Protein AF-A0A2E4RP41-F1 (afdb_monomer_lite)

pLDDT: mean 74.11, std 24.82, range [26.27, 98.06]

Radius of gyration: 37.63 Å; chains: 1; bounding box: 91×82×120 Å

Structure (mmCIF, N/CA/C/O backbone):
data_AF-A0A2E4RP41-F1
#
_entry.id   AF-A0A2E4RP41-F1
#
loop_
_atom_site.group_PDB
_atom_site.id
_atom_site.type_symbol
_atom_site.label_atom_id
_atom_site.label_alt_id
_atom_site.label_comp_id
_atom_site.label_asym_id
_atom_site.label_entity_id
_atom_site.label_seq_id
_atom_site.pdbx_PDB_ins_code
_atom_site.Cartn_x
_atom_site.Cartn_y
_atom_site.Cartn_z
_atom_site.occupancy
_atom_site.B_iso_or_equiv
_atom_site.auth_seq_id
_atom_site.auth_comp_id
_atom_site.auth_asym_id
_atom_site.auth_atom_id
_atom_site.pdbx_PDB_model_num
ATOM 1 N N . MET A 1 1 ? -8.153 -57.773 -2.589 1.00 41.06 1 MET A N 1
ATOM 2 C CA . MET A 1 1 ? -9.363 -57.641 -1.752 1.00 41.06 1 MET A CA 1
ATOM 3 C C . MET A 1 1 ? -10.103 -56.384 -2.191 1.00 41.06 1 MET A C 1
ATOM 5 O O . MET A 1 1 ? -9.716 -55.293 -1.811 1.00 41.06 1 MET A O 1
ATOM 9 N N . LEU A 1 2 ? -11.087 -56.547 -3.080 1.00 38.78 2 LEU A N 1
ATOM 10 C CA . LEU A 1 2 ? -12.123 -55.552 -3.396 1.00 38.78 2 LEU A CA 1
ATOM 11 C C . LEU A 1 2 ? -13.358 -55.825 -2.518 1.00 38.78 2 LEU A C 1
ATOM 13 O O . LEU A 1 2 ? -13.548 -56.983 -2.146 1.00 38.78 2 LEU A O 1
ATOM 17 N N . SER A 1 3 ? -14.206 -54.803 -2.301 1.00 31.91 3 SER A N 1
ATOM 18 C CA . SER A 1 3 ? -15.675 -54.822 -2.039 1.00 31.91 3 SER A CA 1
ATOM 19 C C . SER A 1 3 ? -16.022 -53.757 -0.976 1.00 31.91 3 SER A C 1
ATOM 21 O O . SER A 1 3 ? -15.393 -53.737 0.072 1.00 31.91 3 SER A O 1
ATOM 23 N N . ARG A 1 4 ? -16.969 -52.825 -1.171 1.00 34.22 4 ARG A N 1
ATOM 24 C CA . ARG A 1 4 ? -18.393 -53.068 -1.466 1.00 34.22 4 ARG A CA 1
ATOM 25 C C . ARG A 1 4 ? -19.075 -51.975 -2.304 1.00 34.22 4 ARG A C 1
ATOM 27 O O . ARG A 1 4 ? -18.792 -50.792 -2.188 1.00 34.22 4 ARG A O 1
ATOM 34 N N . LYS A 1 5 ? -20.027 -52.471 -3.101 1.00 36.03 5 LYS A N 1
ATOM 35 C CA . LYS A 1 5 ? -21.010 -51.820 -3.979 1.00 36.03 5 LYS A CA 1
ATOM 36 C C . LYS A 1 5 ? -22.184 -51.183 -3.215 1.00 36.03 5 LYS A C 1
ATOM 38 O O . LYS A 1 5 ? -22.576 -51.703 -2.174 1.00 36.03 5 LYS A O 1
ATOM 43 N N . GLY A 1 6 ? -22.848 -50.224 -3.867 1.00 28.61 6 GLY A N 1
ATOM 44 C CA . GLY A 1 6 ? -24.269 -49.897 -3.699 1.00 28.61 6 GLY A CA 1
ATOM 45 C C . GLY A 1 6 ? -24.799 -49.160 -4.938 1.00 28.61 6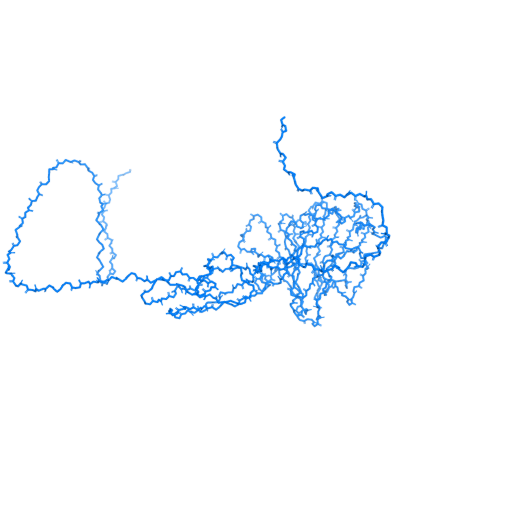 GLY A C 1
ATOM 46 O O . GLY A 1 6 ? -24.378 -48.046 -5.208 1.00 28.61 6 GLY A O 1
ATOM 47 N N . LEU A 1 7 ? -25.667 -49.818 -5.711 1.00 29.31 7 LEU A N 1
ATOM 48 C CA . LEU A 1 7 ? -26.262 -49.413 -6.995 1.00 29.31 7 LEU A CA 1
ATOM 49 C C . LEU A 1 7 ? -27.789 -49.463 -6.845 1.00 29.31 7 LEU A C 1
ATOM 51 O O . LEU A 1 7 ? -28.251 -50.524 -6.438 1.00 29.31 7 LEU A O 1
ATOM 55 N N . VAL A 1 8 ? -28.543 -48.420 -7.231 1.00 29.95 8 VAL A N 1
ATOM 56 C CA . VAL A 1 8 ? -30.001 -48.417 -7.557 1.00 29.95 8 VAL A CA 1
ATOM 57 C C . VAL A 1 8 ? -30.292 -47.117 -8.356 1.00 29.95 8 VAL A C 1
ATOM 59 O O . VAL A 1 8 ? -29.771 -46.086 -7.957 1.00 29.95 8 VAL A O 1
ATOM 62 N N . ALA A 1 9 ? -31.046 -47.003 -9.461 1.00 27.61 9 ALA A N 1
ATOM 63 C CA . ALA A 1 9 ? -31.872 -47.909 -10.263 1.00 27.61 9 ALA A CA 1
ATOM 64 C C . ALA A 1 9 ? -31.807 -47.532 -11.760 1.00 27.61 9 ALA A C 1
ATOM 66 O O . ALA A 1 9 ? -31.687 -46.369 -12.136 1.00 27.61 9 ALA A O 1
ATOM 67 N N . LEU A 1 10 ? -31.968 -48.563 -12.587 1.00 26.48 10 LEU A N 1
ATOM 68 C CA . LEU A 1 10 ? -32.191 -48.541 -14.028 1.00 26.48 10 LEU A CA 1
ATOM 69 C C . LEU A 1 10 ? -33.707 -48.434 -14.284 1.00 26.48 10 LEU A C 1
ATOM 71 O O . LEU A 1 10 ? -34.452 -49.298 -13.821 1.00 26.48 10 LEU A O 1
ATOM 75 N N . ALA A 1 11 ? -34.174 -47.422 -15.019 1.00 31.09 11 ALA A N 1
ATOM 76 C CA . ALA A 1 11 ? -35.527 -47.425 -15.577 1.00 31.09 11 ALA A CA 1
ATOM 77 C C . ALA A 1 11 ? -35.495 -48.108 -16.952 1.00 31.09 11 ALA A C 1
ATOM 79 O O . ALA A 1 11 ? -34.737 -47.721 -17.840 1.00 31.09 11 ALA A O 1
ATOM 80 N N . ALA A 1 12 ? -36.287 -49.168 -17.091 1.00 29.00 12 ALA A N 1
ATOM 81 C CA . ALA A 1 12 ? -36.418 -49.958 -18.305 1.00 29.00 12 ALA A CA 1
ATOM 82 C C . ALA A 1 12 ? -37.046 -49.138 -19.443 1.00 29.00 12 ALA A C 1
ATOM 84 O O . ALA A 1 12 ? -38.090 -48.517 -19.256 1.00 29.00 12 ALA A O 1
ATOM 85 N N . MET A 1 13 ? -36.460 -49.206 -20.640 1.00 28.44 13 MET A N 1
ATOM 86 C CA . MET A 1 13 ? -37.101 -48.749 -21.871 1.00 28.44 13 MET A CA 1
ATOM 87 C C . MET A 1 13 ? -37.281 -49.961 -22.787 1.00 28.44 13 MET A C 1
ATOM 89 O O . MET A 1 13 ? -36.325 -50.446 -23.390 1.00 28.44 13 MET A O 1
ATOM 93 N N . SER A 1 14 ? -38.504 -50.496 -22.850 1.00 27.81 14 SER A N 1
ATOM 94 C CA . SER A 1 14 ? -38.896 -51.426 -23.909 1.00 27.81 14 SER A CA 1
ATOM 95 C C . SER A 1 14 ? -39.301 -50.614 -25.135 1.00 27.81 14 SER A C 1
ATOM 97 O O . SER A 1 14 ? -40.194 -49.772 -25.048 1.00 27.81 14 SER A O 1
ATOM 99 N N . VAL A 1 15 ? -38.679 -50.883 -26.278 1.00 31.41 15 VAL A N 1
ATOM 100 C CA . VAL A 1 15 ? -39.145 -50.386 -27.575 1.00 31.41 15 VAL A CA 1
ATOM 101 C C . VAL A 1 15 ? -40.192 -51.356 -28.116 1.00 31.41 15 VAL A C 1
ATOM 103 O O . VAL A 1 15 ? -39.916 -52.546 -28.242 1.00 31.41 15 VAL A O 1
ATOM 106 N N . ALA A 1 16 ? -41.355 -50.842 -28.510 1.00 28.31 16 ALA A N 1
ATOM 107 C CA . ALA A 1 16 ? -42.148 -51.437 -29.578 1.00 28.31 16 ALA A CA 1
ATOM 108 C C . ALA A 1 16 ? -42.852 -50.325 -30.364 1.00 28.31 16 ALA A C 1
ATOM 110 O O . ALA A 1 16 ? -43.405 -49.387 -29.797 1.00 28.31 16 ALA A O 1
ATOM 111 N N . ALA A 1 17 ? -42.742 -50.430 -31.683 1.00 31.84 17 ALA A N 1
ATOM 112 C CA . ALA A 1 17 ? -43.134 -49.448 -32.677 1.00 31.84 17 ALA A CA 1
ATOM 113 C C . ALA A 1 17 ? -44.624 -49.070 -32.630 1.00 31.84 17 ALA A C 1
ATOM 115 O O . ALA A 1 17 ? -45.494 -49.935 -32.571 1.00 31.84 17 ALA A O 1
ATOM 116 N N . GLY A 1 18 ? -44.897 -47.771 -32.771 1.00 32.91 18 GLY A N 1
ATOM 117 C CA . GLY A 1 18 ? -46.230 -47.242 -33.041 1.00 32.91 18 GLY A CA 1
ATOM 118 C C . GLY A 1 18 ? -46.324 -45.734 -32.815 1.00 32.91 18 GLY A C 1
ATOM 119 O O . GLY A 1 18 ? -46.513 -45.301 -31.689 1.00 32.91 18 GLY A O 1
ATOM 120 N N . GLY A 1 19 ? -46.248 -44.954 -33.898 1.00 32.38 19 GLY A N 1
ATOM 121 C CA . GLY A 1 19 ? -46.721 -43.564 -33.945 1.00 32.38 19 GLY A CA 1
ATOM 122 C C . GLY A 1 19 ? -45.706 -42.492 -33.539 1.00 32.38 19 GLY A C 1
ATOM 123 O O . GLY A 1 19 ? -45.334 -42.350 -32.381 1.00 32.38 19 GLY A O 1
ATOM 124 N N . THR A 1 20 ? -45.297 -41.678 -34.510 1.00 33.03 20 THR A N 1
ATOM 125 C CA . THR A 1 20 ? -44.580 -40.415 -34.302 1.00 33.03 20 THR A CA 1
ATOM 126 C C . THR A 1 20 ? -45.419 -39.453 -33.455 1.00 33.03 20 THR A C 1
ATOM 128 O O . THR A 1 20 ? -46.473 -39.007 -33.905 1.00 33.03 20 THR A O 1
ATOM 131 N N . MET A 1 21 ? -44.943 -39.111 -32.256 1.00 27.66 21 MET A N 1
ATOM 132 C CA . MET A 1 21 ? -45.513 -38.064 -31.402 1.00 27.66 21 MET A CA 1
ATOM 133 C C . MET A 1 21 ? -44.522 -36.901 -31.309 1.00 27.66 21 MET A C 1
ATOM 135 O O . MET A 1 21 ? -43.463 -37.014 -30.697 1.00 27.66 21 MET A O 1
ATOM 139 N N . THR A 1 22 ? -44.872 -35.770 -31.918 1.00 36.06 22 THR A N 1
ATOM 140 C CA . THR A 1 22 ? -44.320 -34.456 -31.573 1.00 36.06 22 THR A CA 1
ATOM 141 C C . THR A 1 22 ? -44.744 -34.117 -30.146 1.00 36.06 22 THR A C 1
ATOM 143 O O . THR A 1 22 ? -45.911 -33.808 -29.912 1.00 36.06 22 THR A O 1
ATOM 146 N N . ALA A 1 23 ? -43.818 -34.189 -29.189 1.00 30.06 23 ALA A N 1
ATOM 147 C CA . ALA A 1 23 ? -44.051 -33.771 -27.811 1.00 30.06 23 ALA A CA 1
ATOM 148 C C . ALA A 1 23 ? -43.442 -32.381 -27.577 1.00 30.06 23 ALA A C 1
ATOM 150 O O . ALA A 1 23 ? -42.226 -32.219 -27.502 1.00 30.06 23 ALA A O 1
ATOM 151 N N . SER A 1 24 ? -44.312 -31.377 -27.462 1.00 33.31 24 SER A N 1
ATOM 152 C CA . SER A 1 24 ? -44.002 -30.091 -26.838 1.00 33.31 24 SER A CA 1
ATOM 153 C C . SER A 1 24 ? -43.811 -30.331 -25.340 1.00 33.31 24 SER A C 1
ATOM 155 O O . SER A 1 24 ? -44.790 -30.533 -24.623 1.00 33.31 24 SER A O 1
ATOM 157 N N . ALA A 1 25 ? -42.567 -30.346 -24.867 1.00 27.98 25 ALA A N 1
ATOM 158 C CA . ALA A 1 25 ? -42.262 -30.419 -23.444 1.00 27.98 25 ALA A CA 1
ATOM 159 C C . ALA A 1 25 ? -42.111 -28.999 -22.881 1.00 27.98 25 ALA A C 1
ATOM 161 O O . ALA A 1 25 ? -41.102 -28.332 -23.096 1.00 27.98 25 ALA A O 1
ATOM 162 N N . SER A 1 26 ? -43.125 -28.539 -22.149 1.00 34.69 26 SER A N 1
ATOM 163 C CA . SER A 1 26 ? -42.992 -27.427 -21.210 1.00 34.69 26 SER A CA 1
ATOM 164 C C . SER A 1 26 ? -42.156 -27.906 -20.023 1.00 34.69 26 SER A C 1
ATOM 166 O O . SER A 1 26 ? -42.644 -28.664 -19.188 1.00 34.69 26 SER A O 1
ATOM 168 N N . THR A 1 27 ? -40.893 -27.498 -19.942 1.00 28.08 27 THR A N 1
ATOM 169 C CA . THR A 1 27 ? -40.071 -27.727 -18.748 1.00 28.08 27 THR A CA 1
ATOM 170 C C . THR A 1 27 ? -40.242 -26.558 -17.790 1.00 28.08 27 THR A C 1
ATOM 172 O O . THR A 1 27 ? -39.665 -25.489 -17.983 1.00 28.08 27 THR A O 1
ATOM 175 N N . SER A 1 28 ? -41.056 -26.768 -16.756 1.00 27.95 28 SER A N 1
ATOM 176 C CA . SER A 1 28 ? -41.081 -25.937 -15.556 1.00 27.95 28 SER A CA 1
ATOM 177 C C . SER A 1 28 ? -39.708 -25.981 -14.885 1.00 27.95 28 SER A C 1
ATOM 179 O O . SER A 1 28 ? -39.222 -27.044 -14.502 1.00 27.95 28 SER A O 1
ATOM 181 N N . THR A 1 29 ? -39.076 -24.821 -14.756 1.00 27.77 29 THR A N 1
ATOM 182 C CA . THR A 1 29 ? -37.851 -24.629 -13.982 1.00 27.77 29 THR A CA 1
ATOM 183 C C . THR A 1 29 ? -38.141 -24.854 -12.501 1.00 27.77 29 THR A C 1
ATOM 185 O O . THR A 1 29 ? -38.790 -24.027 -11.863 1.00 27.77 29 THR A O 1
ATOM 188 N N . VAL A 1 30 ? -37.645 -25.956 -11.941 1.00 27.83 30 VAL A N 1
ATOM 189 C CA . VAL A 1 30 ? -37.478 -26.092 -10.492 1.00 27.83 30 VAL A CA 1
ATOM 190 C C . VAL A 1 30 ? -36.145 -25.436 -10.147 1.00 27.83 30 VAL A C 1
ATOM 192 O O . VAL A 1 30 ? -35.079 -25.997 -10.392 1.00 27.83 30 VAL A O 1
ATOM 195 N N . GLN A 1 31 ? -36.218 -24.204 -9.647 1.00 28.20 31 GLN A N 1
ATOM 196 C CA . GLN A 1 31 ? -35.108 -23.541 -8.971 1.00 28.20 31 GLN A CA 1
ATOM 197 C C . GLN A 1 31 ? -34.786 -24.342 -7.707 1.00 28.20 31 GLN A C 1
ATOM 199 O O . GLN A 1 31 ? -35.596 -24.408 -6.784 1.00 28.20 31 GLN A O 1
ATOM 204 N N . VAL A 1 32 ? -33.616 -24.976 -7.681 1.00 30.67 32 VAL A N 1
ATOM 205 C CA . VAL A 1 32 ? -33.030 -25.467 -6.435 1.00 30.67 32 VAL A CA 1
ATOM 206 C C . VAL A 1 32 ? -32.506 -24.230 -5.719 1.00 30.67 32 VAL A C 1
ATOM 208 O O . VAL A 1 32 ? -31.465 -23.694 -6.087 1.00 30.67 32 VAL A O 1
ATOM 211 N N . GLY A 1 33 ? -33.289 -23.735 -4.761 1.00 27.44 33 GLY A N 1
ATOM 212 C CA . GLY A 1 33 ? -32.861 -22.683 -3.852 1.00 27.44 33 GLY A CA 1
ATOM 213 C C . GLY A 1 33 ? -31.661 -23.183 -3.062 1.00 27.44 33 GLY A C 1
ATOM 214 O O . GLY A 1 33 ? -31.779 -24.102 -2.254 1.00 27.44 33 GLY A O 1
ATOM 215 N N . SER A 1 34 ? -30.493 -22.611 -3.332 1.00 33.75 34 SER A N 1
ATOM 216 C CA . SER A 1 34 ? -29.397 -22.647 -2.382 1.00 33.75 34 SER A CA 1
ATOM 217 C C . SER A 1 34 ? -29.802 -21.750 -1.218 1.00 33.75 34 SER A C 1
ATOM 219 O O . SER A 1 34 ? -29.704 -20.526 -1.321 1.00 33.75 34 SER A O 1
ATOM 221 N N . ASP A 1 35 ? -30.266 -22.360 -0.130 1.00 29.70 35 ASP A N 1
ATOM 222 C CA . ASP A 1 35 ? -30.213 -21.756 1.199 1.00 29.70 35 ASP A CA 1
ATOM 223 C C . ASP A 1 35 ? -28.731 -21.534 1.540 1.00 29.70 35 ASP A C 1
ATOM 225 O O . ASP A 1 35 ? -28.087 -22.329 2.223 1.00 29.70 35 ASP A O 1
ATOM 229 N N . ILE A 1 36 ? -28.159 -20.458 0.996 1.00 31.95 36 ILE A N 1
ATOM 230 C CA . ILE A 1 36 ? -26.992 -19.824 1.586 1.00 31.95 36 ILE A CA 1
ATOM 231 C C . ILE A 1 36 ? -27.556 -19.034 2.754 1.00 31.95 36 ILE A C 1
ATOM 233 O O . ILE A 1 36 ? -28.123 -17.955 2.589 1.00 31.95 36 ILE A O 1
ATOM 237 N N . VAL A 1 37 ? -27.440 -19.623 3.942 1.00 31.08 37 VAL A N 1
ATOM 238 C CA . VAL A 1 37 ? -27.467 -18.866 5.187 1.00 31.08 37 VAL A CA 1
ATOM 239 C C . VAL A 1 37 ? -26.407 -17.785 5.021 1.00 31.08 37 VAL A C 1
ATOM 241 O O . VAL A 1 37 ? -25.214 -18.075 4.963 1.00 31.08 37 VAL A O 1
ATOM 244 N N . GLY A 1 38 ? -26.867 -16.550 4.839 1.00 31.33 38 GLY A N 1
ATOM 245 C CA . GLY A 1 38 ? -26.032 -15.366 4.870 1.00 31.33 38 GLY A CA 1
ATOM 246 C C . GLY A 1 38 ? -25.507 -15.187 6.284 1.00 31.33 38 GLY A C 1
ATOM 247 O O . GLY A 1 38 ? -26.037 -14.391 7.050 1.00 31.33 38 GLY A O 1
ATOM 248 N N . GLU A 1 39 ? -24.463 -15.932 6.629 1.00 30.19 39 GLU A N 1
ATOM 249 C CA . GLU A 1 39 ? -23.469 -15.394 7.535 1.00 30.19 39 GLU A CA 1
ATOM 250 C C . GLU A 1 39 ? -22.727 -14.334 6.733 1.00 30.19 39 GLU A C 1
ATOM 252 O O . GLU A 1 39 ? -22.000 -14.626 5.782 1.00 30.19 39 GLU A O 1
ATOM 257 N N . ALA A 1 40 ? -22.990 -13.075 7.075 1.00 34.44 40 ALA A N 1
ATOM 258 C CA . ALA A 1 40 ? -22.169 -11.957 6.663 1.00 34.44 40 ALA A CA 1
ATOM 259 C C . ALA A 1 40 ? -20.768 -12.152 7.262 1.00 34.44 40 ALA A C 1
ATOM 261 O O . ALA A 1 40 ? -20.411 -11.563 8.276 1.00 34.44 40 ALA A O 1
ATOM 262 N N . SER A 1 41 ? -19.970 -13.005 6.624 1.00 35.16 41 SER A N 1
ATOM 263 C CA . SER A 1 41 ? -18.521 -13.011 6.740 1.00 35.16 41 SER A CA 1
ATOM 264 C C . SER A 1 41 ? -18.018 -11.761 6.020 1.00 35.16 41 SER A C 1
ATOM 266 O O . SER A 1 41 ? -17.530 -11.819 4.893 1.00 35.16 41 SER A O 1
ATOM 268 N N . GLY A 1 42 ? -18.194 -10.606 6.663 1.00 33.81 42 GLY A N 1
ATOM 269 C CA . GLY A 1 42 ? -17.597 -9.333 6.276 1.00 33.81 42 GLY A CA 1
ATOM 270 C C . GLY A 1 42 ? -16.097 -9.333 6.553 1.00 33.81 42 GLY A C 1
ATOM 271 O O . GLY A 1 42 ? -15.610 -8.506 7.311 1.00 33.81 42 GLY A O 1
ATOM 272 N N . ALA A 1 43 ? -15.368 -10.277 5.964 1.00 39.81 43 ALA A N 1
ATOM 273 C CA . ALA A 1 43 ? -13.921 -10.218 5.862 1.00 39.81 43 ALA A CA 1
ATOM 274 C C . ALA A 1 43 ? -13.590 -9.499 4.554 1.00 39.81 43 ALA A C 1
ATOM 276 O O . ALA A 1 43 ? -13.497 -10.135 3.512 1.00 39.81 43 ALA A O 1
ATOM 277 N N . MET A 1 44 ? -13.483 -8.173 4.594 1.00 41.50 44 MET A N 1
ATOM 278 C CA . MET A 1 44 ? -12.926 -7.391 3.491 1.00 41.50 44 MET A CA 1
ATOM 279 C C . MET A 1 44 ? -12.304 -6.107 4.053 1.00 41.50 44 MET A C 1
ATOM 281 O O . MET A 1 44 ? -12.909 -5.041 4.025 1.00 41.50 44 MET A O 1
ATOM 285 N N . THR A 1 45 ? -11.042 -6.168 4.467 1.00 48.38 45 THR A N 1
ATOM 286 C CA . THR A 1 45 ? -10.096 -5.264 3.804 1.00 48.38 45 THR A CA 1
ATOM 287 C C . THR A 1 45 ? -10.105 -5.773 2.368 1.00 48.38 45 THR A C 1
ATOM 289 O O . THR A 1 45 ? -9.698 -6.913 2.159 1.00 48.38 45 THR A O 1
ATOM 292 N N . ALA A 1 46 ? -10.711 -5.063 1.411 1.00 55.53 46 ALA A N 1
ATOM 293 C CA . ALA A 1 46 ? -10.756 -5.550 0.033 1.00 55.53 46 ALA A CA 1
ATOM 294 C C . ALA A 1 46 ? -9.307 -5.675 -0.452 1.00 55.53 46 ALA A C 1
ATOM 296 O O . ALA A 1 46 ? -8.682 -4.671 -0.772 1.00 55.53 46 ALA A O 1
ATOM 297 N N . SER A 1 47 ? -8.759 -6.887 -0.378 1.00 68.50 47 SER A N 1
ATOM 298 C CA . SER A 1 47 ? -7.391 -7.205 -0.746 1.00 68.50 47 SER A CA 1
ATOM 299 C C . SER A 1 47 ? -7.459 -7.911 -2.084 1.00 68.50 47 SER A C 1
ATOM 301 O O . SER A 1 47 ? -7.960 -9.031 -2.180 1.00 68.50 47 SER A O 1
ATOM 303 N N . ALA A 1 48 ? -7.034 -7.211 -3.128 1.00 83.62 48 ALA A N 1
ATOM 304 C CA . ALA A 1 48 ? -6.882 -7.782 -4.454 1.00 83.62 48 ALA A CA 1
ATOM 305 C C . ALA A 1 48 ? -5.389 -7.876 -4.753 1.00 83.62 48 ALA A C 1
ATOM 307 O O . ALA A 1 48 ? -4.701 -6.855 -4.786 1.00 83.62 48 ALA A O 1
ATOM 308 N N . SER A 1 49 ? -4.886 -9.093 -4.941 1.00 89.19 49 SER A N 1
ATOM 309 C CA . SER A 1 49 ? -3.548 -9.290 -5.494 1.00 89.19 49 SER A CA 1
ATOM 310 C C . SER A 1 49 ? -3.527 -8.869 -6.957 1.00 89.19 49 SER A C 1
ATOM 312 O O . SER A 1 49 ? -4.509 -9.062 -7.679 1.00 89.19 49 SER A O 1
ATOM 314 N N . ILE A 1 50 ? -2.392 -8.338 -7.392 1.00 94.19 50 ILE A N 1
ATOM 315 C CA . ILE A 1 50 ? -2.156 -8.040 -8.801 1.00 94.19 50 ILE A CA 1
ATOM 316 C C . ILE A 1 50 ? -2.023 -9.356 -9.571 1.00 94.19 50 ILE A C 1
ATOM 318 O O . ILE A 1 50 ? -1.257 -10.241 -9.187 1.00 94.19 50 ILE A O 1
ATOM 322 N N . THR A 1 51 ? -2.779 -9.513 -10.658 1.00 93.12 51 THR A N 1
ATOM 323 C CA . THR A 1 51 ? -2.794 -10.768 -11.436 1.00 93.12 51 THR A CA 1
ATOM 324 C C . THR A 1 51 ? -1.715 -10.825 -12.511 1.00 93.12 51 THR A C 1
ATOM 326 O O . THR A 1 51 ? -1.473 -11.879 -13.102 1.00 93.12 51 THR A O 1
ATOM 329 N N . GLY A 1 52 ? -1.068 -9.694 -12.782 1.00 94.25 52 GLY A N 1
ATOM 330 C CA . GLY A 1 52 ? 0.036 -9.583 -13.718 1.00 94.25 52 GLY A CA 1
ATOM 331 C C . GLY A 1 52 ? 0.169 -8.174 -14.270 1.00 94.25 52 GLY A C 1
ATOM 332 O O . GLY A 1 52 ? -0.317 -7.200 -13.692 1.00 94.25 52 GLY A O 1
ATOM 333 N N . VAL A 1 53 ? 0.830 -8.085 -15.420 1.00 96.81 53 VAL A N 1
ATOM 334 C CA . VAL A 1 53 ? 1.153 -6.818 -16.071 1.00 96.81 53 VAL A CA 1
ATOM 335 C C . VAL A 1 53 ? 0.887 -6.865 -17.568 1.00 96.81 53 VAL A C 1
ATOM 337 O O . VAL A 1 53 ? 0.917 -7.928 -18.193 1.00 96.81 53 VAL A O 1
ATOM 340 N N . THR A 1 54 ? 0.669 -5.690 -18.147 1.00 97.00 54 THR A N 1
ATOM 341 C CA . THR A 1 54 ? 0.502 -5.480 -19.586 1.00 97.00 54 THR A CA 1
ATOM 342 C C . THR A 1 54 ? 1.665 -4.653 -20.126 1.00 97.00 54 THR A C 1
ATOM 344 O O . THR A 1 54 ? 2.106 -3.701 -19.488 1.00 97.00 54 THR A O 1
ATOM 347 N N . LEU A 1 55 ? 2.184 -5.014 -21.303 1.00 97.19 55 LEU A N 1
ATOM 348 C CA . LEU A 1 55 ? 3.247 -4.256 -21.969 1.00 97.19 55 LEU A CA 1
ATOM 349 C C . LEU A 1 55 ? 2.672 -2.997 -22.638 1.00 97.19 55 LEU A C 1
ATOM 351 O O . LEU A 1 55 ? 1.759 -3.084 -23.453 1.00 97.19 55 LEU A O 1
ATOM 355 N N . GLU A 1 56 ? 3.250 -1.842 -22.322 1.00 95.75 56 GLU A N 1
ATOM 356 C CA . GLU A 1 56 ? 2.803 -0.499 -22.737 1.00 95.75 56 GLU A CA 1
ATOM 357 C C . GLU A 1 56 ? 3.867 0.253 -23.564 1.00 95.75 56 GLU A C 1
ATOM 359 O O . GLU A 1 56 ? 3.641 1.347 -24.094 1.00 95.75 56 GLU A O 1
ATOM 364 N N . GLY A 1 57 ? 5.074 -0.306 -23.658 1.00 92.62 57 GLY A N 1
ATOM 365 C CA . GLY A 1 57 ? 6.218 0.304 -24.324 1.00 92.62 57 GLY A CA 1
ATOM 366 C C . GLY A 1 57 ? 6.249 0.086 -25.842 1.00 92.62 57 GLY A C 1
ATOM 367 O O . GLY A 1 57 ? 5.374 -0.550 -26.433 1.00 92.62 57 GLY A O 1
ATOM 368 N N . PRO A 1 58 ? 7.285 0.612 -26.519 1.00 94.31 58 PRO A N 1
ATOM 369 C CA . PRO A 1 58 ? 7.460 0.406 -27.950 1.00 94.31 58 PRO A CA 1
ATOM 370 C C . PRO A 1 58 ? 7.648 -1.076 -28.286 1.00 94.31 58 PRO A C 1
ATOM 372 O O . PRO A 1 58 ? 8.541 -1.735 -27.754 1.00 94.31 58 PRO A O 1
ATOM 375 N N . SER A 1 59 ? 6.890 -1.573 -29.262 1.00 93.62 59 SER A N 1
ATOM 376 C CA . SER A 1 59 ? 6.918 -2.977 -29.707 1.00 93.62 59 SER A CA 1
ATOM 377 C C . SER A 1 59 ? 8.273 -3.458 -30.239 1.00 93.62 59 SER A C 1
ATOM 379 O O . SER A 1 59 ? 8.530 -4.652 -30.297 1.00 93.62 59 SER A O 1
ATOM 381 N N . GLN A 1 60 ? 9.170 -2.548 -30.618 1.00 94.38 60 GLN A N 1
ATOM 382 C CA . GLN A 1 60 ? 10.544 -2.889 -31.005 1.00 94.38 60 GLN A CA 1
ATOM 383 C C . GLN A 1 60 ? 11.461 -3.198 -29.805 1.00 94.38 60 GLN A C 1
ATOM 385 O O . GLN A 1 60 ? 12.536 -3.762 -29.987 1.00 94.38 60 GLN A O 1
ATOM 390 N N . ASN A 1 61 ? 11.048 -2.822 -28.592 1.00 94.88 61 ASN A N 1
ATOM 391 C CA . ASN A 1 61 ? 11.806 -3.007 -27.354 1.00 94.88 61 ASN A CA 1
ATOM 392 C C . ASN A 1 61 ? 11.215 -4.095 -26.445 1.00 94.88 61 ASN A C 1
ATOM 394 O O . ASN A 1 61 ? 11.792 -4.394 -25.399 1.00 94.88 61 ASN A O 1
ATOM 398 N N . GLN A 1 62 ? 10.067 -4.652 -26.825 1.00 95.00 62 GLN A N 1
ATOM 399 C CA . GLN A 1 62 ? 9.215 -5.500 -26.002 1.00 95.00 62 GLN A CA 1
ATOM 400 C C . GLN A 1 62 ? 8.595 -6.612 -26.844 1.00 95.00 62 GLN A C 1
ATOM 402 O O . GLN A 1 62 ? 8.288 -6.404 -28.014 1.00 95.00 62 GLN A O 1
ATOM 407 N N . SER A 1 63 ? 8.410 -7.801 -26.273 1.00 94.62 63 SER A N 1
ATOM 408 C CA . SER A 1 63 ? 7.831 -8.932 -27.007 1.00 94.62 63 SER A CA 1
ATOM 409 C C . SER A 1 63 ? 7.325 -10.018 -26.065 1.00 94.62 63 SER A C 1
ATOM 411 O O . SER A 1 63 ? 8.093 -10.528 -25.257 1.00 94.62 63 SER A O 1
ATOM 413 N N . GLY A 1 64 ? 6.078 -10.465 -26.231 1.00 95.19 64 GLY A N 1
ATOM 414 C CA . GLY A 1 64 ? 5.507 -11.519 -25.387 1.00 95.19 64 GLY A CA 1
ATOM 415 C C . GLY A 1 64 ? 5.440 -11.069 -23.928 1.00 95.19 64 GLY A C 1
ATOM 416 O O . GLY A 1 64 ? 4.700 -10.142 -23.626 1.00 95.19 64 GLY A O 1
ATOM 417 N N . THR A 1 65 ? 6.223 -11.703 -23.057 1.00 94.88 65 THR A N 1
ATOM 418 C CA . THR A 1 65 ? 6.401 -11.332 -21.640 1.00 94.88 65 THR A CA 1
ATOM 419 C C . THR A 1 65 ? 7.685 -10.528 -21.395 1.00 94.88 65 THR A C 1
ATOM 421 O O . THR A 1 65 ? 7.949 -10.074 -20.288 1.00 94.88 65 THR A O 1
ATOM 424 N N . ILE A 1 66 ? 8.489 -10.286 -22.436 1.00 94.12 66 ILE A N 1
ATOM 425 C CA . ILE A 1 66 ? 9.708 -9.487 -22.335 1.00 94.12 66 ILE A CA 1
ATOM 426 C C . ILE A 1 66 ? 9.348 -8.002 -22.279 1.00 94.12 66 ILE A C 1
ATOM 428 O O . ILE A 1 66 ? 9.016 -7.397 -23.303 1.00 94.12 66 ILE A O 1
ATOM 432 N N . ALA A 1 67 ? 9.474 -7.406 -21.094 1.00 93.44 67 ALA A N 1
ATOM 433 C CA . ALA A 1 67 ? 9.222 -5.991 -20.853 1.00 93.44 67 ALA A CA 1
ATOM 434 C C . ALA A 1 67 ? 10.389 -5.072 -21.222 1.00 93.44 67 ALA A C 1
ATOM 436 O O . ALA A 1 67 ? 10.174 -3.877 -21.422 1.00 93.44 67 ALA A O 1
ATOM 437 N N . ALA A 1 68 ? 11.607 -5.592 -21.356 1.00 93.31 68 ALA A N 1
ATOM 438 C CA . ALA A 1 68 ? 12.706 -4.862 -21.980 1.00 93.31 68 ALA A CA 1
ATOM 439 C C . ALA A 1 68 ? 13.707 -5.835 -22.602 1.00 93.31 68 ALA A C 1
ATOM 441 O O . ALA A 1 68 ? 14.324 -6.641 -21.909 1.00 93.31 68 ALA A O 1
ATOM 442 N N . ILE A 1 69 ? 13.903 -5.746 -23.914 1.00 91.19 69 ILE A N 1
ATOM 443 C CA . ILE A 1 69 ? 14.984 -6.467 -24.595 1.00 91.19 69 ILE A CA 1
ATOM 444 C C . ILE A 1 69 ? 16.341 -5.917 -24.114 1.00 91.19 69 ILE A C 1
ATOM 446 O O . ILE A 1 69 ? 16.459 -4.732 -23.791 1.00 91.19 69 ILE A O 1
ATOM 450 N N . GLY A 1 70 ? 17.367 -6.776 -24.087 1.00 88.44 70 GLY A N 1
ATOM 451 C CA . GLY A 1 70 ? 18.739 -6.421 -23.710 1.00 88.44 70 GLY A CA 1
ATOM 452 C C . GLY A 1 70 ? 19.221 -5.122 -24.366 1.00 88.44 70 GLY A C 1
ATOM 453 O O . GLY A 1 70 ? 19.210 -4.998 -25.590 1.00 88.44 70 GLY A O 1
ATOM 454 N N . GLY A 1 71 ? 19.639 -4.146 -23.557 1.00 87.88 71 GLY A N 1
ATOM 455 C CA . GLY A 1 71 ? 20.104 -2.840 -24.044 1.00 87.88 71 GLY A CA 1
ATOM 456 C C . GLY A 1 71 ? 19.032 -1.828 -24.386 1.00 87.88 71 GLY A C 1
ATOM 457 O O . GLY A 1 71 ? 19.362 -0.778 -24.937 1.00 87.88 71 GLY A O 1
ATOM 458 N N . SER A 1 72 ? 17.783 -2.134 -24.064 1.00 92.38 72 SER A N 1
ATOM 459 C CA . SER A 1 72 ? 16.643 -1.292 -24.369 1.00 92.38 72 SER A CA 1
ATOM 460 C C . SER A 1 72 ? 15.828 -0.955 -23.120 1.00 92.38 72 SER A C 1
ATOM 462 O O . SER A 1 72 ? 16.246 -1.157 -21.980 1.00 92.38 72 SER A O 1
ATOM 464 N N . TRP A 1 73 ? 14.654 -0.382 -23.338 1.00 93.81 73 TRP A N 1
ATOM 465 C CA . TRP A 1 73 ? 13.725 0.028 -22.299 1.00 93.81 73 TRP A CA 1
ATOM 466 C C . TRP A 1 73 ? 12.293 -0.259 -22.728 1.00 93.81 73 TRP A C 1
ATOM 468 O O . TRP A 1 73 ? 11.986 -0.276 -23.920 1.00 93.81 73 TRP A O 1
ATOM 478 N N . GLY A 1 74 ? 11.402 -0.407 -21.761 1.00 95.62 74 GLY A N 1
ATOM 479 C CA . GLY A 1 74 ? 9.981 -0.572 -22.020 1.00 95.62 74 GLY A CA 1
ATOM 480 C C . GLY A 1 74 ? 9.130 -0.086 -20.861 1.00 95.62 74 GLY A C 1
ATOM 481 O O . GLY A 1 74 ? 9.649 0.318 -19.821 1.00 95.62 74 GLY A O 1
ATOM 482 N N . TRP A 1 75 ? 7.821 -0.105 -21.074 1.00 97.50 75 TRP A N 1
ATOM 483 C CA . TRP A 1 75 ? 6.826 0.247 -20.072 1.00 97.50 75 TRP A CA 1
ATOM 484 C C . TRP A 1 75 ? 5.908 -0.931 -19.833 1.00 97.50 75 TRP A C 1
ATOM 486 O O . TRP A 1 75 ? 5.582 -1.661 -20.771 1.00 97.50 75 TRP A O 1
ATOM 496 N N . ILE A 1 76 ? 5.488 -1.095 -18.592 1.00 97.00 76 ILE A N 1
ATOM 497 C CA . ILE A 1 76 ? 4.422 -2.012 -18.219 1.00 97.00 76 ILE A CA 1
ATOM 498 C C . ILE A 1 76 ? 3.399 -1.275 -17.365 1.00 97.00 76 ILE A C 1
ATOM 500 O O . ILE A 1 76 ? 3.754 -0.320 -16.673 1.00 97.00 76 ILE A O 1
ATOM 504 N N . SER A 1 77 ? 2.151 -1.715 -17.401 1.00 97.25 77 SER A N 1
ATOM 505 C CA . SER A 1 77 ? 1.123 -1.344 -16.433 1.00 97.25 77 SER A CA 1
ATOM 506 C C . SER A 1 77 ? 0.739 -2.561 -15.608 1.00 97.25 77 SER A C 1
ATOM 508 O O . SER A 1 77 ? 0.782 -3.688 -16.106 1.00 97.25 77 SER A O 1
ATOM 510 N N . LEU A 1 78 ? 0.332 -2.342 -14.362 1.00 97.56 78 LEU A N 1
ATOM 511 C CA . LEU A 1 78 ? -0.406 -3.364 -13.627 1.00 97.56 78 LEU A CA 1
ATOM 512 C C . LEU A 1 78 ? -1.744 -3.631 -14.333 1.00 97.56 78 LEU A C 1
ATOM 514 O O . LEU A 1 78 ? -2.311 -2.731 -14.958 1.00 97.56 78 LEU A O 1
ATOM 518 N N . ASN A 1 79 ? -2.232 -4.870 -14.268 1.00 96.31 79 ASN A N 1
ATOM 519 C CA . ASN A 1 79 ? -3.528 -5.222 -14.857 1.00 96.31 79 ASN A CA 1
ATOM 520 C C . ASN A 1 79 ? -4.704 -4.643 -14.057 1.00 96.31 79 ASN A C 1
ATOM 522 O O . ASN A 1 79 ? -5.773 -4.390 -14.613 1.00 96.31 79 ASN A O 1
ATOM 526 N N . GLU A 1 80 ? -4.509 -4.433 -12.759 1.00 96.12 80 GLU A N 1
ATOM 527 C CA . GLU A 1 80 ? -5.458 -3.797 -11.860 1.00 96.12 80 GLU A CA 1
ATOM 528 C C . GLU A 1 80 ? -5.121 -2.314 -11.661 1.00 96.12 80 GLU A C 1
ATOM 530 O O . GLU A 1 80 ? -3.960 -1.924 -11.520 1.00 96.12 80 GLU A O 1
ATOM 535 N N . GLN A 1 81 ? -6.162 -1.483 -11.607 1.00 95.75 81 GLN A N 1
ATOM 536 C CA . GLN A 1 81 ? -6.042 -0.057 -11.309 1.00 95.75 81 GLN A CA 1
ATOM 537 C C . GLN A 1 81 ? -6.120 0.203 -9.805 1.00 95.75 81 GLN A C 1
ATOM 539 O O . GLN A 1 81 ? -6.859 -0.468 -9.084 1.00 95.75 81 GLN A O 1
ATOM 544 N N . LEU A 1 82 ? -5.425 1.245 -9.352 1.00 95.81 82 LEU A N 1
ATOM 545 C CA . LEU A 1 82 ? -5.570 1.783 -8.006 1.00 95.81 82 LEU A CA 1
ATOM 546 C C . LEU A 1 82 ? -6.764 2.745 -7.984 1.00 95.81 82 LEU A C 1
ATOM 548 O O . LEU A 1 82 ? -6.723 3.796 -8.619 1.00 95.81 82 LEU A O 1
ATOM 552 N N . SER A 1 83 ? -7.838 2.394 -7.280 1.00 95.62 83 SER A N 1
ATOM 553 C CA . SER A 1 83 ? -9.037 3.240 -7.177 1.00 95.62 83 SER A CA 1
ATOM 554 C C . SER A 1 83 ? -8.910 4.281 -6.064 1.00 95.62 83 SER A C 1
ATOM 556 O O . SER A 1 83 ? -8.117 4.127 -5.135 1.00 95.62 83 SER A O 1
ATOM 558 N N . ALA A 1 84 ? -9.725 5.334 -6.125 1.00 94.56 84 ALA A N 1
ATOM 559 C CA . ALA A 1 84 ? -9.850 6.285 -5.026 1.00 94.56 84 ALA A CA 1
ATOM 560 C C . ALA A 1 84 ? -10.240 5.560 -3.730 1.00 94.56 84 ALA A C 1
ATOM 562 O O . ALA A 1 84 ? -11.118 4.694 -3.722 1.00 94.56 84 ALA A O 1
ATOM 563 N N . GLY A 1 85 ? -9.575 5.903 -2.629 1.00 92.38 85 GLY A N 1
ATOM 564 C CA . GLY A 1 85 ? -9.784 5.244 -1.341 1.00 92.38 85 GLY A CA 1
ATOM 565 C C . GLY A 1 85 ? -8.976 3.956 -1.171 1.00 92.38 85 GLY A C 1
ATOM 566 O O . GLY A 1 85 ? -9.222 3.209 -0.220 1.00 92.38 85 GLY A O 1
ATOM 567 N N . GLN A 1 86 ? -8.031 3.677 -2.073 1.00 94.25 86 GLN A N 1
ATOM 568 C CA . GLN A 1 86 ? -7.191 2.485 -2.029 1.00 94.25 86 GLN A CA 1
ATOM 569 C C . GLN A 1 86 ? -5.699 2.806 -1.907 1.00 94.25 86 GLN A C 1
ATOM 571 O O . GLN A 1 86 ? -5.222 3.908 -2.188 1.00 94.25 86 GLN A O 1
ATOM 576 N N . ARG A 1 87 ? -4.962 1.776 -1.498 1.00 94.69 87 ARG A N 1
ATOM 577 C CA . ARG A 1 87 ? -3.523 1.728 -1.302 1.00 94.69 87 ARG A CA 1
ATOM 578 C C . ARG A 1 87 ? -2.950 0.516 -2.035 1.00 94.69 87 ARG A C 1
ATOM 580 O O . ARG A 1 87 ? -3.398 -0.601 -1.795 1.00 94.69 87 ARG A O 1
ATOM 587 N N . LEU A 1 88 ? -1.953 0.720 -2.889 1.00 96.12 88 LEU A N 1
ATOM 588 C CA . LEU A 1 88 ? -1.107 -0.343 -3.428 1.00 96.12 88 LEU A CA 1
ATOM 589 C C . LEU A 1 88 ? 0.040 -0.592 -2.448 1.00 96.12 88 LEU A C 1
ATOM 591 O O . LEU A 1 88 ? 0.847 0.303 -2.216 1.00 96.12 88 LEU A O 1
ATOM 595 N N . VAL A 1 89 ? 0.110 -1.799 -1.904 1.00 94.50 89 VAL A N 1
ATOM 596 C CA . VAL A 1 89 ? 1.126 -2.265 -0.960 1.00 94.50 89 VAL A CA 1
ATOM 597 C C . VAL A 1 89 ? 2.207 -3.035 -1.715 1.00 94.50 89 VAL A C 1
ATOM 599 O O . VAL A 1 89 ? 1.901 -3.942 -2.491 1.00 94.50 89 VAL A O 1
ATOM 602 N N . MET A 1 90 ? 3.459 -2.657 -1.464 1.00 93.62 90 MET A N 1
ATOM 603 C CA . MET A 1 90 ? 4.679 -3.310 -1.929 1.00 93.62 90 MET A CA 1
ATOM 604 C C . MET A 1 90 ? 5.456 -3.751 -0.689 1.00 93.62 90 MET A C 1
ATOM 606 O O . MET A 1 90 ? 6.097 -2.926 -0.034 1.00 93.62 90 MET A O 1
ATOM 610 N N . ASP A 1 91 ? 5.346 -5.023 -0.327 1.00 90.38 91 ASP A N 1
ATOM 611 C CA . ASP A 1 91 ? 6.051 -5.566 0.831 1.00 90.38 91 ASP A CA 1
ATOM 612 C C . ASP A 1 91 ? 7.462 -6.050 0.470 1.00 90.38 91 ASP A C 1
ATOM 614 O O . ASP A 1 91 ? 7.896 -6.036 -0.688 1.00 90.38 91 ASP A O 1
ATOM 618 N N . LYS A 1 92 ? 8.184 -6.473 1.505 1.00 87.75 92 LYS A N 1
ATOM 619 C CA . LYS A 1 92 ? 9.523 -7.043 1.405 1.00 87.75 92 LYS A CA 1
ATOM 620 C C . LYS A 1 92 ? 9.585 -8.189 0.399 1.00 87.75 92 LYS A C 1
ATOM 622 O O . LYS A 1 92 ? 10.533 -8.252 -0.382 1.00 87.75 92 LYS A O 1
ATOM 627 N N . ASP A 1 93 ? 8.624 -9.107 0.461 1.00 88.81 93 ASP A N 1
ATOM 628 C CA . ASP A 1 93 ? 8.659 -10.343 -0.318 1.00 88.81 93 ASP A CA 1
ATOM 629 C C . ASP A 1 93 ? 8.524 -10.024 -1.810 1.00 88.81 93 ASP A C 1
ATOM 631 O O . ASP A 1 93 ? 9.274 -10.566 -2.625 1.00 88.81 93 ASP A O 1
ATOM 635 N N . PHE A 1 94 ? 7.664 -9.060 -2.164 1.00 91.81 94 PHE A N 1
ATOM 636 C CA . PHE A 1 94 ? 7.603 -8.521 -3.520 1.00 91.81 94 PHE A CA 1
ATOM 637 C C . PHE A 1 94 ? 8.948 -7.938 -3.969 1.00 91.81 94 PHE A C 1
ATOM 639 O O . PHE A 1 94 ? 9.403 -8.232 -5.075 1.00 91.81 94 PHE A O 1
ATOM 646 N N . PHE A 1 95 ? 9.604 -7.110 -3.149 1.00 90.75 95 PHE A N 1
ATOM 647 C CA . PHE A 1 95 ? 10.889 -6.525 -3.540 1.00 90.75 95 PHE A CA 1
ATOM 648 C C . PHE A 1 95 ? 11.991 -7.580 -3.678 1.00 90.75 95 PHE A C 1
ATOM 650 O O . PHE A 1 95 ? 12.774 -7.505 -4.627 1.00 90.75 95 PHE A O 1
ATOM 657 N N . ASP A 1 96 ? 12.051 -8.564 -2.782 1.00 88.44 96 ASP A N 1
ATOM 658 C CA . ASP A 1 96 ? 13.012 -9.666 -2.848 1.00 88.44 96 ASP A CA 1
ATOM 659 C C . ASP A 1 96 ? 12.838 -10.491 -4.127 1.00 88.44 96 ASP A C 1
ATOM 661 O O . ASP A 1 96 ? 13.825 -10.763 -4.823 1.00 88.44 96 ASP A O 1
ATOM 665 N N . ASP A 1 97 ? 11.596 -10.838 -4.471 1.00 89.88 97 ASP A N 1
ATOM 666 C CA . ASP A 1 97 ? 11.281 -11.553 -5.705 1.00 89.88 97 ASP A CA 1
ATOM 667 C C . ASP A 1 97 ? 11.606 -10.713 -6.946 1.00 89.88 97 ASP A C 1
ATOM 669 O O . ASP A 1 97 ? 12.325 -11.167 -7.842 1.00 89.88 97 ASP A O 1
ATOM 673 N N . LEU A 1 98 ? 11.208 -9.436 -6.943 1.00 90.81 98 LEU A N 1
ATOM 674 C CA . LEU A 1 98 ? 11.554 -8.486 -7.993 1.00 90.81 98 LEU A CA 1
ATOM 675 C C . LEU A 1 98 ? 13.076 -8.484 -8.207 1.00 90.81 98 LEU A C 1
ATOM 677 O O . LEU A 1 98 ? 13.550 -8.771 -9.308 1.00 90.81 98 LEU A O 1
ATOM 681 N N . PHE A 1 99 ? 13.872 -8.248 -7.157 1.00 88.19 99 PHE A N 1
ATOM 682 C CA . PHE A 1 99 ? 15.333 -8.263 -7.249 1.00 88.19 99 PHE A CA 1
ATOM 683 C C . PHE A 1 99 ? 15.908 -9.606 -7.691 1.00 88.19 99 PHE A C 1
ATOM 685 O O . PHE A 1 99 ? 16.964 -9.603 -8.333 1.00 88.19 99 PHE A O 1
ATOM 692 N N . ALA A 1 100 ? 15.291 -10.735 -7.352 1.00 88.25 100 ALA A N 1
ATOM 693 C CA . ALA A 1 100 ? 15.732 -12.043 -7.819 1.00 88.25 100 ALA A CA 1
ATOM 694 C C . ALA A 1 100 ? 15.501 -12.218 -9.329 1.00 88.25 100 ALA A C 1
ATOM 696 O O . ALA A 1 100 ? 16.375 -12.753 -10.019 1.00 88.25 100 ALA A O 1
ATOM 697 N N . ALA A 1 101 ? 14.374 -11.721 -9.838 1.00 87.06 101 ALA A N 1
ATOM 698 C CA . ALA A 1 101 ? 13.946 -11.887 -11.220 1.00 87.06 101 ALA A CA 1
ATOM 699 C C . ALA A 1 101 ? 14.724 -11.014 -12.218 1.00 87.06 101 ALA A C 1
ATOM 701 O O . ALA A 1 101 ? 15.019 -11.452 -13.332 1.00 87.06 101 ALA A O 1
ATOM 702 N N . PHE A 1 102 ? 15.074 -9.769 -11.865 1.00 85.38 102 PHE A N 1
ATOM 703 C CA . PHE A 1 102 ? 15.557 -8.827 -12.879 1.00 85.38 102 PHE A CA 1
ATOM 704 C C . PHE A 1 102 ? 17.094 -8.793 -13.080 1.00 85.38 102 PHE A C 1
ATOM 706 O O . PHE A 1 102 ? 17.875 -8.968 -12.136 1.00 85.38 102 PHE A O 1
ATOM 713 N N . PRO A 1 103 ? 17.586 -8.533 -14.314 1.00 87.00 103 PRO A N 1
ATOM 714 C CA . PRO A 1 103 ? 19.013 -8.609 -14.643 1.00 87.00 103 PRO A CA 1
ATOM 715 C C . PRO A 1 103 ? 19.889 -7.599 -13.889 1.00 87.00 103 PRO A C 1
ATOM 717 O O . PRO A 1 103 ? 19.496 -6.454 -13.672 1.00 87.00 103 PRO A O 1
ATOM 720 N N . ASN A 1 104 ? 21.140 -7.965 -13.585 1.00 87.25 104 ASN A N 1
ATOM 721 C CA . ASN A 1 104 ? 22.125 -7.028 -13.029 1.00 87.25 104 ASN A CA 1
ATOM 722 C C . ASN A 1 104 ? 22.302 -5.778 -13.906 1.00 87.25 104 ASN A C 1
ATOM 724 O O . ASN A 1 104 ? 22.337 -5.881 -15.134 1.00 87.25 104 ASN A O 1
ATOM 728 N N . ARG A 1 105 ? 22.572 -4.629 -13.263 1.00 87.25 105 ARG A N 1
ATOM 729 C CA . ARG A 1 105 ? 22.805 -3.318 -13.902 1.00 87.25 105 ARG A CA 1
ATOM 730 C C . ARG A 1 105 ? 21.603 -2.808 -14.706 1.00 87.25 105 ARG A C 1
ATOM 732 O O . ARG A 1 105 ? 21.759 -2.356 -15.843 1.00 87.25 105 ARG A O 1
ATOM 739 N N . SER A 1 106 ? 20.434 -2.867 -14.099 1.00 89.31 106 SER A N 1
ATOM 740 C CA . SER A 1 106 ? 19.163 -2.382 -14.636 1.00 89.31 106 SER A CA 1
ATOM 741 C C . SER A 1 106 ? 18.514 -1.432 -13.633 1.00 89.31 106 SER A C 1
ATOM 743 O O . SER A 1 106 ? 18.955 -1.318 -12.482 1.00 89.31 106 SER A O 1
ATOM 745 N N . ASN A 1 107 ? 17.495 -0.710 -14.086 1.00 91.44 107 ASN A N 1
ATOM 746 C CA . ASN A 1 107 ? 16.685 0.116 -13.207 1.00 91.44 107 ASN A CA 1
ATOM 747 C C . ASN A 1 107 ? 15.207 0.079 -13.579 1.00 91.44 107 ASN A C 1
ATOM 749 O O . ASN A 1 107 ? 14.828 -0.256 -14.706 1.00 91.44 107 ASN A O 1
ATOM 753 N N . ILE A 1 108 ? 14.412 0.433 -12.579 1.00 93.38 108 ILE A N 1
ATOM 754 C CA . ILE A 1 108 ? 12.962 0.426 -12.577 1.00 93.38 108 ILE A CA 1
ATOM 755 C C . ILE A 1 108 ? 12.489 1.766 -12.046 1.00 93.38 108 ILE A C 1
ATOM 757 O O . ILE A 1 108 ? 12.959 2.207 -11.001 1.00 93.38 108 ILE A O 1
ATOM 761 N N . SER A 1 109 ? 11.538 2.390 -12.721 1.00 95.12 109 SER A N 1
ATOM 762 C CA . SER A 1 109 ? 10.784 3.509 -12.158 1.00 95.12 109 SER A CA 1
ATOM 763 C C . SER A 1 109 ? 9.341 3.066 -11.986 1.00 95.12 109 SER A C 1
ATOM 765 O O . SER A 1 109 ? 8.739 2.695 -12.985 1.00 95.12 109 SER A O 1
ATOM 767 N N . ILE A 1 110 ? 8.801 3.078 -10.768 1.00 95.69 110 ILE A N 1
ATOM 768 C CA . ILE A 1 110 ? 7.412 2.698 -10.453 1.00 95.69 110 ILE A CA 1
ATOM 769 C C . ILE A 1 110 ? 6.666 3.936 -9.986 1.00 95.69 110 ILE A C 1
ATOM 771 O O . ILE A 1 110 ? 7.104 4.591 -9.044 1.00 95.69 110 ILE A O 1
ATOM 775 N N . GLY A 1 111 ? 5.523 4.235 -10.582 1.00 94.94 111 GLY A N 1
ATOM 776 C CA . GLY A 1 111 ? 4.713 5.357 -10.135 1.00 94.94 111 GLY A CA 1
ATOM 777 C C . GLY A 1 111 ? 3.299 5.299 -10.675 1.00 94.94 111 GLY A C 1
ATOM 778 O O . GLY A 1 111 ? 2.947 4.448 -11.497 1.00 94.94 111 GLY A O 1
ATOM 779 N N . ILE A 1 112 ? 2.481 6.229 -10.201 1.00 95.31 112 ILE A N 1
ATOM 780 C CA . ILE A 1 112 ? 1.118 6.389 -10.690 1.00 95.31 112 ILE A CA 1
ATOM 781 C C . ILE A 1 112 ? 1.168 7.167 -12.002 1.00 95.31 112 ILE A C 1
ATOM 783 O O . ILE A 1 112 ? 1.741 8.256 -12.065 1.00 95.31 112 ILE A O 1
ATOM 787 N N . LYS A 1 113 ? 0.577 6.585 -13.045 1.00 95.50 113 LYS A N 1
ATOM 788 C CA . LYS A 1 113 ? 0.528 7.134 -14.400 1.00 95.50 113 LYS A CA 1
ATOM 789 C C . LYS A 1 113 ? -0.188 8.479 -14.407 1.00 95.50 113 LYS A C 1
ATOM 791 O O . LYS A 1 113 ? -1.304 8.576 -13.904 1.00 95.50 113 LYS A O 1
ATOM 796 N N . ASP A 1 114 ? 0.413 9.485 -15.034 1.00 92.62 114 ASP A N 1
ATOM 797 C CA . ASP A 1 114 ? -0.262 10.759 -15.291 1.00 92.62 114 ASP A CA 1
ATOM 798 C C . ASP A 1 114 ? -1.014 10.697 -16.629 1.00 92.62 114 ASP A C 1
ATOM 800 O O . ASP A 1 114 ? -0.381 10.776 -17.682 1.00 92.62 114 ASP A O 1
ATOM 804 N N . PRO A 1 115 ? -2.352 10.572 -16.651 1.00 90.88 115 PRO A N 1
ATOM 805 C CA . PRO A 1 115 ? -3.093 10.452 -17.904 1.00 90.88 115 PRO A CA 1
ATOM 806 C C . PRO A 1 115 ? -3.013 11.710 -18.783 1.00 90.88 115 PRO A C 1
ATOM 808 O O . PRO A 1 115 ? -3.291 11.625 -19.980 1.00 90.88 115 PRO A O 1
ATOM 811 N N . SER A 1 116 ? -2.655 12.867 -18.219 1.00 90.75 116 SER A N 1
ATOM 812 C CA . SER A 1 116 ? -2.606 14.141 -18.941 1.00 90.75 116 SER A CA 1
ATOM 813 C C . SER A 1 116 ? -1.315 14.323 -19.741 1.00 90.75 116 SER A C 1
ATOM 815 O O . SER A 1 116 ? -1.330 14.937 -20.811 1.00 90.75 116 SER A O 1
ATOM 817 N N . THR A 1 117 ? -0.209 13.755 -19.259 1.00 91.06 117 THR A N 1
ATOM 818 C CA . THR A 1 117 ? 1.127 13.892 -19.859 1.00 91.06 117 THR A CA 1
ATOM 819 C C . THR A 1 117 ? 1.731 12.565 -20.315 1.00 91.06 117 THR A C 1
ATOM 821 O O . THR A 1 117 ? 2.785 12.567 -20.959 1.00 91.06 117 THR A O 1
ATOM 824 N N . TRP A 1 118 ? 1.063 11.439 -20.037 1.00 93.88 118 TRP A N 1
ATOM 825 C CA . TRP A 1 118 ? 1.550 10.103 -20.359 1.00 93.88 118 TRP A CA 1
ATOM 826 C C . TRP A 1 118 ? 1.957 9.961 -21.824 1.00 93.88 118 TRP A C 1
ATOM 828 O O . TRP A 1 118 ? 1.200 10.219 -22.763 1.00 93.88 118 TRP A O 1
ATOM 838 N N . SER A 1 119 ? 3.161 9.432 -22.007 1.00 91.12 119 SER A N 1
ATOM 839 C CA . SER A 1 119 ? 3.628 8.906 -23.278 1.00 91.12 119 SER A CA 1
ATOM 840 C C . SER A 1 119 ? 4.525 7.707 -23.015 1.00 91.12 119 SER A C 1
ATOM 842 O O . SER A 1 119 ? 5.326 7.711 -22.082 1.00 91.12 119 SER A O 1
ATOM 844 N N . ASN A 1 120 ? 4.464 6.695 -23.876 1.00 89.50 120 ASN A N 1
ATOM 845 C CA . ASN A 1 120 ? 5.353 5.535 -23.799 1.00 89.50 120 ASN A CA 1
ATOM 846 C C . ASN A 1 120 ? 6.750 5.830 -24.378 1.00 89.50 120 ASN A C 1
ATOM 848 O O . ASN A 1 120 ? 7.323 5.028 -25.116 1.00 89.50 120 ASN A O 1
ATOM 852 N N . SER A 1 121 ? 7.294 7.005 -24.055 1.00 90.75 121 SER A N 1
ATOM 853 C CA . SER A 1 121 ? 8.596 7.478 -24.517 1.00 90.75 121 SER A CA 1
ATOM 854 C C . SER A 1 121 ? 9.743 6.938 -23.656 1.00 90.75 121 SER A C 1
ATOM 856 O O . SER A 1 121 ? 9.541 6.330 -22.607 1.00 90.75 121 SER A O 1
ATOM 858 N N . SER A 1 122 ? 10.984 7.185 -24.079 1.00 88.00 122 SER A N 1
ATOM 859 C CA . 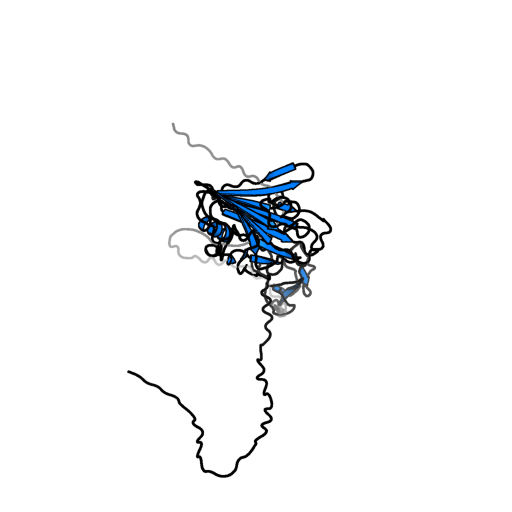SER A 1 122 ? 12.162 6.814 -23.289 1.00 88.00 122 SER A CA 1
ATOM 860 C C . SER A 1 122 ? 12.337 7.663 -22.028 1.00 88.00 122 SER A C 1
ATOM 862 O O . SER A 1 122 ? 13.223 7.373 -21.223 1.00 88.00 122 SER A O 1
ATOM 864 N N . LEU A 1 123 ? 11.574 8.746 -21.872 1.00 88.12 123 LEU A N 1
ATOM 865 C CA . LEU A 1 123 ? 11.683 9.671 -20.751 1.00 88.12 123 LEU A CA 1
ATOM 866 C C . LEU A 1 123 ? 10.737 9.254 -19.628 1.00 88.12 123 LEU A C 1
ATOM 868 O O . LEU A 1 123 ? 9.637 8.785 -19.884 1.00 88.12 123 LEU A O 1
ATOM 872 N N . VAL A 1 124 ? 11.201 9.415 -18.389 1.00 89.44 124 VAL A N 1
ATOM 873 C CA . VAL A 1 124 ? 10.368 9.239 -17.190 1.00 89.44 124 VAL A CA 1
ATOM 874 C C . VAL A 1 124 ? 9.595 10.518 -16.862 1.00 89.44 124 VAL A C 1
ATOM 876 O O . VAL A 1 124 ? 8.476 10.443 -16.372 1.00 89.44 124 VAL A O 1
ATOM 879 N N . SER A 1 125 ? 10.179 11.686 -17.147 1.00 88.50 125 SER A N 1
ATOM 880 C CA . SER A 1 125 ? 9.518 12.965 -16.885 1.00 88.50 125 SER A CA 1
ATOM 881 C C . SER A 1 125 ? 8.235 13.096 -17.708 1.00 88.50 125 SER A C 1
ATOM 883 O O . SER A 1 125 ? 8.223 12.790 -18.905 1.00 88.50 125 SER A O 1
ATOM 885 N N . GLY A 1 126 ? 7.164 13.513 -17.041 1.00 88.00 126 GLY A N 1
ATOM 886 C CA . GLY A 1 126 ? 5.794 13.571 -17.531 1.00 88.00 126 GLY A CA 1
ATOM 887 C C . GLY A 1 126 ? 5.065 12.226 -17.546 1.00 88.00 126 GLY A C 1
ATOM 888 O O . GLY A 1 126 ? 3.898 12.186 -17.919 1.00 88.00 126 GLY A O 1
ATOM 889 N N . ALA A 1 127 ? 5.700 11.110 -17.182 1.00 92.69 127 ALA A N 1
ATOM 890 C CA . ALA A 1 127 ? 5.021 9.812 -17.169 1.00 92.69 127 ALA A CA 1
ATOM 891 C C . ALA A 1 127 ? 4.232 9.575 -15.873 1.00 92.69 127 ALA A C 1
ATOM 893 O O . ALA A 1 127 ? 3.211 8.884 -15.891 1.00 92.69 127 ALA A O 1
ATOM 894 N N . PHE A 1 128 ? 4.708 10.142 -14.764 1.00 93.06 128 PHE A N 1
ATOM 895 C CA . PHE A 1 128 ? 4.139 9.960 -13.435 1.00 93.06 128 PHE A CA 1
ATOM 896 C C . PHE A 1 128 ? 3.566 11.262 -12.898 1.00 93.06 128 PHE A C 1
ATOM 898 O O . PHE A 1 128 ? 4.084 12.338 -13.198 1.00 93.06 128 PHE A O 1
ATOM 905 N N . ILE A 1 129 ? 2.528 11.165 -12.069 1.00 89.62 129 ILE A N 1
ATOM 906 C CA . ILE A 1 129 ? 1.886 12.350 -11.494 1.00 89.62 129 ILE A CA 1
ATOM 907 C C . ILE A 1 129 ? 2.907 13.124 -10.651 1.00 89.62 129 ILE A C 1
ATOM 909 O O . ILE A 1 129 ? 3.573 12.558 -9.783 1.00 89.62 129 ILE A O 1
ATOM 913 N N . ASN A 1 130 ? 3.051 14.422 -10.940 1.00 86.38 130 ASN A N 1
ATOM 914 C CA . ASN A 1 130 ? 4.065 15.310 -10.354 1.00 86.38 130 ASN A CA 1
ATOM 915 C C . ASN A 1 130 ? 5.516 14.795 -10.461 1.00 86.38 130 ASN A C 1
ATOM 917 O O . ASN A 1 130 ? 6.363 15.148 -9.640 1.00 86.38 130 ASN A O 1
ATOM 921 N N . ASP A 1 131 ? 5.820 13.944 -11.448 1.00 87.56 131 ASP A N 1
ATOM 922 C CA . ASP A 1 131 ? 7.127 13.291 -11.594 1.00 87.56 131 ASP A CA 1
ATOM 923 C C . ASP A 1 131 ? 7.592 12.559 -10.313 1.00 87.56 131 ASP A C 1
ATOM 925 O O . ASP A 1 131 ? 8.795 12.417 -10.054 1.00 87.56 131 ASP A O 1
ATOM 929 N N . GLN A 1 132 ? 6.636 12.070 -9.513 1.00 86.50 132 GLN A N 1
ATOM 930 C CA . GLN A 1 132 ? 6.893 11.271 -8.317 1.00 86.50 132 GLN A CA 1
ATOM 931 C C . GLN A 1 132 ? 6.879 9.779 -8.645 1.00 86.50 132 GLN A C 1
ATOM 933 O O . GLN A 1 132 ? 5.908 9.248 -9.185 1.00 86.50 132 GLN A O 1
ATOM 938 N N . TYR A 1 133 ? 7.965 9.092 -8.303 1.00 91.81 133 TYR A N 1
ATOM 939 C CA . TYR A 1 133 ? 8.095 7.654 -8.516 1.00 91.81 133 TYR A CA 1
ATOM 940 C C . TYR A 1 133 ? 9.141 7.039 -7.592 1.00 91.81 133 TYR A C 1
ATOM 942 O O . TYR A 1 133 ? 10.044 7.706 -7.088 1.00 91.81 133 TYR A O 1
ATOM 950 N N . LEU A 1 134 ? 9.048 5.728 -7.414 1.00 93.19 134 LEU A N 1
ATOM 951 C CA . LEU A 1 134 ? 10.079 4.918 -6.795 1.00 93.19 134 LEU A CA 1
ATOM 952 C C . LEU A 1 134 ? 11.108 4.513 -7.855 1.00 93.19 134 LEU A C 1
ATOM 954 O O . LEU A 1 134 ? 10.757 3.900 -8.863 1.00 93.19 134 LEU A O 1
ATOM 958 N N . LEU A 1 135 ? 12.376 4.852 -7.640 1.00 93.44 135 LEU A N 1
ATOM 959 C CA . LEU A 1 135 ? 13.504 4.433 -8.462 1.00 93.44 135 LEU A CA 1
ATOM 960 C C . LEU A 1 135 ? 14.219 3.258 -7.799 1.00 93.44 135 LEU A C 1
ATOM 962 O O . LEU A 1 135 ? 14.811 3.390 -6.731 1.00 93.44 135 LEU A O 1
ATOM 966 N N . ILE A 1 136 ? 14.240 2.125 -8.486 1.00 92.00 136 ILE A N 1
ATOM 967 C CA . ILE A 1 136 ? 14.951 0.924 -8.064 1.00 92.00 136 ILE A CA 1
ATOM 968 C C . ILE A 1 136 ? 16.117 0.709 -9.020 1.00 92.00 136 ILE A C 1
ATOM 970 O O . ILE A 1 136 ? 15.947 0.750 -10.237 1.00 92.00 136 ILE A O 1
ATOM 974 N N . VAL A 1 137 ? 17.311 0.463 -8.490 1.00 90.19 137 VAL A N 1
ATOM 975 C CA . VAL A 1 137 ? 18.512 0.207 -9.289 1.00 90.19 137 VAL A CA 1
ATOM 976 C C . VAL A 1 137 ? 19.215 -1.033 -8.765 1.00 90.19 137 VAL A C 1
ATOM 978 O O . VAL A 1 137 ? 19.597 -1.095 -7.600 1.00 90.19 137 VAL A O 1
ATOM 981 N N . LYS A 1 138 ? 19.451 -2.012 -9.639 1.00 88.50 138 LYS A N 1
ATOM 982 C CA . LYS A 1 138 ? 20.289 -3.178 -9.333 1.00 88.50 138 LYS A CA 1
ATOM 983 C C . LYS A 1 138 ? 21.644 -2.993 -9.956 1.00 88.50 138 LYS A C 1
ATOM 985 O O . LYS A 1 138 ? 21.759 -2.836 -11.171 1.00 88.50 138 LYS A O 1
ATOM 990 N N . TYR A 1 139 ? 22.684 -3.065 -9.145 1.00 86.94 139 TYR A N 1
ATOM 991 C CA . TYR A 1 139 ? 24.057 -3.039 -9.621 1.00 86.94 139 TYR A CA 1
ATOM 992 C C . TYR A 1 139 ? 24.566 -4.471 -9.820 1.00 86.94 139 TYR A C 1
ATOM 994 O O . TYR A 1 139 ? 23.824 -5.441 -9.714 1.00 86.94 139 TYR A O 1
ATOM 1002 N N . GLN A 1 140 ? 25.847 -4.632 -10.158 1.00 86.00 140 GLN A N 1
ATOM 1003 C CA . GLN A 1 140 ? 26.477 -5.960 -10.091 1.00 86.00 140 GLN A CA 1
ATOM 1004 C C . GLN A 1 140 ? 26.634 -6.449 -8.651 1.00 86.00 140 GLN A C 1
ATOM 1006 O O . GLN A 1 140 ? 26.695 -7.650 -8.414 1.00 86.00 140 GLN A O 1
ATOM 1011 N N . THR A 1 141 ? 26.747 -5.513 -7.712 1.00 84.94 141 THR A N 1
ATOM 1012 C CA . THR A 1 141 ? 26.970 -5.773 -6.294 1.00 84.94 141 THR A CA 1
ATOM 1013 C C . THR A 1 141 ? 26.076 -4.833 -5.498 1.00 84.94 141 THR A C 1
ATOM 1015 O O . THR A 1 141 ? 26.399 -3.654 -5.357 1.00 84.94 141 THR A O 1
ATOM 1018 N N . GLY A 1 142 ? 24.953 -5.363 -5.015 1.00 84.62 142 GLY A N 1
ATOM 1019 C CA . GLY A 1 142 ? 23.955 -4.618 -4.250 1.00 84.62 142 GLY A CA 1
ATOM 1020 C C . GLY A 1 142 ? 22.893 -3.938 -5.110 1.00 84.62 142 GLY A C 1
ATOM 1021 O O . GLY A 1 142 ? 23.031 -3.808 -6.331 1.00 84.62 142 GLY A O 1
ATOM 1022 N N . ASN A 1 143 ? 21.836 -3.490 -4.441 1.00 87.19 143 ASN A N 1
ATOM 1023 C CA . ASN A 1 143 ? 20.742 -2.752 -5.047 1.00 87.19 143 ASN A CA 1
ATOM 1024 C C . ASN A 1 143 ? 20.469 -1.491 -4.220 1.00 87.19 143 ASN A C 1
ATOM 1026 O O . ASN A 1 143 ? 20.826 -1.414 -3.041 1.00 87.19 143 ASN A O 1
ATOM 1030 N N . THR A 1 144 ? 19.855 -0.501 -4.855 1.00 89.00 144 THR A N 1
ATOM 1031 C CA . THR A 1 144 ? 19.358 0.700 -4.190 1.00 89.00 144 THR A CA 1
ATOM 1032 C C . THR A 1 144 ? 17.901 0.920 -4.524 1.00 89.00 144 THR A C 1
ATOM 1034 O O . THR A 1 144 ? 17.501 0.725 -5.674 1.00 89.00 144 THR A O 1
ATOM 1037 N N . ILE A 1 145 ? 17.155 1.422 -3.554 1.00 89.62 145 ILE A N 1
ATOM 1038 C CA . ILE A 1 145 ? 15.828 1.989 -3.755 1.00 89.62 145 ILE A CA 1
ATOM 1039 C C . ILE A 1 145 ? 15.895 3.449 -3.322 1.00 89.62 145 ILE A C 1
ATOM 1041 O O . ILE A 1 145 ? 16.537 3.767 -2.327 1.00 89.62 145 ILE A O 1
ATOM 1045 N N . ALA A 1 146 ? 15.305 4.342 -4.102 1.00 87.44 146 ALA A N 1
ATOM 1046 C CA . ALA A 1 146 ? 15.234 5.759 -3.793 1.00 87.44 146 ALA A CA 1
ATOM 1047 C C . ALA A 1 146 ? 13.903 6.315 -4.276 1.00 87.44 146 ALA A C 1
ATOM 1049 O O . ALA A 1 146 ? 13.404 5.934 -5.333 1.00 87.44 146 ALA A O 1
ATOM 1050 N N . ARG A 1 147 ? 13.352 7.270 -3.543 1.00 86.12 147 ARG A N 1
ATOM 1051 C CA . ARG A 1 147 ? 12.188 8.021 -3.996 1.00 86.12 147 ARG A CA 1
ATOM 1052 C C . ARG A 1 147 ? 12.660 9.176 -4.868 1.00 86.12 147 ARG A C 1
ATOM 1054 O O . ARG A 1 147 ? 13.435 10.014 -4.415 1.00 86.12 147 ARG A O 1
ATOM 1061 N N . HIS A 1 148 ? 12.189 9.240 -6.106 1.00 86.06 148 HIS A N 1
ATOM 1062 C CA . HIS A 1 148 ? 12.346 10.428 -6.931 1.00 86.06 148 HIS A CA 1
ATOM 1063 C C . HIS A 1 148 ? 11.202 11.398 -6.668 1.00 86.06 148 HIS A C 1
ATOM 1065 O O . HIS A 1 148 ? 10.037 10.998 -6.591 1.00 86.06 148 HIS A O 1
ATOM 1071 N N . TYR A 1 149 ? 11.536 12.680 -6.581 1.00 75.94 149 TYR A N 1
ATOM 1072 C CA . TYR A 1 149 ? 10.550 13.741 -6.480 1.00 75.94 149 TYR A CA 1
ATOM 1073 C C . TYR A 1 149 ? 10.959 14.951 -7.316 1.00 75.94 149 TYR A C 1
ATOM 1075 O O . TYR A 1 149 ? 12.145 15.229 -7.523 1.00 75.94 149 TYR A O 1
ATOM 1083 N N . THR A 1 150 ? 9.940 15.678 -7.760 1.00 68.19 150 THR A N 1
ATOM 1084 C CA . THR A 1 150 ? 10.064 17.003 -8.360 1.00 68.19 150 THR A CA 1
ATOM 1085 C C . THR A 1 150 ? 9.161 17.949 -7.581 1.00 68.19 150 THR A C 1
ATOM 1087 O O . THR A 1 150 ? 7.962 17.708 -7.471 1.00 68.19 150 THR A O 1
ATOM 1090 N N . ASP A 1 151 ? 9.738 19.006 -7.023 1.00 66.44 151 ASP A N 1
ATOM 1091 C CA . ASP A 1 151 ? 9.016 20.130 -6.421 1.00 66.44 151 ASP A CA 1
ATOM 1092 C C . ASP A 1 151 ? 9.308 21.412 -7.227 1.00 66.44 151 ASP A C 1
ATOM 1094 O O . ASP A 1 151 ? 10.137 21.445 -8.137 1.00 66.44 151 ASP A O 1
ATOM 1098 N N . THR A 1 152 ? 8.625 22.495 -6.881 1.00 65.12 152 THR A N 1
ATOM 1099 C CA . THR A 1 152 ? 8.707 23.842 -7.444 1.00 65.12 152 THR A CA 1
ATOM 1100 C C . THR A 1 152 ? 10.127 24.404 -7.576 1.00 65.12 152 THR A C 1
ATOM 1102 O O . THR A 1 152 ? 10.345 25.265 -8.431 1.00 65.12 152 THR A O 1
ATOM 1105 N N . SER A 1 153 ? 11.097 23.939 -6.779 1.00 63.19 153 SER A N 1
ATOM 1106 C CA . SER A 1 153 ? 12.487 24.421 -6.817 1.00 63.19 153 SER A CA 1
ATOM 1107 C C . SER A 1 153 ? 13.566 23.351 -6.994 1.00 63.19 153 SER A C 1
ATOM 1109 O O . SER A 1 153 ? 14.727 23.718 -7.180 1.00 63.19 153 SER A O 1
ATOM 1111 N N . GLU A 1 154 ? 13.237 22.060 -6.922 1.00 67.31 154 GLU A N 1
ATOM 1112 C CA . GLU A 1 154 ? 14.242 20.990 -6.889 1.00 67.31 154 GLU A CA 1
ATOM 1113 C C . GLU A 1 154 ? 13.724 19.679 -7.492 1.00 67.31 154 GLU A C 1
ATOM 1115 O O . GLU A 1 154 ? 12.586 19.274 -7.268 1.00 67.31 154 GLU A O 1
ATOM 1120 N N . THR A 1 155 ? 14.598 18.998 -8.234 1.00 71.19 155 THR A N 1
ATOM 1121 C CA . THR A 1 155 ? 14.442 17.595 -8.640 1.00 71.19 155 THR A CA 1
ATOM 1122 C C . THR A 1 155 ? 15.530 16.786 -7.954 1.00 71.19 155 THR A C 1
ATOM 1124 O O . THR A 1 155 ? 16.711 17.124 -8.100 1.00 71.19 155 THR A O 1
ATOM 1127 N N . GLY A 1 156 ? 15.163 15.722 -7.248 1.00 76.50 156 GLY A N 1
ATOM 1128 C CA . GLY A 1 156 ? 16.109 14.979 -6.425 1.00 76.50 156 GLY A CA 1
ATOM 1129 C C . GLY A 1 156 ? 15.750 13.512 -6.235 1.00 76.50 156 GLY A C 1
ATOM 1130 O O . GLY A 1 156 ? 14.663 13.049 -6.582 1.00 76.50 156 GLY A O 1
ATOM 1131 N N . LEU A 1 157 ? 16.712 12.782 -5.672 1.00 76.94 157 LEU A N 1
ATOM 1132 C CA . LEU A 1 157 ? 16.493 11.467 -5.086 1.00 76.94 157 LEU A CA 1
ATOM 1133 C C . LEU A 1 157 ? 16.575 11.622 -3.573 1.00 76.94 157 LEU A C 1
ATOM 1135 O O . LEU A 1 157 ? 17.570 12.140 -3.066 1.00 76.94 157 LEU A O 1
ATOM 1139 N N . ASP A 1 158 ? 15.555 11.148 -2.879 1.00 72.12 158 ASP A N 1
ATOM 1140 C CA . ASP A 1 158 ? 15.525 11.065 -1.427 1.00 72.12 158 ASP A CA 1
ATOM 1141 C C . ASP A 1 158 ? 15.509 9.600 -0.972 1.00 72.12 158 ASP A C 1
ATOM 1143 O O . ASP A 1 158 ? 15.114 8.704 -1.726 1.00 72.12 158 ASP A O 1
ATOM 1147 N N . ALA A 1 159 ? 15.953 9.364 0.264 1.00 65.88 159 ALA A N 1
ATOM 1148 C CA . ALA A 1 159 ? 15.961 8.062 0.922 1.00 65.88 159 ALA A CA 1
ATOM 1149 C C . ALA A 1 159 ? 16.639 6.958 0.086 1.00 65.88 159 ALA A C 1
ATOM 1151 O O . ALA A 1 159 ? 16.063 5.900 -0.148 1.00 65.88 159 ALA A O 1
ATOM 1152 N N . VAL A 1 160 ? 17.872 7.205 -0.381 1.00 71.75 160 VAL A N 1
ATOM 1153 C CA . VAL A 1 160 ? 18.679 6.187 -1.079 1.00 71.75 160 VAL A CA 1
ATOM 1154 C C . VAL A 1 160 ? 19.048 5.072 -0.097 1.00 71.75 160 VAL A C 1
ATOM 1156 O O . VAL A 1 160 ? 20.007 5.191 0.666 1.00 71.75 160 VAL A O 1
ATOM 1159 N N . ILE A 1 161 ? 18.291 3.981 -0.131 1.00 70.50 161 ILE A N 1
ATOM 1160 C CA . ILE A 1 161 ? 18.421 2.835 0.767 1.00 70.50 161 ILE A CA 1
ATOM 1161 C C . ILE A 1 161 ? 19.159 1.713 0.045 1.00 70.50 161 ILE A C 1
ATOM 1163 O O . ILE A 1 161 ? 18.823 1.350 -1.083 1.00 70.50 161 ILE A O 1
ATOM 1167 N N . LEU A 1 162 ? 20.190 1.172 0.695 1.00 65.50 162 LEU A N 1
ATOM 1168 C CA . LEU A 1 162 ? 20.928 0.005 0.221 1.00 65.50 162 LEU A CA 1
ATOM 1169 C C . LEU A 1 162 ? 20.180 -1.253 0.672 1.00 65.50 162 LEU A C 1
ATOM 1171 O O . LEU A 1 162 ? 19.900 -1.414 1.853 1.00 65.50 162 LEU A O 1
ATOM 1175 N N . THR A 1 163 ? 19.881 -2.166 -0.250 1.00 63.78 163 THR A N 1
ATOM 1176 C CA . THR A 1 163 ? 19.008 -3.335 -0.003 1.00 63.78 163 THR A CA 1
ATOM 1177 C C . THR A 1 163 ? 19.680 -4.470 0.782 1.00 63.78 163 THR A C 1
ATOM 1179 O O . THR A 1 163 ? 19.484 -5.645 0.479 1.00 63.78 163 THR A O 1
ATOM 1182 N N . THR A 1 164 ? 20.558 -4.151 1.732 1.00 59.62 164 THR A N 1
ATOM 1183 C CA . THR A 1 164 ? 20.881 -5.093 2.818 1.00 59.62 164 THR A CA 1
ATOM 1184 C C . THR A 1 164 ? 19.763 -5.161 3.857 1.00 59.62 164 THR A C 1
ATOM 1186 O O . THR A 1 164 ? 19.803 -6.035 4.718 1.00 59.62 164 THR A O 1
ATOM 1189 N N . ASP A 1 165 ? 18.805 -4.243 3.754 1.00 71.75 165 ASP A N 1
ATOM 1190 C CA . ASP A 1 165 ? 17.691 -4.031 4.663 1.00 71.75 165 ASP A CA 1
ATOM 1191 C C . ASP A 1 165 ? 16.384 -4.484 3.997 1.00 71.75 165 ASP A C 1
ATOM 1193 O O . ASP A 1 165 ? 16.252 -4.413 2.769 1.00 71.75 165 ASP A O 1
ATOM 1197 N N . ASP A 1 166 ? 15.421 -4.924 4.806 1.00 83.75 166 ASP A N 1
ATOM 1198 C CA . ASP A 1 166 ? 14.065 -5.205 4.334 1.00 83.75 166 ASP A CA 1
ATOM 1199 C C . ASP A 1 166 ? 13.406 -3.874 3.979 1.00 83.75 166 ASP A C 1
ATOM 1201 O O . ASP A 1 166 ? 13.439 -2.955 4.794 1.00 83.75 166 ASP A O 1
ATOM 1205 N N . TYR A 1 167 ? 12.840 -3.748 2.779 1.00 87.69 167 TYR A N 1
ATOM 1206 C CA . TYR A 1 167 ? 12.214 -2.513 2.308 1.00 87.69 167 TYR A CA 1
ATOM 1207 C C . TYR A 1 167 ? 10.743 -2.749 1.999 1.00 87.69 167 TYR A C 1
ATOM 1209 O O . TYR A 1 167 ? 10.388 -3.765 1.410 1.00 87.69 167 TYR A O 1
ATOM 1217 N N . GLU A 1 168 ? 9.903 -1.791 2.369 1.00 91.00 168 GLU A N 1
ATOM 1218 C CA . GLU A 1 168 ? 8.464 -1.840 2.149 1.00 91.00 168 GLU A CA 1
ATOM 1219 C C . GLU A 1 168 ? 7.966 -0.442 1.781 1.00 91.00 168 GLU A C 1
ATOM 1221 O O . GLU A 1 168 ? 8.467 0.567 2.283 1.00 91.00 168 GLU A O 1
ATOM 1226 N N . ALA A 1 169 ? 6.970 -0.359 0.905 1.00 93.06 169 ALA A N 1
ATOM 1227 C CA . ALA A 1 169 ? 6.396 0.911 0.489 1.00 93.06 169 ALA A CA 1
ATOM 1228 C C . ALA A 1 169 ? 4.933 0.781 0.069 1.00 93.06 169 ALA A C 1
ATOM 1230 O O . ALA A 1 169 ? 4.423 -0.304 -0.206 1.00 93.06 169 ALA A O 1
ATOM 1231 N N . PHE A 1 170 ? 4.254 1.916 -0.043 1.00 95.06 170 PHE A N 1
ATOM 1232 C CA . PHE A 1 170 ? 2.932 1.973 -0.644 1.00 95.06 170 PHE A CA 1
ATOM 1233 C C . PHE A 1 170 ? 2.713 3.246 -1.456 1.00 95.06 170 PHE A C 1
ATOM 1235 O O . PHE A 1 170 ? 3.303 4.291 -1.182 1.00 95.06 170 PHE A O 1
ATOM 1242 N N . PHE A 1 171 ? 1.792 3.154 -2.414 1.00 95.31 171 PHE A N 1
ATOM 1243 C CA . PHE A 1 171 ? 1.134 4.305 -3.027 1.00 95.31 171 PHE A CA 1
ATOM 1244 C C . PHE A 1 171 ? -0.333 4.329 -2.613 1.00 95.31 171 PHE A C 1
ATOM 1246 O O . PHE A 1 171 ? -0.974 3.287 -2.540 1.00 95.31 171 PHE A O 1
ATOM 1253 N N . GLU A 1 172 ? -0.881 5.506 -2.361 1.00 94.50 172 GLU A N 1
ATOM 1254 C CA . GLU A 1 172 ? -2.259 5.706 -1.926 1.00 94.50 172 GLU A CA 1
ATOM 1255 C C . GLU A 1 172 ? -2.908 6.810 -2.765 1.00 94.50 172 GLU A C 1
ATOM 1257 O O . GLU A 1 172 ? -2.315 7.870 -2.958 1.00 94.50 172 GLU A O 1
ATOM 1262 N N . LEU A 1 173 ? -4.123 6.556 -3.254 1.00 94.38 173 LEU A N 1
ATOM 1263 C CA . LEU A 1 173 ? -4.978 7.564 -3.876 1.00 94.38 173 LEU A CA 1
ATOM 1264 C C . LEU A 1 173 ? -6.117 7.864 -2.907 1.00 94.38 173 LEU A C 1
ATOM 1266 O O . LEU A 1 173 ? -6.935 6.983 -2.634 1.00 94.38 173 LEU A O 1
ATOM 1270 N N . THR A 1 174 ? -6.171 9.087 -2.377 1.00 93.50 174 THR A N 1
ATOM 1271 C CA . THR A 1 174 ? -7.163 9.466 -1.362 1.00 93.50 174 THR A CA 1
ATOM 1272 C C . THR A 1 174 ? -8.597 9.212 -1.824 1.00 93.50 174 THR A C 1
ATOM 1274 O O . THR A 1 174 ? -8.889 9.126 -3.015 1.00 93.50 174 THR A O 1
ATOM 1277 N N . ALA A 1 175 ? -9.518 9.060 -0.869 1.00 91.56 175 ALA A N 1
ATOM 1278 C CA . ALA A 1 175 ? -10.915 8.709 -1.149 1.00 91.56 175 ALA A CA 1
ATOM 1279 C C . ALA A 1 175 ? -11.647 9.711 -2.060 1.00 91.56 175 ALA A C 1
ATOM 1281 O O . ALA A 1 175 ? -12.597 9.339 -2.741 1.00 91.56 175 ALA A O 1
ATOM 1282 N N . ASP A 1 176 ? -11.203 10.965 -2.083 1.00 91.31 176 ASP A N 1
ATOM 1283 C CA . ASP A 1 176 ? -11.714 12.015 -2.962 1.00 91.31 176 ASP A CA 1
ATOM 1284 C C . ASP A 1 176 ? -11.002 12.081 -4.327 1.00 91.31 176 ASP A C 1
ATOM 1286 O O . ASP A 1 176 ? -11.404 12.860 -5.188 1.00 91.31 176 ASP A O 1
ATOM 1290 N N . GLY A 1 177 ? -9.957 11.275 -4.536 1.00 91.75 177 GLY A N 1
ATOM 1291 C CA . GLY A 1 177 ? -9.214 11.198 -5.790 1.00 91.75 177 GLY A CA 1
ATOM 1292 C C . GLY A 1 177 ? -8.268 12.367 -6.062 1.00 91.75 177 GLY A C 1
ATOM 1293 O O . GLY A 1 177 ? -7.723 12.448 -7.162 1.00 91.75 177 GLY A O 1
ATOM 1294 N N . ASN A 1 178 ? -8.079 13.286 -5.108 1.00 92.06 178 ASN A N 1
ATOM 1295 C CA . ASN A 1 178 ? -7.361 14.548 -5.335 1.00 92.06 178 ASN A CA 1
ATOM 1296 C C . ASN A 1 178 ? -5.908 14.555 -4.880 1.00 92.06 178 ASN A C 1
ATOM 1298 O O . ASN A 1 178 ? -5.170 15.467 -5.257 1.00 92.06 178 ASN A O 1
ATOM 1302 N N . ASN A 1 179 ? -5.510 13.580 -4.069 1.00 91.94 179 ASN A N 1
ATOM 1303 C CA . ASN A 1 179 ? -4.205 13.555 -3.445 1.00 91.94 179 ASN A CA 1
ATOM 1304 C C . ASN A 1 179 ? -3.586 12.162 -3.558 1.00 91.94 179 ASN A C 1
ATOM 1306 O O . ASN A 1 179 ? -4.231 11.135 -3.330 1.00 91.94 179 ASN A O 1
ATOM 1310 N N . ILE A 1 180 ? -2.312 12.149 -3.924 1.00 92.06 180 ILE A N 1
ATOM 1311 C CA . ILE A 1 180 ? -1.503 10.947 -4.006 1.00 92.06 180 ILE A CA 1
ATOM 1312 C C . ILE A 1 180 ? -0.502 10.970 -2.876 1.00 92.06 180 ILE A C 1
ATOM 1314 O O . ILE A 1 180 ? 0.210 11.950 -2.668 1.00 92.06 180 ILE A O 1
ATOM 1318 N N . ARG A 1 181 ? -0.438 9.852 -2.171 1.00 93.38 181 ARG A N 1
ATOM 1319 C CA . ARG A 1 181 ? 0.398 9.649 -1.002 1.00 93.38 181 ARG A CA 1
ATOM 1320 C C . ARG A 1 181 ? 1.360 8.512 -1.250 1.00 93.38 181 ARG A C 1
ATOM 1322 O O . ARG A 1 181 ? 1.010 7.497 -1.846 1.00 93.38 181 ARG A O 1
ATOM 1329 N N . PHE A 1 182 ? 2.568 8.681 -0.752 1.00 92.88 182 PHE A N 1
ATOM 1330 C CA . PHE A 1 182 ? 3.584 7.649 -0.728 1.00 92.88 182 PHE A CA 1
ATOM 1331 C C . PHE A 1 182 ? 4.125 7.528 0.687 1.00 92.88 182 PHE A C 1
ATOM 1333 O O . PHE A 1 182 ? 4.391 8.540 1.340 1.00 92.88 182 PHE A O 1
ATOM 1340 N N . GLY A 1 183 ? 4.306 6.296 1.140 1.00 91.25 183 GLY A N 1
ATOM 1341 C CA . GLY A 1 183 ? 5.034 5.995 2.361 1.00 91.25 183 GLY A CA 1
ATOM 1342 C C . GLY A 1 183 ? 5.990 4.839 2.134 1.00 91.25 183 GLY A C 1
ATOM 1343 O O . GLY A 1 183 ? 5.767 3.993 1.267 1.00 91.25 183 GLY A O 1
ATOM 1344 N N . GLN A 1 184 ? 7.068 4.831 2.902 1.00 90.19 184 GLN A N 1
ATOM 1345 C CA . GLN A 1 184 ? 8.110 3.817 2.838 1.00 90.19 184 GLN A CA 1
ATOM 1346 C C . GLN A 1 184 ? 8.661 3.526 4.220 1.00 90.19 184 GLN A C 1
ATOM 1348 O O . GLN A 1 184 ? 8.658 4.384 5.094 1.00 90.19 184 GLN A O 1
ATOM 1353 N N . GLN A 1 185 ? 9.205 2.338 4.400 1.00 88.12 185 GLN A N 1
ATOM 1354 C CA . GLN A 1 185 ? 10.027 2.019 5.550 1.00 88.12 185 GLN A CA 1
ATOM 1355 C C . GLN A 1 185 ? 11.101 1.023 5.149 1.00 88.12 185 GLN A C 1
ATOM 1357 O O . GLN A 1 185 ? 11.013 0.348 4.123 1.00 88.12 185 GLN A O 1
ATOM 1362 N N . HIS A 1 186 ? 12.136 0.953 5.970 1.00 84.31 186 HIS A N 1
ATOM 1363 C CA . HIS A 1 186 ? 13.113 -0.109 5.881 1.00 84.31 186 HIS A CA 1
ATOM 1364 C C . HIS A 1 186 ? 13.449 -0.595 7.279 1.00 84.31 186 HIS A C 1
ATOM 1366 O O . HIS A 1 186 ? 13.414 0.188 8.232 1.00 84.31 186 HIS A O 1
ATOM 1372 N N . SER A 1 187 ? 13.775 -1.878 7.388 1.00 77.94 187 SER A N 1
ATOM 1373 C CA . SER A 1 187 ? 14.252 -2.468 8.625 1.00 77.94 187 SER A CA 1
ATOM 1374 C C . SER A 1 187 ? 15.646 -3.057 8.438 1.00 77.94 187 SER A C 1
ATOM 1376 O O . SER A 1 187 ? 15.894 -3.842 7.523 1.00 77.94 187 SER A O 1
ATOM 1378 N N . ASN A 1 188 ? 16.570 -2.678 9.320 1.00 70.81 188 ASN A N 1
ATOM 1379 C CA . ASN A 1 188 ? 17.834 -3.388 9.487 1.00 70.81 188 ASN A CA 1
ATOM 1380 C C . ASN A 1 188 ? 17.812 -4.234 10.766 1.00 70.81 188 ASN A C 1
ATOM 1382 O O . ASN A 1 188 ? 17.015 -4.008 11.678 1.00 70.81 188 ASN A O 1
ATOM 1386 N N . THR A 1 189 ? 18.741 -5.185 10.885 1.00 57.78 189 THR A N 1
ATOM 1387 C CA . THR A 1 189 ? 18.797 -6.141 12.009 1.00 57.78 189 THR A CA 1
ATOM 1388 C C . THR A 1 189 ? 18.963 -5.507 13.400 1.00 57.78 189 THR A C 1
ATOM 1390 O O . THR A 1 189 ? 18.927 -6.227 14.395 1.00 57.78 189 THR A O 1
ATOM 1393 N N . ASN A 1 190 ? 19.195 -4.191 13.495 1.00 60.66 190 ASN A N 1
ATOM 1394 C CA . ASN A 1 190 ? 19.427 -3.464 14.745 1.00 60.66 190 ASN A CA 1
ATOM 1395 C C . ASN A 1 190 ? 18.302 -2.476 15.103 1.00 60.66 190 ASN A C 1
ATOM 1397 O O . ASN A 1 190 ? 18.403 -1.808 16.136 1.00 60.66 190 ASN A O 1
ATOM 1401 N N . GLN A 1 191 ? 17.258 -2.342 14.280 1.00 63.69 191 GLN A N 1
ATOM 1402 C CA . GLN A 1 191 ? 16.150 -1.431 14.558 1.00 63.69 191 GLN A CA 1
ATOM 1403 C C . GLN A 1 191 ? 15.132 -2.038 15.527 1.00 63.69 191 GLN A C 1
ATOM 1405 O O . GLN A 1 191 ? 14.883 -3.242 15.553 1.00 63.69 191 GLN A O 1
ATOM 1410 N N . ASN A 1 192 ? 14.552 -1.174 16.363 1.00 57.25 192 ASN A N 1
ATOM 1411 C CA . ASN A 1 192 ? 13.498 -1.559 17.288 1.00 57.25 192 ASN A CA 1
ATOM 1412 C C . ASN A 1 192 ? 12.187 -1.761 16.498 1.00 57.25 192 ASN A C 1
ATOM 1414 O O . ASN A 1 192 ? 11.707 -0.789 15.912 1.00 57.25 192 ASN A O 1
ATOM 1418 N N . PRO A 1 193 ? 11.582 -2.963 16.502 1.00 61.88 193 PRO A N 1
ATOM 1419 C CA . PRO A 1 193 ? 10.406 -3.273 15.685 1.00 61.88 193 PRO A CA 1
ATOM 1420 C C . PRO A 1 193 ? 9.170 -2.419 16.005 1.00 61.88 193 PRO A C 1
ATOM 1422 O O . PRO A 1 193 ? 8.253 -2.372 15.198 1.00 61.88 193 PRO A O 1
ATOM 1425 N N . THR A 1 194 ? 9.135 -1.701 17.135 1.00 61.75 194 THR A N 1
ATOM 1426 C CA . THR A 1 194 ? 8.014 -0.808 17.489 1.00 61.75 194 THR A CA 1
ATOM 1427 C C . THR A 1 194 ? 7.897 0.445 16.615 1.00 61.75 194 THR A C 1
ATOM 1429 O O . THR A 1 194 ? 6.946 1.196 16.785 1.00 61.75 194 THR A O 1
ATOM 1432 N N . TRP A 1 195 ? 8.886 0.722 15.761 1.00 66.88 195 TRP A N 1
ATOM 1433 C CA . TRP A 1 195 ? 8.895 1.878 14.854 1.00 66.88 195 TRP A CA 1
ATOM 1434 C C . TRP A 1 195 ? 8.367 1.532 13.461 1.00 66.88 195 TRP A C 1
ATOM 1436 O O . TRP A 1 195 ? 8.145 2.427 12.657 1.00 66.88 195 TRP A O 1
ATOM 1446 N N . LEU A 1 196 ? 8.195 0.241 13.163 1.00 81.44 196 LEU A N 1
ATOM 1447 C CA . LEU A 1 196 ? 7.679 -0.193 11.874 1.00 81.44 196 LEU A CA 1
ATOM 1448 C C . LEU A 1 196 ? 6.160 -0.067 11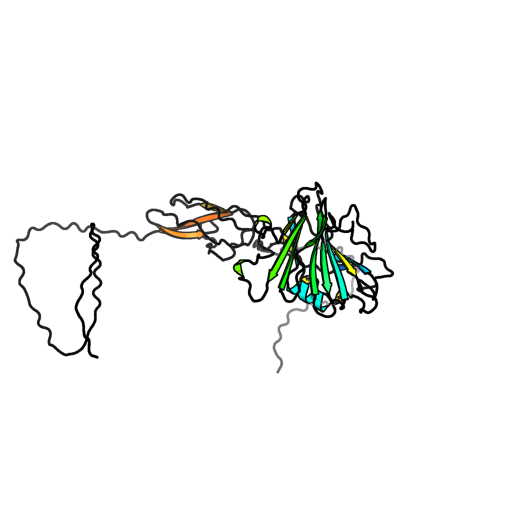.868 1.00 81.44 196 LEU A C 1
ATOM 1450 O O . LEU A 1 196 ? 5.471 -0.486 12.800 1.00 81.44 196 LEU A O 1
ATOM 1454 N N . HIS A 1 197 ? 5.649 0.511 10.796 1.00 86.75 197 HIS A N 1
ATOM 1455 C CA . HIS A 1 197 ? 4.230 0.617 10.539 1.00 86.75 197 HIS A CA 1
ATOM 1456 C C . HIS A 1 197 ? 3.749 -0.635 9.803 1.00 86.75 197 HIS A C 1
ATOM 1458 O O . HIS A 1 197 ? 4.445 -1.179 8.947 1.00 86.75 197 HIS A O 1
ATOM 1464 N N . ASP A 1 198 ? 2.528 -1.080 10.087 1.00 86.38 198 ASP A N 1
ATOM 1465 C CA . ASP A 1 198 ? 1.862 -2.056 9.230 1.00 86.38 198 ASP A CA 1
ATOM 1466 C C . ASP A 1 198 ? 1.339 -1.329 7.980 1.00 86.38 198 ASP A C 1
ATOM 1468 O O . ASP A 1 198 ? 0.508 -0.416 8.065 1.00 86.38 198 ASP A O 1
ATOM 1472 N N . LEU A 1 199 ? 1.820 -1.730 6.799 1.00 87.44 199 LEU A N 1
ATOM 1473 C CA . LEU A 1 199 ? 1.450 -1.117 5.516 1.00 87.44 199 LEU A CA 1
ATOM 1474 C C . LEU A 1 199 ? -0.051 -1.171 5.222 1.00 87.44 199 LEU A C 1
ATOM 1476 O O . LEU A 1 199 ? -0.571 -0.356 4.455 1.00 87.44 199 LEU A O 1
ATOM 1480 N N . SER A 1 200 ? -0.747 -2.124 5.824 1.00 81.00 200 SER A N 1
ATOM 1481 C CA . SER A 1 200 ? -2.147 -2.421 5.571 1.00 81.00 200 SER A CA 1
ATOM 1482 C C . SER A 1 200 ? -3.088 -1.757 6.557 1.00 81.00 200 SER A C 1
ATOM 1484 O O . SER A 1 200 ? -4.255 -1.579 6.219 1.00 81.00 200 SER A O 1
ATOM 1486 N N . THR A 1 201 ? -2.615 -1.427 7.761 1.00 80.69 201 THR A N 1
ATOM 1487 C CA . THR A 1 201 ? -3.480 -0.939 8.844 1.00 80.69 201 THR A CA 1
ATOM 1488 C C . THR A 1 201 ? -3.072 0.421 9.397 1.00 80.69 201 THR A C 1
ATOM 1490 O O . THR A 1 201 ? -3.920 1.127 9.938 1.00 80.69 201 THR A O 1
ATOM 1493 N N . THR A 1 202 ? -1.819 0.847 9.246 1.00 86.56 202 THR A N 1
ATOM 1494 C CA . THR A 1 202 ? -1.401 2.163 9.734 1.00 86.56 202 THR A CA 1
ATOM 1495 C C . THR A 1 202 ? -1.893 3.273 8.804 1.00 86.56 202 THR A C 1
ATOM 1497 O O . THR A 1 202 ? -1.578 3.302 7.603 1.00 86.56 202 THR A O 1
ATOM 1500 N N . GLN A 1 203 ? -2.638 4.224 9.373 1.00 88.56 203 GLN A N 1
ATOM 1501 C CA . GLN A 1 203 ? -3.122 5.416 8.678 1.00 88.56 203 GLN A CA 1
ATOM 1502 C C . GLN A 1 203 ? -1.963 6.301 8.240 1.00 88.56 203 GLN A C 1
ATOM 1504 O O . GLN A 1 203 ? -1.021 6.501 8.996 1.00 88.56 203 GLN A O 1
ATOM 1509 N N . TYR A 1 204 ? -2.067 6.916 7.061 1.00 91.88 204 TYR A N 1
ATOM 1510 C CA . TYR A 1 204 ? -1.025 7.795 6.517 1.00 91.88 204 TYR A CA 1
ATOM 1511 C C . TYR A 1 204 ? -0.585 8.921 7.481 1.00 91.88 204 TYR A C 1
ATOM 1513 O O . TYR A 1 204 ? 0.590 9.289 7.531 1.00 91.88 204 TYR A O 1
ATOM 1521 N N . THR A 1 205 ? -1.505 9.476 8.275 1.00 89.75 205 THR A N 1
ATOM 1522 C CA . THR A 1 205 ? -1.202 10.537 9.252 1.00 89.75 205 THR A CA 1
ATOM 1523 C C . THR A 1 205 ? -0.214 10.099 10.324 1.00 89.75 205 THR A C 1
ATOM 1525 O O . THR A 1 205 ? 0.578 10.930 10.765 1.00 89.75 205 THR A O 1
ATOM 1528 N N . ASP A 1 206 ? -0.203 8.810 10.653 1.00 88.44 206 ASP A N 1
ATOM 1529 C CA . ASP A 1 206 ? 0.597 8.233 11.733 1.00 88.44 206 ASP A CA 1
ATOM 1530 C C . ASP A 1 206 ? 1.985 7.788 11.254 1.00 88.44 206 ASP A C 1
ATOM 1532 O O . ASP A 1 206 ? 2.840 7.469 12.074 1.00 88.44 206 ASP A O 1
ATOM 1536 N N . TRP A 1 207 ? 2.224 7.793 9.935 1.00 89.06 207 TRP A N 1
ATOM 1537 C CA . TRP A 1 207 ? 3.545 7.524 9.367 1.00 89.06 207 TRP A CA 1
ATOM 1538 C C . TRP A 1 207 ? 4.539 8.632 9.715 1.00 89.06 207 TRP A C 1
ATOM 1540 O O . TRP A 1 207 ? 4.185 9.820 9.708 1.00 89.06 207 TRP A O 1
ATOM 1550 N N . ASP A 1 208 ? 5.793 8.248 9.941 1.00 88.38 208 ASP A N 1
ATOM 1551 C CA . ASP A 1 208 ? 6.892 9.183 10.178 1.00 88.38 208 ASP A CA 1
ATOM 1552 C C . ASP A 1 208 ? 7.030 10.205 9.040 1.00 88.38 208 ASP A C 1
ATOM 1554 O O . ASP A 1 208 ? 6.985 9.871 7.854 1.00 88.38 208 ASP A O 1
ATOM 1558 N N . VAL A 1 209 ? 7.232 11.474 9.404 1.00 85.44 209 VAL A N 1
ATOM 1559 C CA . VAL A 1 209 ? 7.294 12.595 8.447 1.00 85.44 209 VAL A CA 1
ATOM 1560 C C . VAL A 1 209 ? 8.430 12.461 7.432 1.00 85.44 209 VAL A C 1
ATOM 1562 O O . VAL A 1 209 ? 8.257 12.858 6.286 1.00 85.44 209 VAL A O 1
ATOM 1565 N N . ASP A 1 210 ? 9.551 11.854 7.824 1.00 83.44 210 ASP A N 1
ATOM 1566 C CA . ASP A 1 210 ? 10.709 11.636 6.947 1.00 83.44 210 ASP A CA 1
ATOM 1567 C C . ASP A 1 210 ? 10.493 10.461 5.973 1.00 83.44 210 ASP A C 1
ATOM 1569 O O . ASP A 1 210 ? 11.205 10.306 4.983 1.00 83.44 210 ASP A O 1
ATOM 1573 N N . ASN A 1 211 ? 9.480 9.635 6.236 1.00 85.94 211 ASN A N 1
ATOM 1574 C CA . ASN A 1 211 ? 9.195 8.392 5.529 1.00 85.94 211 ASN A CA 1
ATOM 1575 C C . ASN A 1 211 ? 7.928 8.475 4.670 1.00 85.94 211 ASN A C 1
ATOM 1577 O O . ASN A 1 211 ? 7.476 7.462 4.131 1.00 85.94 211 ASN A O 1
ATOM 1581 N N . LYS A 1 212 ? 7.353 9.672 4.511 1.00 89.31 212 LYS A N 1
ATOM 1582 C CA . LYS A 1 212 ? 6.144 9.884 3.717 1.00 89.31 212 LYS A CA 1
ATOM 1583 C C . LYS A 1 212 ? 6.172 11.178 2.920 1.00 89.31 212 LYS A C 1
ATOM 1585 O O . LYS A 1 212 ? 6.853 12.138 3.260 1.00 89.31 212 LYS A O 1
ATOM 1590 N N . VAL A 1 213 ? 5.391 11.205 1.849 1.00 88.25 213 VAL A N 1
ATOM 1591 C CA . VAL A 1 213 ? 5.124 12.411 1.058 1.00 88.25 213 VAL A CA 1
ATOM 1592 C C . VAL A 1 213 ? 3.736 12.354 0.457 1.00 88.25 213 VAL A C 1
ATOM 1594 O O . VAL A 1 213 ? 3.170 11.270 0.300 1.00 88.25 213 VAL A O 1
ATOM 1597 N N . GLU A 1 214 ? 3.183 13.513 0.139 1.00 91.12 214 GLU A N 1
ATOM 1598 C CA . GLU A 1 214 ? 1.927 13.615 -0.577 1.00 91.12 214 GLU A CA 1
ATOM 1599 C C . GLU A 1 214 ? 1.953 14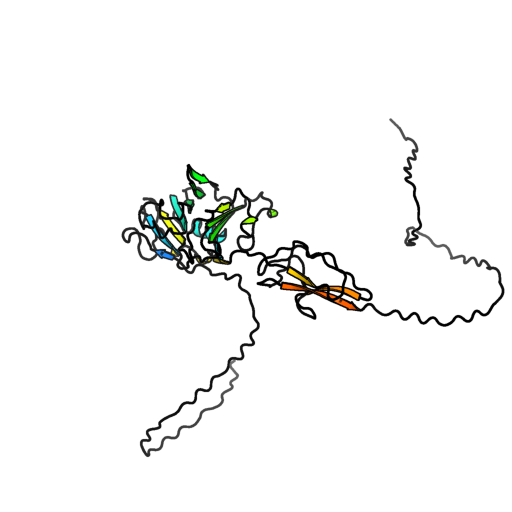.772 -1.570 1.00 91.12 214 GLU A C 1
ATOM 1601 O O . GLU A 1 214 ? 2.751 15.702 -1.441 1.00 91.12 214 GLU A O 1
ATOM 1606 N N . THR A 1 215 ? 1.088 14.710 -2.578 1.00 87.69 215 THR A N 1
ATOM 1607 C CA . THR A 1 215 ? 0.922 15.803 -3.538 1.00 87.69 215 THR A CA 1
ATOM 1608 C C . THR A 1 215 ? 0.083 16.944 -2.971 1.00 87.69 215 THR A C 1
ATOM 1610 O O . THR A 1 215 ? 0.145 18.055 -3.489 1.00 87.69 215 THR A O 1
ATOM 1613 N N . GLY A 1 216 ? -0.710 16.686 -1.931 1.00 87.19 216 GLY A N 1
ATOM 1614 C CA . GLY A 1 216 ? -1.742 17.597 -1.444 1.00 87.19 216 GLY A CA 1
ATOM 1615 C C . GLY A 1 216 ? -2.950 17.646 -2.382 1.00 87.19 216 GLY A C 1
ATOM 1616 O O . GLY A 1 216 ? -3.045 16.855 -3.323 1.00 87.19 216 GLY A O 1
ATOM 1617 N N . ASP A 1 217 ? -3.861 18.586 -2.125 1.00 87.38 217 ASP A N 1
ATOM 1618 C CA . ASP A 1 217 ? -5.060 18.797 -2.942 1.00 87.38 217 ASP A CA 1
ATOM 1619 C C . ASP A 1 217 ? -4.697 19.438 -4.280 1.00 87.38 217 ASP A C 1
ATOM 1621 O O . ASP A 1 217 ? -4.413 20.635 -4.367 1.00 87.38 217 ASP A O 1
ATOM 1625 N N . GLN A 1 218 ? -4.728 18.631 -5.336 1.00 85.31 218 GLN A N 1
ATOM 1626 C CA . GLN A 1 218 ? -4.360 19.065 -6.685 1.00 85.31 218 GLN A CA 1
ATOM 1627 C C . GLN A 1 218 ? -5.569 19.215 -7.621 1.00 85.31 218 GLN A C 1
ATOM 1629 O O . GLN A 1 218 ? -5.422 19.665 -8.755 1.00 85.31 218 GLN A O 1
ATOM 1634 N N . GLY A 1 219 ? -6.775 18.864 -7.153 1.00 87.44 219 GLY A N 1
ATOM 1635 C CA . GLY A 1 219 ? -8.003 18.922 -7.956 1.00 87.44 219 GLY A CA 1
ATOM 1636 C C . GLY A 1 219 ? -8.032 17.903 -9.097 1.00 87.44 219 GLY A C 1
ATOM 1637 O O . GLY A 1 219 ? -8.585 18.182 -10.158 1.00 87.44 219 GLY A O 1
ATOM 1638 N N . TYR A 1 220 ? -7.384 16.753 -8.904 1.00 89.31 220 TYR A N 1
ATOM 1639 C CA . TYR A 1 220 ? -7.311 15.691 -9.903 1.00 89.31 220 TYR A CA 1
ATOM 1640 C C . TYR A 1 220 ? -8.637 14.954 -10.128 1.00 89.31 220 TYR A C 1
ATOM 1642 O O . TYR A 1 220 ? -8.910 14.530 -11.249 1.00 89.31 220 TYR A O 1
ATOM 1650 N N . GLU A 1 221 ? -9.435 14.781 -9.070 1.00 91.38 221 GLU A N 1
ATOM 1651 C CA . GLU A 1 221 ? -10.721 14.072 -9.076 1.00 91.38 221 GLU A CA 1
ATOM 1652 C C . GLU A 1 221 ? -10.653 12.657 -9.696 1.00 91.38 221 GLU A C 1
ATOM 1654 O O . GLU A 1 221 ? -11.600 12.185 -10.333 1.00 91.38 221 GLU A O 1
ATOM 1659 N N . TYR A 1 222 ? -9.528 11.950 -9.534 1.00 93.00 222 TYR A N 1
ATOM 1660 C CA . TYR A 1 222 ? -9.361 10.616 -10.108 1.00 93.00 222 TYR A CA 1
ATOM 1661 C C . TYR A 1 222 ? -10.206 9.579 -9.371 1.00 93.00 222 TYR A C 1
ATOM 1663 O O . TYR A 1 222 ? -10.051 9.371 -8.174 1.00 93.00 222 TYR A O 1
ATOM 1671 N N . THR A 1 223 ? -11.043 8.837 -10.096 1.00 95.00 223 THR A N 1
ATOM 1672 C CA . THR A 1 223 ? -11.765 7.686 -9.525 1.00 95.00 223 THR A CA 1
ATOM 1673 C C . THR A 1 223 ? -10.911 6.420 -9.491 1.00 95.00 223 THR A C 1
ATOM 1675 O O . THR A 1 223 ? -11.126 5.555 -8.645 1.00 95.00 223 THR A O 1
ATOM 1678 N N . ALA A 1 224 ? -9.966 6.302 -10.426 1.00 95.19 224 ALA A N 1
ATOM 1679 C CA . ALA A 1 224 ? -8.959 5.253 -10.492 1.00 95.19 224 ALA A CA 1
ATOM 1680 C C . ALA A 1 224 ? -7.796 5.683 -11.391 1.00 95.19 224 ALA A C 1
ATOM 1682 O O . ALA A 1 224 ? -7.971 6.517 -12.283 1.00 95.19 224 ALA A O 1
ATOM 1683 N N . VAL A 1 225 ? -6.625 5.099 -11.160 1.00 95.56 225 VAL A N 1
ATOM 1684 C CA . VAL A 1 225 ? -5.383 5.385 -11.881 1.00 95.56 225 VAL A CA 1
ATOM 1685 C C . VAL A 1 225 ? -4.620 4.098 -12.179 1.00 95.56 225 VAL A C 1
ATOM 1687 O O . VAL A 1 225 ? -4.636 3.147 -11.394 1.00 95.56 225 VAL A O 1
ATOM 1690 N N . ASP A 1 226 ? -3.919 4.074 -13.310 1.00 97.19 226 ASP A N 1
ATOM 1691 C CA . ASP A 1 226 ? -2.980 2.995 -13.607 1.00 97.19 226 ASP A CA 1
ATOM 1692 C C . ASP A 1 226 ? -1.698 3.195 -12.789 1.00 97.19 226 ASP A C 1
ATOM 1694 O O . ASP A 1 226 ? -1.181 4.311 -12.672 1.00 97.19 226 ASP A O 1
ATOM 1698 N N . VAL A 1 227 ? -1.126 2.098 -12.303 1.00 97.31 227 VAL A N 1
ATOM 1699 C CA . VAL A 1 227 ? 0.263 2.081 -11.838 1.00 97.31 227 VAL A CA 1
ATOM 1700 C C . VAL A 1 227 ? 1.117 1.519 -12.961 1.00 97.31 227 VAL A C 1
ATOM 1702 O O . VAL A 1 227 ? 0.847 0.439 -13.489 1.00 97.31 227 VAL A O 1
ATOM 1705 N N . VAL A 1 228 ? 2.135 2.280 -13.350 1.00 97.06 228 VAL A N 1
ATOM 1706 C CA . VAL A 1 228 ? 3.015 1.949 -14.470 1.00 97.06 228 VAL A CA 1
ATOM 1707 C C . VAL A 1 228 ? 4.454 1.862 -14.011 1.00 97.06 228 VAL A C 1
ATOM 1709 O O . VAL A 1 228 ? 4.870 2.498 -13.040 1.00 97.06 228 VAL A O 1
ATOM 1712 N N . MET A 1 229 ? 5.225 1.048 -14.721 1.00 96.06 229 MET A N 1
ATOM 1713 C CA . MET A 1 229 ? 6.632 0.852 -14.438 1.00 96.06 229 MET A CA 1
ATOM 1714 C C . MET A 1 229 ? 7.456 1.005 -15.705 1.00 96.06 229 MET A C 1
ATOM 1716 O O . MET A 1 229 ? 7.190 0.359 -16.722 1.00 96.06 229 MET A O 1
ATOM 1720 N N . LYS A 1 230 ? 8.492 1.840 -15.636 1.00 95.88 230 LYS A N 1
ATOM 1721 C CA . LYS A 1 230 ? 9.513 1.916 -16.672 1.00 95.88 230 LYS A CA 1
ATOM 1722 C C . LYS A 1 230 ? 10.622 0.942 -16.361 1.00 95.88 230 LYS A C 1
ATOM 1724 O O . LYS A 1 230 ? 11.223 0.999 -15.294 1.00 95.88 230 LYS A O 1
ATOM 1729 N N . MET A 1 231 ? 10.937 0.117 -17.338 1.00 93.25 231 MET A N 1
ATOM 1730 C CA . MET A 1 231 ? 11.956 -0.909 -17.271 1.00 93.25 231 MET A CA 1
ATOM 1731 C C . MET A 1 231 ? 13.144 -0.476 -18.125 1.00 93.25 231 MET A C 1
ATOM 1733 O O . MET A 1 231 ? 12.960 -0.154 -19.300 1.00 93.25 231 MET A O 1
ATOM 1737 N N . VAL A 1 232 ? 14.362 -0.476 -17.582 1.00 91.94 232 VAL A N 1
ATOM 1738 C CA . VAL A 1 232 ? 15.575 -0.195 -18.364 1.00 91.94 232 VAL A CA 1
ATOM 1739 C C . VAL A 1 232 ? 16.575 -1.330 -18.199 1.00 91.94 232 VAL A C 1
ATOM 1741 O O . VAL A 1 232 ? 17.158 -1.528 -17.133 1.00 91.94 232 VAL A O 1
ATOM 1744 N N . SER A 1 233 ? 16.805 -2.044 -19.298 1.00 86.56 233 SER A N 1
ATOM 1745 C CA . SER A 1 233 ? 17.849 -3.053 -19.442 1.00 86.56 233 SER A CA 1
ATOM 1746 C C . SER A 1 233 ? 19.101 -2.405 -20.036 1.00 86.56 233 SER A C 1
ATOM 1748 O O . SER A 1 233 ? 19.031 -1.562 -20.931 1.00 86.56 233 SER A O 1
ATOM 1750 N N . ASN A 1 234 ? 20.285 -2.790 -19.565 1.00 80.25 234 ASN A N 1
ATOM 1751 C CA . ASN A 1 234 ? 21.523 -2.318 -20.178 1.00 80.25 234 ASN A CA 1
ATOM 1752 C C . ASN A 1 234 ? 21.993 -3.238 -21.314 1.00 80.25 234 ASN A C 1
ATOM 1754 O O . ASN A 1 234 ? 21.588 -4.396 -21.407 1.00 80.25 234 ASN A O 1
ATOM 1758 N N . GLN A 1 235 ? 22.902 -2.727 -22.154 1.00 65.81 235 GLN A N 1
ATOM 1759 C CA . GLN A 1 235 ? 23.350 -3.389 -23.393 1.00 65.81 235 GLN A CA 1
ATOM 1760 C C . GLN A 1 235 ? 23.992 -4.770 -23.201 1.00 65.81 235 GLN A C 1
ATOM 1762 O O . GLN A 1 235 ? 24.089 -5.522 -24.163 1.00 65.81 235 GLN A O 1
ATOM 1767 N N . ASN A 1 236 ? 24.404 -5.119 -21.980 1.00 66.50 236 ASN A N 1
ATOM 1768 C CA . ASN A 1 236 ? 25.078 -6.382 -21.673 1.00 66.50 236 ASN A CA 1
ATOM 1769 C C . ASN A 1 236 ? 24.266 -7.264 -20.713 1.00 66.50 236 ASN A C 1
ATOM 1771 O O . ASN A 1 236 ? 24.820 -8.196 -20.130 1.00 66.50 236 ASN A O 1
ATOM 1775 N N . SER A 1 237 ? 22.991 -6.946 -20.501 1.00 70.31 237 SER A N 1
ATOM 1776 C CA . SER A 1 237 ? 22.110 -7.686 -19.602 1.00 70.31 237 SER A CA 1
ATOM 1777 C C . SER A 1 237 ? 21.122 -8.539 -20.389 1.00 70.31 237 SER A C 1
ATOM 1779 O O . SER A 1 237 ? 20.778 -8.225 -21.531 1.00 70.31 237 SER A O 1
ATOM 1781 N N . SER A 1 238 ? 20.702 -9.646 -19.776 1.00 84.06 238 SER A N 1
ATOM 1782 C CA . SER A 1 238 ? 19.612 -10.481 -20.275 1.00 84.06 238 SER A CA 1
ATOM 1783 C C . SER A 1 238 ? 18.354 -9.635 -20.518 1.00 84.06 238 SER A C 1
ATOM 1785 O O . SER A 1 238 ? 18.189 -8.597 -19.868 1.00 84.06 238 SER A O 1
ATOM 1787 N N . PRO A 1 239 ? 17.465 -10.044 -21.443 1.00 88.06 239 PRO A N 1
ATOM 1788 C CA . PRO A 1 239 ? 16.145 -9.438 -21.533 1.00 88.06 239 PRO A CA 1
ATOM 1789 C C . PRO A 1 239 ? 15.420 -9.579 -20.194 1.00 88.06 239 PRO A C 1
ATOM 1791 O O . PRO A 1 239 ? 15.680 -10.511 -19.432 1.00 88.06 239 PRO A O 1
ATOM 1794 N N . TRP A 1 240 ? 14.525 -8.643 -19.918 1.00 90.00 240 TRP A N 1
ATOM 1795 C CA . TRP A 1 240 ? 13.733 -8.659 -18.706 1.00 90.00 240 TRP A CA 1
ATOM 1796 C C . TRP A 1 240 ? 12.366 -9.266 -18.988 1.00 90.00 240 TRP A C 1
ATOM 1798 O O . TRP A 1 240 ? 11.574 -8.680 -19.728 1.00 90.00 240 TRP A O 1
ATOM 1808 N N . ASP A 1 241 ? 12.130 -10.446 -18.426 1.00 92.38 241 ASP A N 1
ATOM 1809 C CA . ASP A 1 241 ? 10.881 -11.186 -18.545 1.00 92.38 241 ASP A CA 1
ATOM 1810 C C . ASP A 1 241 ? 9.986 -10.917 -17.329 1.00 92.38 241 ASP A C 1
ATOM 1812 O O . ASP A 1 241 ? 10.407 -11.086 -16.186 1.00 92.38 241 ASP A O 1
ATOM 1816 N N . THR A 1 242 ? 8.752 -10.470 -17.559 1.00 93.38 242 THR A N 1
ATOM 1817 C CA . THR A 1 242 ? 7.777 -10.250 -16.482 1.00 93.38 242 THR A CA 1
ATOM 1818 C C . THR A 1 242 ? 7.188 -11.552 -15.963 1.00 93.38 242 THR A C 1
ATOM 1820 O O . THR A 1 242 ? 6.544 -11.533 -14.921 1.00 93.38 242 THR A O 1
ATOM 1823 N N . ALA A 1 243 ? 7.358 -12.667 -16.680 1.00 94.25 243 ALA A N 1
ATOM 1824 C CA . ALA A 1 243 ? 6.897 -13.979 -16.235 1.00 94.25 243 ALA A CA 1
ATOM 1825 C C . ALA A 1 243 ? 7.738 -14.549 -15.082 1.00 94.25 243 ALA A C 1
ATOM 1827 O O . ALA A 1 243 ? 7.282 -15.471 -14.411 1.00 94.25 243 ALA A O 1
ATOM 1828 N N . ASP A 1 244 ? 8.935 -14.000 -14.857 1.00 92.75 244 ASP A N 1
ATOM 1829 C CA . ASP A 1 244 ? 9.836 -14.413 -13.779 1.00 92.75 244 ASP A CA 1
ATOM 1830 C C . ASP A 1 244 ? 9.529 -13.714 -12.442 1.00 92.75 244 ASP A C 1
ATOM 1832 O O . ASP A 1 244 ? 10.147 -14.055 -11.439 1.00 92.75 244 ASP A O 1
ATOM 1836 N N . VAL A 1 245 ? 8.604 -12.745 -12.427 1.00 92.19 245 VAL A N 1
ATOM 1837 C CA . VAL A 1 245 ? 8.191 -11.991 -11.232 1.00 92.19 245 VAL A CA 1
ATOM 1838 C C . VAL A 1 245 ? 6.853 -12.526 -10.720 1.00 92.19 245 VAL A C 1
ATOM 1840 O O . VAL A 1 245 ? 5.883 -12.633 -11.477 1.00 92.19 245 VAL A O 1
ATOM 1843 N N . ASP A 1 246 ? 6.771 -12.795 -9.423 1.00 92.88 246 ASP A N 1
ATOM 1844 C CA . ASP A 1 246 ? 5.533 -13.031 -8.697 1.00 92.88 246 ASP A CA 1
ATOM 1845 C C . ASP A 1 246 ? 4.827 -11.705 -8.387 1.00 92.88 246 ASP A C 1
ATOM 1847 O O . ASP A 1 246 ? 4.997 -11.066 -7.346 1.00 92.88 246 ASP A O 1
ATOM 1851 N N . TRP A 1 247 ? 3.970 -11.290 -9.317 1.00 93.38 247 TRP A N 1
ATOM 1852 C CA . TRP A 1 247 ? 3.159 -10.084 -9.162 1.00 93.38 247 TRP A CA 1
ATOM 1853 C C . TRP A 1 247 ? 2.132 -10.183 -8.032 1.00 93.38 247 TRP A C 1
ATOM 1855 O O . TRP A 1 247 ? 1.637 -9.149 -7.591 1.00 93.38 247 TRP A O 1
ATOM 1865 N N . THR A 1 248 ? 1.820 -11.382 -7.529 1.00 90.56 248 THR A N 1
ATOM 1866 C CA . THR A 1 248 ? 0.781 -11.544 -6.502 1.00 90.56 248 THR A CA 1
ATOM 1867 C C . THR A 1 248 ? 1.196 -11.010 -5.130 1.00 90.56 248 THR A C 1
ATOM 1869 O O . THR A 1 248 ? 0.317 -10.761 -4.298 1.00 90.56 248 THR A O 1
ATOM 1872 N N . GLY A 1 249 ? 2.498 -10.759 -4.928 1.00 88.75 249 GLY A N 1
ATOM 1873 C CA . GLY A 1 249 ? 3.038 -10.030 -3.776 1.00 88.75 249 GLY A CA 1
ATOM 1874 C C . GLY A 1 249 ? 2.637 -8.549 -3.743 1.00 88.75 249 GLY A C 1
ATOM 1875 O O . GLY A 1 249 ? 2.595 -7.937 -2.679 1.00 88.75 249 GLY A O 1
ATOM 1876 N N . LEU A 1 250 ? 2.246 -7.964 -4.880 1.00 93.25 250 LEU A N 1
ATOM 1877 C CA . LEU A 1 250 ? 1.585 -6.661 -4.887 1.00 93.25 250 LEU A CA 1
ATOM 1878 C C . LEU A 1 250 ? 0.117 -6.821 -4.505 1.00 93.25 250 LEU A C 1
ATOM 1880 O O . LEU A 1 250 ? -0.619 -7.594 -5.125 1.00 93.25 250 LEU A O 1
ATOM 1884 N N . THR A 1 251 ? -0.339 -6.029 -3.535 1.00 93.25 251 THR A N 1
ATOM 1885 C CA . THR A 1 251 ? -1.744 -6.057 -3.108 1.00 93.25 251 THR A CA 1
ATOM 1886 C C . THR A 1 251 ? -2.360 -4.669 -3.083 1.00 93.25 251 THR A C 1
ATOM 1888 O O . THR A 1 251 ? -1.777 -3.719 -2.571 1.00 93.25 251 THR A O 1
ATOM 1891 N N . ILE A 1 252 ? -3.572 -4.541 -3.614 1.00 93.75 252 ILE A N 1
ATOM 1892 C CA . ILE A 1 252 ? -4.405 -3.350 -3.456 1.00 93.75 252 ILE A CA 1
ATOM 1893 C C . ILE A 1 252 ? -5.288 -3.557 -2.234 1.00 93.75 252 ILE A C 1
ATOM 1895 O O . ILE A 1 252 ? -5.935 -4.596 -2.110 1.00 93.75 252 ILE A O 1
ATOM 1899 N N . ARG A 1 253 ? -5.315 -2.572 -1.339 1.00 90.12 253 ARG A N 1
ATOM 1900 C CA . ARG A 1 253 ? -6.095 -2.562 -0.098 1.00 90.12 253 ARG A CA 1
ATOM 1901 C C . ARG A 1 253 ? -6.898 -1.277 0.017 1.00 90.12 253 ARG A C 1
ATOM 1903 O O . ARG A 1 253 ? -6.534 -0.262 -0.565 1.00 90.12 253 ARG A O 1
ATOM 1910 N N . SER A 1 254 ? -7.979 -1.289 0.785 1.00 89.25 254 SER A N 1
ATOM 1911 C CA . SER A 1 254 ? -8.626 -0.044 1.215 1.00 89.25 254 SER A CA 1
ATOM 1912 C C . SER A 1 254 ? -7.672 0.764 2.098 1.00 89.25 254 SER A C 1
ATOM 1914 O O . SER A 1 254 ? -6.931 0.184 2.892 1.00 89.25 254 SER A O 1
ATOM 1916 N N . ILE A 1 255 ? -7.705 2.091 1.982 1.00 89.50 255 ILE A N 1
ATOM 1917 C CA . ILE A 1 255 ? -6.983 2.968 2.910 1.00 89.50 255 ILE A CA 1
ATOM 1918 C C . ILE A 1 255 ? -7.521 2.733 4.326 1.00 89.50 255 ILE A C 1
ATOM 1920 O O . ILE A 1 255 ? -8.743 2.688 4.501 1.00 89.50 255 ILE A O 1
ATOM 1924 N N . PRO A 1 256 ? -6.648 2.620 5.342 1.00 85.44 256 PRO A N 1
ATOM 1925 C CA . PRO A 1 256 ? -7.080 2.566 6.731 1.00 85.44 256 PRO A CA 1
ATOM 1926 C C . PRO A 1 256 ? -7.892 3.809 7.109 1.00 85.44 256 PRO A C 1
ATOM 1928 O O . PRO A 1 256 ? -7.367 4.921 7.115 1.00 85.44 256 PRO A O 1
ATOM 1931 N N . THR A 1 257 ? -9.173 3.621 7.425 1.00 81.06 257 THR A N 1
ATOM 1932 C CA . THR A 1 257 ? -10.053 4.679 7.935 1.00 81.06 257 THR A CA 1
ATOM 1933 C C . THR A 1 257 ? -10.363 4.437 9.407 1.00 81.06 257 THR A C 1
ATOM 1935 O O . THR A 1 257 ? -10.743 3.310 9.753 1.00 81.06 257 THR A O 1
ATOM 1938 N N . PRO A 1 258 ? -10.251 5.463 10.265 1.00 82.50 258 PRO A N 1
ATOM 1939 C CA . PRO A 1 258 ? -10.561 5.323 11.673 1.00 82.50 258 PRO A CA 1
ATOM 1940 C C . PRO A 1 258 ? -12.065 5.100 11.856 1.00 82.50 258 PRO A C 1
ATOM 1942 O O . PRO A 1 258 ? -12.884 5.715 11.173 1.00 82.50 258 PRO A O 1
ATOM 1945 N N . LEU A 1 259 ? -12.415 4.214 12.781 1.00 85.38 259 LEU A N 1
ATOM 1946 C CA . LEU A 1 259 ? -13.776 3.928 13.206 1.00 85.38 259 LEU A CA 1
ATOM 1947 C C . LEU A 1 259 ? -14.069 4.644 14.520 1.00 85.38 259 LEU A C 1
ATOM 1949 O O . LEU A 1 259 ? -13.234 4.668 15.428 1.00 85.38 259 LEU A O 1
ATOM 1953 N N . ASN A 1 260 ? -15.285 5.165 14.639 1.00 87.19 260 ASN A N 1
ATOM 1954 C CA . ASN A 1 260 ? -15.802 5.689 15.890 1.00 87.19 260 ASN A CA 1
ATOM 1955 C C . ASN A 1 260 ? -16.387 4.555 16.746 1.00 87.19 260 ASN A C 1
ATOM 1957 O O . ASN A 1 260 ? -17.271 3.815 16.302 1.00 87.19 260 ASN A O 1
ATOM 1961 N N . ILE A 1 261 ? -15.921 4.451 17.992 1.00 90.06 261 ILE A N 1
ATOM 1962 C CA . ILE A 1 261 ? -16.430 3.494 18.979 1.00 90.06 261 ILE A CA 1
ATOM 1963 C C . ILE A 1 261 ? -17.253 4.256 20.012 1.00 90.06 261 ILE A C 1
ATOM 1965 O O . ILE A 1 261 ? -16.747 5.147 20.685 1.00 90.06 261 ILE A O 1
ATOM 1969 N N . THR A 1 262 ? -18.520 3.883 20.167 1.00 91.06 262 THR A N 1
ATOM 1970 C CA . THR A 1 262 ? -19.381 4.402 21.244 1.00 91.06 262 THR A CA 1
ATOM 1971 C C . THR A 1 262 ? -19.487 3.383 22.373 1.00 91.06 262 THR A C 1
ATOM 1973 O O . THR A 1 262 ? -19.617 2.189 22.103 1.00 91.06 262 THR A O 1
ATOM 1976 N N . TYR A 1 263 ? -19.494 3.825 23.631 1.00 92.56 263 TYR A N 1
ATOM 1977 C CA . TYR A 1 263 ? -19.618 2.931 24.785 1.00 92.56 263 TYR A CA 1
ATOM 1978 C C . TYR A 1 263 ? -20.986 3.061 25.466 1.00 92.56 263 TYR A C 1
ATOM 1980 O O . TYR A 1 263 ? -21.343 4.101 26.014 1.00 92.56 263 TYR A O 1
ATOM 1988 N N . ASP A 1 264 ? -21.749 1.970 25.492 1.00 94.88 264 ASP A N 1
ATOM 1989 C CA . ASP A 1 264 ? -23.007 1.864 26.230 1.00 94.88 264 ASP A CA 1
ATOM 1990 C C . ASP A 1 264 ? -22.797 1.073 27.528 1.00 94.88 264 ASP A C 1
ATOM 1992 O O . ASP A 1 264 ? -22.624 -0.149 27.529 1.00 94.88 264 ASP A O 1
ATOM 1996 N N . SER A 1 265 ? -22.840 1.769 28.667 1.00 95.88 265 SER A N 1
ATOM 1997 C CA . SER A 1 265 ? -22.632 1.167 29.988 1.00 95.88 265 SER A CA 1
ATOM 1998 C C . SER A 1 265 ? -23.780 0.260 30.456 1.00 95.88 265 SER A C 1
ATOM 2000 O O . SER A 1 265 ? -23.667 -0.365 31.515 1.00 95.88 265 SER A O 1
ATOM 2002 N N . GLN A 1 266 ? -24.893 0.180 29.715 1.00 97.31 266 GLN A N 1
ATOM 2003 C CA . GLN A 1 266 ? -26.038 -0.694 30.001 1.00 97.31 266 GLN A CA 1
ATOM 2004 C C . GLN A 1 266 ? -26.536 -0.569 31.455 1.00 97.31 266 GLN A C 1
ATOM 2006 O O . GLN A 1 266 ? -26.792 -1.549 32.166 1.00 97.31 266 GLN A O 1
ATOM 2011 N N . GLY A 1 267 ? -26.654 0.679 31.918 1.00 95.00 267 GLY A N 1
ATOM 2012 C CA . GLY A 1 267 ? -27.091 1.023 33.274 1.00 95.00 267 GLY A CA 1
ATOM 2013 C C . GLY A 1 267 ? -25.978 1.043 34.328 1.00 95.00 267 GLY A C 1
ATOM 2014 O O . GLY A 1 267 ? -26.284 1.132 35.519 1.00 95.00 267 GLY A O 1
ATOM 2015 N N . GLY A 1 268 ? -24.712 0.944 33.919 1.00 95.00 268 GLY A N 1
ATOM 2016 C CA . GLY A 1 268 ? -23.553 1.253 34.755 1.00 95.00 268 GLY A CA 1
ATOM 2017 C C . GLY A 1 268 ? -23.246 2.752 34.835 1.00 95.00 268 GLY A C 1
ATOM 2018 O O . GLY A 1 268 ? -23.948 3.592 34.270 1.00 95.00 268 GLY A O 1
ATOM 2019 N N . SER A 1 269 ? -22.170 3.095 35.544 1.00 94.94 269 SER A N 1
ATOM 2020 C CA . SER A 1 269 ? -21.637 4.458 35.612 1.00 94.94 269 SER A CA 1
ATOM 2021 C C . SER A 1 269 ? -21.273 5.000 34.226 1.00 94.94 269 SER A C 1
ATOM 2023 O O . SER A 1 269 ? -21.049 4.231 33.292 1.00 94.94 269 SER A O 1
ATOM 2025 N N . ALA A 1 270 ? -21.200 6.327 34.103 1.00 90.06 270 ALA A N 1
ATOM 2026 C CA . ALA A 1 270 ? -20.760 6.971 32.870 1.00 90.06 270 ALA A CA 1
ATOM 2027 C C . ALA A 1 270 ? -19.357 6.490 32.483 1.00 90.06 270 ALA A C 1
ATOM 2029 O O . ALA A 1 270 ? -18.479 6.363 33.340 1.00 90.06 270 ALA A O 1
ATOM 2030 N N . VAL A 1 271 ? -19.177 6.243 31.192 1.00 89.00 271 VAL A N 1
ATOM 2031 C CA . VAL A 1 271 ? -17.898 5.902 30.584 1.00 89.00 271 VAL A CA 1
ATOM 2032 C C . VAL A 1 271 ? -17.499 7.109 29.757 1.00 89.00 271 VAL A C 1
ATOM 2034 O O . VAL A 1 271 ? -18.298 7.609 28.972 1.00 89.00 271 VAL A O 1
ATOM 2037 N N . SER A 1 272 ? -16.305 7.640 29.995 1.00 76.75 272 SER A N 1
ATOM 2038 C CA . SER A 1 272 ? -15.722 8.571 29.038 1.00 76.75 272 SER A CA 1
ATOM 2039 C C . SER A 1 272 ? -15.329 7.746 27.826 1.00 76.75 272 SER A C 1
ATOM 2041 O O . SER A 1 272 ? -14.496 6.847 27.978 1.00 76.75 272 SER A O 1
ATOM 2043 N N . ASP A 1 273 ? -15.920 8.040 26.669 1.00 67.50 273 ASP A N 1
ATOM 2044 C CA . ASP A 1 273 ? -15.394 7.592 25.385 1.00 67.50 273 ASP A CA 1
ATOM 2045 C C . ASP A 1 273 ? -13.938 8.082 25.343 1.00 67.50 273 ASP A C 1
ATOM 2047 O O . ASP A 1 273 ? -13.670 9.272 25.188 1.00 67.50 273 ASP A O 1
ATOM 2051 N N . GLY A 1 274 ? -12.985 7.208 25.673 1.00 58.16 274 GLY A N 1
ATOM 2052 C CA . GLY A 1 274 ? -11.577 7.517 25.457 1.00 58.16 274 GLY A CA 1
ATOM 2053 C C . GLY A 1 274 ? -11.354 7.629 23.955 1.00 58.16 274 GLY A C 1
ATOM 2054 O O . GLY A 1 274 ? -12.103 7.013 23.196 1.00 58.16 274 GLY A O 1
ATOM 2055 N N . ASP A 1 275 ? -10.326 8.363 23.533 1.00 57.19 275 ASP A N 1
ATOM 2056 C CA . ASP A 1 275 ? -9.902 8.492 22.129 1.00 57.19 275 ASP A CA 1
ATOM 2057 C C . ASP A 1 275 ? -9.336 7.162 21.574 1.00 57.19 275 ASP A C 1
ATOM 2059 O O . ASP A 1 275 ? -8.237 7.095 21.026 1.00 57.19 275 ASP A O 1
ATOM 2063 N N . VAL A 1 276 ? -10.055 6.058 21.768 1.00 68.50 276 VAL A N 1
ATOM 2064 C CA . VAL A 1 276 ? -9.730 4.753 21.215 1.00 68.50 276 VAL A CA 1
ATOM 2065 C C . VAL A 1 276 ? -10.167 4.791 19.764 1.00 68.50 276 VAL A C 1
ATOM 2067 O O . VAL A 1 276 ? -11.326 4.554 19.430 1.00 68.50 276 VAL A O 1
ATOM 2070 N N . THR A 1 277 ? -9.218 5.131 18.907 1.00 69.88 277 THR A N 1
ATOM 2071 C CA . THR A 1 277 ? -9.375 5.007 17.466 1.00 69.88 277 THR A CA 1
ATOM 2072 C C . THR A 1 277 ? -8.896 3.619 17.061 1.00 69.88 277 THR A C 1
ATOM 2074 O O . THR A 1 277 ? -7.847 3.145 17.488 1.00 69.88 277 THR A O 1
ATOM 2077 N N . THR A 1 278 ? -9.713 2.928 16.280 1.00 83.56 278 THR A N 1
ATOM 2078 C CA . THR A 1 278 ? -9.325 1.688 15.602 1.00 83.56 278 THR A CA 1
ATOM 2079 C C . THR A 1 278 ? -9.690 1.818 14.132 1.00 83.56 278 THR A C 1
ATOM 2081 O O . THR A 1 278 ? -10.259 2.828 13.736 1.00 83.56 278 THR A O 1
ATOM 2084 N N . ILE A 1 279 ? -9.386 0.821 13.314 1.00 84.56 279 ILE A N 1
ATOM 2085 C CA . ILE A 1 279 ? -9.757 0.793 11.898 1.00 84.56 279 ILE A CA 1
ATOM 2086 C C . ILE A 1 279 ? -10.618 -0.434 11.599 1.00 84.56 279 ILE A C 1
ATOM 2088 O O . ILE A 1 279 ? -10.758 -1.334 12.426 1.00 84.56 279 ILE A O 1
ATOM 2092 N N . ALA A 1 280 ? -11.172 -0.514 10.392 1.00 81.06 280 ALA A N 1
ATOM 2093 C CA . ALA A 1 280 ? -11.881 -1.709 9.948 1.00 81.06 280 ALA A CA 1
ATOM 2094 C C . ALA A 1 280 ? -11.010 -2.976 10.079 1.00 81.06 280 ALA A C 1
ATOM 2096 O O . ALA A 1 280 ? -9.919 -3.057 9.517 1.00 81.06 280 ALA A O 1
ATOM 2097 N N . GLY A 1 281 ? -11.506 -3.971 10.820 1.00 73.88 281 GLY A N 1
ATOM 2098 C CA . GLY A 1 281 ? -10.817 -5.238 11.083 1.00 73.88 281 GLY A CA 1
ATOM 2099 C C . GLY A 1 281 ? -9.591 -5.141 12.001 1.00 73.88 281 GLY A C 1
ATOM 2100 O O . GLY A 1 281 ? -8.909 -6.148 12.176 1.00 73.88 281 GLY A O 1
ATOM 2101 N N . GLY A 1 282 ? -9.314 -3.967 12.576 1.00 82.94 282 GLY A N 1
ATOM 2102 C CA . GLY A 1 282 ? -8.160 -3.723 13.434 1.00 82.94 282 GLY A CA 1
ATOM 2103 C C . GLY A 1 282 ? -8.294 -4.306 14.840 1.00 82.94 282 GLY A C 1
ATOM 2104 O O . GLY A 1 282 ? -9.207 -5.076 15.154 1.00 82.94 282 GLY A O 1
ATOM 2105 N N . THR A 1 283 ? -7.354 -3.928 15.704 1.00 87.31 283 THR A N 1
ATOM 2106 C CA . THR A 1 283 ? -7.353 -4.240 17.138 1.00 87.31 283 THR A CA 1
ATOM 2107 C C . THR A 1 283 ? -7.716 -3.009 17.959 1.00 87.31 283 THR A C 1
ATOM 2109 O O . THR A 1 283 ? -7.607 -1.871 17.502 1.00 87.31 283 THR A O 1
ATOM 2112 N N . ILE A 1 284 ? -8.158 -3.236 19.193 1.00 88.19 284 ILE A N 1
ATOM 2113 C CA . ILE A 1 284 ? -8.288 -2.180 20.199 1.00 88.19 284 ILE A CA 1
ATOM 2114 C C . ILE A 1 284 ? -7.146 -2.351 21.196 1.00 88.19 284 ILE A C 1
ATOM 2116 O O . ILE A 1 284 ? -7.043 -3.400 21.829 1.00 88.19 284 ILE A O 1
ATOM 2120 N N . ASP A 1 285 ? -6.299 -1.339 21.350 1.00 84.88 285 ASP A N 1
ATOM 2121 C CA . ASP A 1 285 ? -5.117 -1.441 22.219 1.00 84.88 285 ASP A CA 1
ATOM 2122 C C . ASP A 1 285 ? -5.444 -1.178 23.691 1.00 84.88 285 ASP A C 1
ATOM 2124 O O . ASP A 1 285 ? -4.840 -1.764 24.589 1.00 84.88 285 ASP A O 1
ATOM 2128 N N . ALA A 1 286 ? -6.440 -0.329 23.947 1.00 88.19 286 ALA A N 1
ATOM 2129 C CA . ALA A 1 286 ? -6.912 -0.009 25.284 1.00 88.19 286 ALA A CA 1
ATOM 2130 C C . ALA A 1 286 ? -8.431 0.176 25.289 1.00 88.19 286 ALA A C 1
ATOM 2132 O O . ALA A 1 286 ? -8.992 0.809 24.401 1.00 88.19 286 ALA A O 1
ATOM 2133 N N . LEU A 1 287 ? -9.087 -0.362 26.315 1.00 89.75 287 LEU A N 1
ATOM 2134 C CA . LEU A 1 287 ? -10.499 -0.118 26.611 1.00 89.75 287 LEU A CA 1
ATOM 2135 C C . LEU A 1 287 ? -10.617 0.919 27.740 1.00 89.75 287 LEU A C 1
ATOM 2137 O O . LEU A 1 287 ? -9.675 1.080 28.526 1.00 89.75 287 LEU A O 1
ATOM 2141 N N . PRO A 1 288 ? -11.753 1.629 27.853 1.00 89.56 288 PRO A N 1
ATOM 2142 C CA . PRO A 1 288 ? -11.983 2.534 28.969 1.00 89.56 288 PRO A CA 1
ATOM 2143 C C . PRO A 1 288 ? -12.005 1.769 30.296 1.00 89.56 288 PRO A C 1
ATOM 2145 O O . PRO A 1 288 ? -12.232 0.560 30.336 1.00 89.56 288 PRO A O 1
ATOM 2148 N N . SER A 1 289 ? -11.805 2.494 31.400 1.00 90.38 289 SER A N 1
ATOM 2149 C CA . SER A 1 289 ? -11.915 1.912 32.740 1.00 90.38 289 SER A CA 1
ATOM 2150 C C . SER A 1 289 ? -13.286 1.274 32.962 1.00 90.38 289 SER A C 1
ATOM 2152 O O . SER A 1 289 ? -14.307 1.851 32.580 1.00 90.38 289 SER A O 1
ATOM 2154 N N . ASP A 1 290 ? -13.295 0.116 33.624 1.00 93.12 290 ASP A N 1
ATOM 2155 C CA . ASP A 1 290 ? -14.510 -0.652 33.879 1.00 93.12 290 ASP A CA 1
ATOM 2156 C C . ASP A 1 290 ? -15.592 0.211 34.552 1.00 93.12 290 ASP A C 1
ATOM 2158 O O . ASP A 1 290 ? -15.350 0.799 35.618 1.00 93.12 290 ASP A O 1
ATOM 2162 N N . PRO A 1 291 ? -16.805 0.295 33.975 1.00 95.00 291 PRO A N 1
ATOM 2163 C CA . PRO A 1 291 ? -17.911 0.962 34.636 1.00 95.00 291 PRO A CA 1
ATOM 2164 C C . PRO A 1 291 ? -18.324 0.192 35.897 1.00 95.00 291 PRO A C 1
ATOM 2166 O O . PRO A 1 291 ? -18.041 -0.993 36.075 1.00 95.00 291 PRO A O 1
ATOM 2169 N N . THR A 1 292 ? -19.092 0.843 36.770 1.00 96.62 292 THR A N 1
ATOM 2170 C CA . THR A 1 292 ? -19.649 0.218 37.981 1.00 96.62 292 THR A CA 1
ATOM 2171 C C . THR A 1 292 ? -21.173 0.204 37.957 1.00 96.62 292 THR A C 1
ATOM 2173 O O . THR A 1 292 ? -21.808 1.162 37.520 1.00 96.62 292 THR A O 1
ATOM 2176 N N . ARG A 1 293 ? -21.785 -0.878 38.454 1.00 97.56 293 ARG A N 1
ATOM 2177 C CA . ARG A 1 293 ? -23.243 -1.018 38.566 1.00 97.56 293 ARG A CA 1
ATOM 2178 C C . ARG A 1 293 ? -23.614 -1.697 39.882 1.00 97.56 293 ARG A C 1
ATOM 2180 O O . ARG A 1 293 ? -23.213 -2.827 40.149 1.00 97.56 293 ARG A O 1
ATOM 2187 N N . GLY A 1 294 ? -24.388 -1.009 40.722 1.00 96.38 294 GLY A N 1
ATOM 2188 C CA . GLY A 1 294 ? -24.755 -1.501 42.054 1.00 96.38 294 GLY A CA 1
ATOM 2189 C C . GLY A 1 294 ? -25.490 -2.845 42.007 1.00 96.38 294 GLY A C 1
ATOM 2190 O O . GLY A 1 294 ? -26.510 -2.966 41.336 1.00 96.38 294 GLY A O 1
ATOM 2191 N N . GLY A 1 295 ? -24.979 -3.843 42.735 1.00 95.81 295 GLY A N 1
ATOM 2192 C CA . GLY A 1 295 ? -25.537 -5.202 42.768 1.00 95.81 295 GLY A CA 1
ATOM 2193 C C . GLY A 1 295 ? -25.070 -6.126 41.637 1.00 95.81 295 GLY A C 1
ATOM 2194 O O . GLY A 1 295 ? -25.554 -7.253 41.562 1.00 95.81 295 GLY A O 1
ATOM 2195 N N . TYR A 1 296 ? -24.133 -5.687 40.791 1.00 97.69 296 TYR A N 1
ATOM 2196 C CA . TYR A 1 296 ? -23.592 -6.462 39.673 1.00 97.69 296 TYR A CA 1
ATOM 2197 C C . TYR A 1 296 ? -22.056 -6.427 39.654 1.00 97.69 296 TYR A C 1
ATOM 2199 O O . TYR A 1 296 ? -21.433 -5.540 40.239 1.00 97.69 296 TYR A O 1
ATOM 2207 N N . THR A 1 297 ? -21.459 -7.393 38.963 1.00 97.38 297 THR A N 1
ATOM 2208 C CA . THR A 1 297 ? -20.040 -7.459 38.596 1.00 97.38 297 THR A CA 1
ATOM 2209 C C . THR A 1 297 ? -19.923 -7.215 37.093 1.00 97.38 297 THR A C 1
ATOM 2211 O O . THR A 1 297 ? -20.713 -7.774 36.327 1.00 97.38 297 THR A O 1
ATOM 2214 N N . PHE A 1 298 ? -18.984 -6.364 36.675 1.00 97.75 298 PHE A N 1
ATOM 2215 C CA . PHE A 1 298 ? -18.708 -6.106 35.259 1.00 97.75 298 PHE A CA 1
ATOM 2216 C C . PHE A 1 298 ? -18.147 -7.371 34.602 1.00 97.75 298 PHE A C 1
ATOM 2218 O O . PHE A 1 298 ? -17.237 -7.996 35.144 1.00 97.75 298 PHE A O 1
ATOM 2225 N N . ALA A 1 299 ? -18.740 -7.775 33.482 1.00 96.88 299 ALA A N 1
ATOM 2226 C CA . ALA A 1 299 ? -18.397 -9.004 32.776 1.00 96.88 299 ALA A CA 1
ATOM 2227 C C . ALA A 1 299 ? -17.537 -8.762 31.529 1.00 96.88 299 ALA A C 1
ATOM 2229 O O . ALA A 1 299 ? -16.952 -9.716 31.037 1.00 96.88 299 ALA A O 1
ATOM 2230 N N . GLY A 1 300 ? -17.470 -7.519 31.039 1.00 96.06 300 GLY A N 1
ATOM 2231 C CA . GLY A 1 300 ? -16.712 -7.151 29.845 1.00 96.06 300 GLY A CA 1
ATOM 2232 C C . GLY A 1 300 ? -17.486 -6.242 28.890 1.00 96.06 300 GLY A C 1
ATOM 2233 O O . GLY A 1 300 ? -18.675 -5.953 29.077 1.00 96.06 300 GLY A O 1
ATOM 2234 N N . TRP A 1 301 ? -16.782 -5.792 27.852 1.00 96.19 301 TRP A N 1
ATOM 2235 C CA . TRP A 1 301 ? -17.331 -5.045 26.721 1.00 96.19 301 TRP A CA 1
ATOM 2236 C C . TRP A 1 301 ? -17.656 -6.004 25.577 1.00 96.19 301 TRP A C 1
ATOM 2238 O O . TRP A 1 301 ? -16.799 -6.772 25.152 1.00 96.19 301 TRP A O 1
ATOM 2248 N N . HIS A 1 302 ? -18.880 -5.954 25.055 1.00 96.81 302 HIS A N 1
ATOM 2249 C CA . HIS A 1 302 ? -19.353 -6.855 24.003 1.00 96.81 302 HIS A CA 1
ATOM 2250 C C . HIS A 1 302 ? -19.859 -6.099 22.778 1.00 96.81 302 HIS A C 1
ATOM 2252 O O . HIS A 1 302 ? -20.308 -4.961 22.861 1.00 96.81 302 HIS A O 1
ATOM 2258 N N . THR A 1 303 ? -19.864 -6.781 21.637 1.00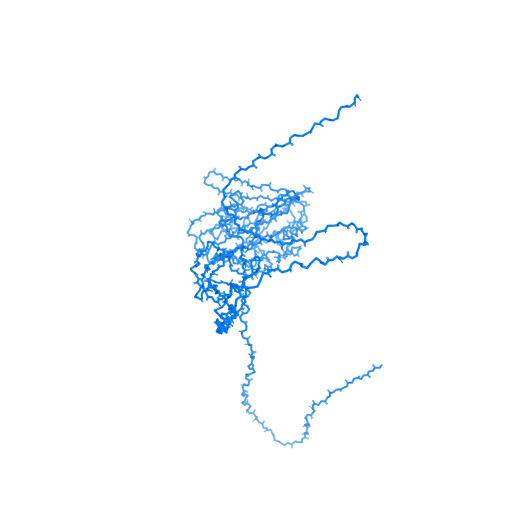 95.62 303 THR A N 1
ATOM 2259 C CA . THR A 1 303 ? -20.391 -6.281 20.350 1.00 95.62 303 THR A CA 1
ATOM 2260 C C . THR A 1 303 ? -21.921 -6.158 20.293 1.00 95.62 303 THR A C 1
ATOM 2262 O O . THR A 1 303 ? -22.462 -5.632 19.324 1.00 95.62 303 THR A O 1
ATOM 2265 N N . ALA A 1 304 ? -22.641 -6.633 21.315 1.00 96.56 304 ALA A N 1
ATOM 2266 C CA . ALA A 1 304 ? -24.096 -6.541 21.405 1.00 96.56 304 ALA A CA 1
ATOM 2267 C C . ALA A 1 304 ? -24.567 -6.343 22.855 1.00 96.56 304 ALA A C 1
ATOM 2269 O O . ALA A 1 304 ? -23.930 -6.819 23.797 1.00 96.56 304 ALA A O 1
ATOM 2270 N N . ALA A 1 305 ? -25.733 -5.708 23.025 1.00 96.19 305 ALA A N 1
ATOM 2271 C CA . ALA A 1 305 ? -26.334 -5.424 24.336 1.00 96.19 305 ALA A CA 1
ATOM 2272 C C . ALA A 1 305 ? -26.592 -6.680 25.193 1.00 96.19 305 ALA A C 1
ATOM 2274 O O . ALA A 1 305 ? -26.567 -6.618 26.420 1.00 96.19 305 ALA A O 1
ATOM 2275 N N . SER A 1 306 ? -26.822 -7.829 24.555 1.00 94.69 306 SER A N 1
ATOM 2276 C CA . SER A 1 306 ? -26.907 -9.134 25.213 1.00 94.69 306 SER A CA 1
ATOM 2277 C C . SER A 1 306 ? -26.245 -10.203 24.348 1.00 94.69 306 SER A C 1
ATOM 2279 O O . SER A 1 306 ? -26.573 -10.308 23.164 1.00 94.69 306 SER A O 1
ATOM 2281 N N . GLY A 1 307 ? -25.368 -11.024 24.930 1.00 92.56 307 GLY A N 1
ATOM 2282 C CA . GLY A 1 307 ? -24.587 -12.007 24.176 1.00 92.56 307 GLY A CA 1
ATOM 2283 C C . GLY A 1 307 ? -23.506 -11.342 23.318 1.00 92.56 307 GLY A C 1
ATOM 2284 O O . GLY A 1 307 ? -22.799 -10.459 23.792 1.00 92.56 307 GLY A O 1
ATOM 2285 N N . GLY A 1 308 ? -23.369 -11.760 22.061 1.00 93.75 308 GLY A N 1
ATOM 2286 C CA . GLY A 1 308 ? -22.319 -11.254 21.173 1.00 93.75 308 GLY A CA 1
ATOM 2287 C C . GLY A 1 308 ? -20.906 -11.667 21.600 1.00 93.75 308 GLY A C 1
ATOM 2288 O O . GLY A 1 308 ? -20.707 -12.411 22.561 1.00 93.75 308 GLY A O 1
ATOM 2289 N N . THR A 1 309 ? -19.920 -11.180 20.854 1.00 95.19 309 THR A N 1
ATOM 2290 C CA . THR A 1 309 ? -18.500 -11.454 21.100 1.00 95.19 309 THR A CA 1
ATOM 2291 C C . THR A 1 309 ? -17.933 -10.430 22.075 1.00 95.19 309 THR A C 1
ATOM 2293 O O . THR A 1 309 ? -18.150 -9.229 21.889 1.00 95.19 309 THR A O 1
ATOM 2296 N N . GLU A 1 310 ? -17.234 -10.913 23.101 1.00 95.75 310 GLU A N 1
ATOM 2297 C CA . GLU A 1 310 ? -16.453 -10.088 24.027 1.00 95.75 310 GLU A CA 1
ATOM 2298 C C . GLU A 1 310 ? -15.253 -9.474 23.297 1.00 95.75 310 GLU A C 1
ATOM 2300 O O . GLU A 1 310 ? -14.577 -10.146 22.516 1.00 95.75 310 GLU A O 1
ATOM 2305 N N . ILE A 1 311 ? -14.985 -8.196 23.547 1.00 94.00 311 ILE A N 1
ATOM 2306 C CA . ILE A 1 311 ? -13.813 -7.507 23.024 1.00 94.00 311 ILE A CA 1
ATOM 2307 C C . ILE A 1 311 ? -12.634 -7.733 23.956 1.00 94.00 311 ILE A C 1
ATOM 2309 O O . ILE A 1 311 ? -12.672 -7.387 25.134 1.00 94.00 311 ILE A O 1
ATOM 2313 N N . THR A 1 312 ? -11.552 -8.259 23.393 1.00 92.19 312 THR A N 1
ATOM 2314 C CA . THR A 1 312 ? -10.263 -8.397 24.069 1.00 92.19 312 THR A CA 1
ATOM 2315 C C . THR A 1 312 ? -9.252 -7.463 23.419 1.00 92.19 312 THR A C 1
ATOM 2317 O O . THR A 1 312 ? -9.133 -7.424 22.195 1.00 92.19 312 THR A O 1
ATOM 2320 N N . THR A 1 313 ? -8.511 -6.712 24.233 1.00 90.56 313 THR A N 1
ATOM 2321 C CA . THR A 1 313 ? -7.468 -5.810 23.733 1.00 90.56 313 THR A CA 1
ATOM 2322 C C . THR A 1 313 ? -6.376 -6.578 22.986 1.00 90.56 313 THR A C 1
ATOM 2324 O O . THR A 1 313 ? -6.000 -7.674 23.405 1.00 90.56 313 THR A O 1
ATOM 2327 N N . GLY A 1 314 ? -5.851 -6.009 21.902 1.00 85.25 314 GLY A N 1
ATOM 2328 C CA . GLY A 1 314 ? -4.829 -6.641 21.058 1.00 85.25 314 GLY A CA 1
ATOM 2329 C C . GLY A 1 314 ? -5.336 -7.796 20.182 1.00 85.25 314 GLY A C 1
ATOM 2330 O O . GLY A 1 314 ? -4.540 -8.447 19.511 1.00 85.25 314 GLY A O 1
ATOM 2331 N N . VAL A 1 315 ? -6.647 -8.058 20.169 1.00 87.94 315 VAL A N 1
ATOM 2332 C CA . VAL A 1 315 ? -7.294 -9.035 19.281 1.00 87.94 315 VAL A CA 1
ATOM 2333 C C . VAL A 1 315 ? -8.184 -8.297 18.286 1.00 87.94 315 VAL A C 1
ATOM 2335 O O . VAL A 1 315 ? -8.778 -7.268 18.616 1.00 87.94 315 VAL A O 1
ATOM 2338 N N . ALA A 1 316 ? -8.266 -8.810 17.055 1.00 87.31 316 ALA A N 1
ATOM 2339 C CA . ALA A 1 316 ? -9.078 -8.199 16.012 1.00 87.31 316 ALA A CA 1
ATOM 2340 C C . ALA A 1 316 ? -10.564 -8.171 16.412 1.00 87.31 316 ALA A C 1
ATOM 2342 O O . ALA A 1 316 ? -11.143 -9.206 16.752 1.00 87.31 316 ALA A O 1
ATOM 2343 N N . HIS A 1 317 ? -11.193 -6.994 16.354 1.00 88.62 317 HIS A N 1
ATOM 2344 C CA . HIS A 1 317 ? -12.596 -6.816 16.761 1.00 88.62 317 HIS A CA 1
ATOM 2345 C C . HIS A 1 317 ? -13.605 -7.156 15.646 1.00 88.62 317 HIS A C 1
ATOM 2347 O O . HIS A 1 317 ? -14.813 -7.206 15.895 1.00 88.62 317 HIS A O 1
ATOM 2353 N N . ASN A 1 318 ? -13.128 -7.395 14.416 1.00 86.88 318 ASN A N 1
ATOM 2354 C CA . ASN A 1 318 ? -13.925 -7.789 13.243 1.00 86.88 318 ASN A CA 1
ATOM 2355 C C . ASN A 1 318 ? -15.092 -6.835 12.904 1.00 86.88 318 ASN A C 1
ATOM 2357 O O . ASN A 1 318 ? -16.109 -7.266 12.367 1.00 86.88 318 ASN A O 1
ATOM 2361 N N . GLN A 1 319 ? -14.964 -5.545 13.227 1.00 86.44 319 GLN A N 1
ATOM 2362 C CA . GLN A 1 319 ? -15.935 -4.514 12.830 1.00 86.44 319 GLN A CA 1
ATOM 2363 C C . GLN A 1 319 ? -15.411 -3.761 11.611 1.00 86.44 319 GLN A C 1
ATOM 2365 O O . GLN A 1 319 ? -14.203 -3.576 11.485 1.00 86.44 319 GLN A O 1
ATOM 2370 N N . THR A 1 320 ? -16.304 -3.327 10.725 1.00 81.38 320 THR A N 1
ATOM 2371 C CA . THR A 1 320 ? -15.955 -2.690 9.439 1.00 81.38 320 THR A CA 1
ATOM 2372 C C . THR A 1 320 ? -16.502 -1.273 9.279 1.00 81.38 320 THR A C 1
ATOM 2374 O O . THR A 1 320 ? -16.209 -0.609 8.290 1.00 81.38 320 THR A O 1
ATOM 2377 N N . ALA A 1 321 ? -17.288 -0.808 10.243 1.00 84.81 321 ALA A N 1
ATOM 2378 C CA . ALA A 1 321 ? -17.852 0.531 10.324 1.00 84.81 321 ALA A CA 1
ATOM 2379 C C . ALA A 1 321 ? -17.972 0.912 11.802 1.00 84.81 321 ALA A C 1
ATOM 2381 O O . ALA A 1 321 ? -17.811 0.044 12.663 1.00 84.81 321 ALA A O 1
ATOM 2382 N N . ASP A 1 322 ? -18.275 2.179 12.080 1.00 89.88 322 ASP A N 1
ATOM 2383 C CA . ASP A 1 322 ? -18.543 2.679 13.429 1.00 89.88 322 ASP A CA 1
ATOM 2384 C C . ASP A 1 322 ? -19.486 1.746 14.196 1.00 89.88 322 ASP A C 1
ATOM 2386 O O . ASP A 1 322 ? -20.494 1.267 13.665 1.00 89.88 322 ASP A O 1
ATOM 2390 N N . PHE A 1 323 ? -19.158 1.483 15.458 1.00 92.00 323 PHE A N 1
ATOM 2391 C CA . PHE A 1 323 ? -19.868 0.490 16.255 1.00 92.00 323 PHE A CA 1
ATOM 2392 C C . PHE A 1 323 ? -19.980 0.896 17.719 1.00 92.00 323 PHE A C 1
ATOM 2394 O O . PHE A 1 323 ? -19.288 1.781 18.222 1.00 92.00 323 PHE A O 1
ATOM 2401 N N . THR A 1 324 ? -20.894 0.227 18.415 1.00 93.06 324 THR A N 1
ATOM 2402 C CA . THR A 1 324 ? -21.121 0.423 19.845 1.00 93.06 324 THR A CA 1
ATOM 2403 C C . THR A 1 324 ? -20.661 -0.809 20.608 1.00 93.06 324 THR A C 1
ATOM 2405 O O . THR A 1 324 ? -21.011 -1.933 20.244 1.00 93.06 324 THR A O 1
ATOM 2408 N N . LEU A 1 325 ? -19.904 -0.595 21.681 1.00 94.88 325 LEU A N 1
ATOM 2409 C CA . LEU A 1 325 ? -19.582 -1.618 22.663 1.00 94.88 325 LEU A CA 1
ATOM 2410 C C . LEU A 1 325 ? -20.515 -1.512 23.860 1.00 94.88 325 LEU A C 1
ATOM 2412 O O . LEU A 1 325 ? -20.773 -0.428 24.374 1.00 94.88 325 LEU A O 1
ATOM 2416 N N . TYR A 1 326 ? -21.006 -2.659 24.310 1.00 96.31 326 TYR A N 1
ATOM 2417 C CA . TYR A 1 326 ? -22.017 -2.771 25.351 1.00 96.31 326 TYR A CA 1
ATOM 2418 C C . TYR A 1 326 ? -21.437 -3.459 26.581 1.00 96.31 326 TYR A C 1
ATOM 2420 O O . TYR A 1 326 ? -20.923 -4.576 26.494 1.00 96.31 326 TYR A O 1
ATOM 2428 N N . ALA A 1 327 ? -21.545 -2.810 27.737 1.00 97.25 327 ALA A N 1
ATOM 2429 C CA . ALA A 1 327 ? -21.148 -3.398 29.006 1.00 97.25 327 ALA A CA 1
ATOM 2430 C C . ALA A 1 327 ? -22.101 -4.537 29.388 1.00 97.25 327 ALA A C 1
ATOM 2432 O O . ALA A 1 327 ? -23.318 -4.347 29.451 1.00 97.25 327 ALA A O 1
ATOM 2433 N N . GLN A 1 328 ? -21.559 -5.709 29.709 1.00 98.00 328 GLN A N 1
ATOM 2434 C CA . GLN A 1 328 ? -22.346 -6.810 30.261 1.00 98.00 328 GLN A CA 1
ATOM 2435 C C . GLN A 1 328 ? -22.057 -7.022 31.742 1.00 98.00 328 GLN A C 1
ATOM 2437 O O . GLN A 1 328 ? -21.018 -6.628 32.273 1.00 98.00 328 GLN A O 1
ATOM 2442 N N . TRP A 1 329 ? -23.036 -7.601 32.435 1.00 98.06 329 TRP A N 1
ATOM 2443 C CA . TRP A 1 329 ? -23.103 -7.596 33.891 1.00 98.06 329 TRP A CA 1
ATOM 2444 C C . TRP A 1 329 ? -23.569 -8.947 34.430 1.00 98.06 329 TRP A C 1
ATOM 2446 O O . TRP A 1 329 ? -24.559 -9.502 33.954 1.00 98.06 329 TRP A O 1
ATOM 2456 N N . ILE A 1 330 ? -22.921 -9.430 35.488 1.00 96.88 330 ILE A N 1
ATOM 2457 C CA . ILE A 1 330 ? -23.332 -10.619 36.246 1.00 96.88 330 ILE A CA 1
ATOM 2458 C C . ILE A 1 330 ? -23.923 -10.156 37.579 1.00 96.88 330 ILE A C 1
ATOM 2460 O O . ILE A 1 330 ? -23.287 -9.398 38.305 1.00 96.88 330 ILE A O 1
ATOM 2464 N N . ALA A 1 331 ? -25.142 -10.584 37.916 1.00 96.31 331 ALA A N 1
ATOM 2465 C CA . ALA A 1 331 ? -25.767 -10.222 39.189 1.00 96.31 331 ALA A CA 1
ATOM 2466 C C . ALA A 1 331 ? -24.990 -10.813 40.378 1.00 96.31 331 ALA A C 1
ATOM 2468 O O . ALA A 1 331 ? -24.665 -12.002 40.390 1.00 96.31 331 ALA A O 1
ATOM 2469 N N . ASN A 1 332 ? -24.725 -9.997 41.398 1.00 95.06 332 ASN A N 1
ATOM 2470 C CA . ASN A 1 332 ? -24.018 -10.446 42.593 1.00 95.06 332 ASN A CA 1
ATOM 2471 C C . ASN A 1 332 ? -24.927 -11.355 43.441 1.00 95.06 332 ASN A C 1
ATOM 2473 O O . ASN A 1 332 ? -26.135 -11.109 43.533 1.00 95.06 332 ASN A O 1
ATOM 2477 N N . PRO A 1 333 ? -24.376 -12.388 44.107 1.00 90.12 333 PRO A N 1
ATOM 2478 C CA . PRO A 1 333 ? -25.164 -13.265 44.962 1.00 90.12 333 PRO A CA 1
ATOM 2479 C C . PRO A 1 333 ? -25.798 -12.468 46.104 1.00 90.12 333 PRO A C 1
ATOM 2481 O O . PRO A 1 333 ? -25.130 -11.725 46.823 1.00 90.12 333 PRO A O 1
ATOM 2484 N N . THR A 1 334 ? -27.105 -12.635 46.292 1.00 83.00 334 THR A N 1
ATOM 2485 C CA . THR A 1 334 ? -27.835 -11.979 47.376 1.00 83.00 334 THR A CA 1
ATOM 2486 C C . THR A 1 334 ? -27.534 -12.710 48.683 1.00 83.00 334 THR A C 1
ATOM 2488 O O . THR A 1 334 ? -28.089 -13.775 48.957 1.00 83.00 334 THR A O 1
ATOM 2491 N N . THR A 1 335 ? -26.650 -12.166 49.519 1.00 70.38 335 THR A N 1
ATOM 2492 C CA . THR A 1 335 ? -26.483 -12.667 50.888 1.00 70.38 335 THR A CA 1
ATOM 2493 C C . THR A 1 335 ? -27.687 -12.230 51.708 1.00 70.38 335 THR A C 1
ATOM 2495 O O . THR A 1 335 ? -27.747 -11.110 52.213 1.00 70.38 335 THR A O 1
ATOM 2498 N N . THR A 1 336 ? -28.677 -13.113 51.815 1.00 58.59 336 THR A N 1
ATOM 2499 C CA . THR A 1 336 ? -29.793 -12.918 52.739 1.00 58.59 336 THR A CA 1
ATOM 2500 C C . THR A 1 336 ? -29.277 -13.214 54.140 1.00 58.59 336 THR A C 1
ATOM 2502 O O . THR A 1 336 ? -29.304 -14.358 54.596 1.00 58.59 336 THR A O 1
ATOM 2505 N N . THR A 1 337 ? -28.761 -12.195 54.825 1.00 58.34 337 THR A N 1
ATOM 2506 C CA . THR A 1 337 ? -28.522 -12.286 56.265 1.00 58.34 337 THR A CA 1
ATOM 2507 C C . THR A 1 337 ? -29.891 -12.364 56.919 1.00 58.34 337 THR A C 1
ATOM 2509 O O . THR A 1 337 ? -30.566 -11.358 57.114 1.00 58.34 337 THR A O 1
ATOM 2512 N N . THR A 1 338 ? -30.346 -13.586 57.189 1.00 50.78 338 THR A N 1
ATOM 2513 C CA . THR A 1 338 ? -31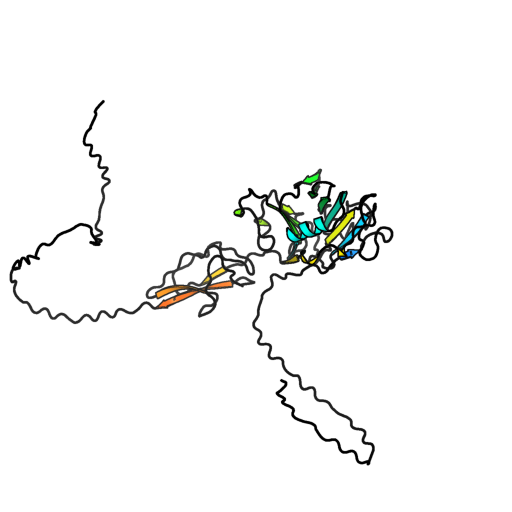.494 -13.788 58.066 1.00 50.78 338 THR A CA 1
ATOM 2514 C C . THR A 1 338 ? -31.018 -13.361 59.444 1.00 50.78 338 THR A C 1
ATOM 2516 O O . THR A 1 338 ? -30.308 -14.113 60.112 1.00 50.78 338 THR A O 1
ATOM 2519 N N . GLU A 1 339 ? -31.332 -12.131 59.847 1.00 54.59 339 GLU A N 1
ATOM 2520 C CA . GLU A 1 339 ? -31.270 -11.760 61.253 1.00 54.59 339 GLU A CA 1
ATOM 2521 C C . GLU A 1 339 ? -32.236 -12.692 61.987 1.00 54.59 339 GLU A C 1
ATOM 2523 O O . GLU A 1 339 ? -33.448 -12.488 62.005 1.00 54.59 339 GLU A O 1
ATOM 2528 N N . VAL A 1 340 ? -31.701 -13.778 62.548 1.00 55.69 340 VAL A N 1
ATOM 2529 C CA . VAL A 1 340 ? -32.391 -14.492 63.616 1.00 55.69 340 VAL A CA 1
ATOM 2530 C C . VAL A 1 340 ? -32.504 -13.469 64.742 1.00 55.69 340 VAL A C 1
ATOM 2532 O O . VAL A 1 340 ? -31.459 -13.005 65.207 1.00 55.69 340 VAL A O 1
ATOM 2535 N N . PRO A 1 341 ? -33.715 -13.083 65.182 1.00 51.94 341 PRO A N 1
ATOM 2536 C CA . PRO A 1 341 ? -33.851 -12.174 66.303 1.00 51.94 341 PRO A CA 1
ATOM 2537 C C . PRO A 1 341 ? -33.197 -12.848 67.505 1.00 51.94 341 PRO A C 1
ATOM 2539 O O . PRO A 1 341 ? -33.708 -13.834 68.039 1.00 51.94 341 PRO A O 1
ATOM 2542 N N . THR A 1 342 ? -32.037 -12.354 67.927 1.00 51.94 342 THR A N 1
ATOM 2543 C CA . THR A 1 342 ? -31.468 -12.728 69.212 1.00 51.94 342 THR A CA 1
ATOM 2544 C C . THR A 1 342 ? -32.320 -12.054 70.272 1.00 51.94 342 THR A C 1
ATOM 2546 O O . THR A 1 342 ? -32.113 -10.906 70.656 1.00 51.94 342 THR A O 1
ATOM 2549 N N . THR A 1 343 ? -33.329 -12.780 70.752 1.00 47.47 343 THR A N 1
ATOM 2550 C CA . THR A 1 343 ? -33.952 -12.491 72.042 1.00 47.47 343 THR A CA 1
ATOM 2551 C C . THR A 1 343 ? -32.835 -12.428 73.079 1.00 47.47 343 THR A C 1
ATOM 2553 O O . THR A 1 343 ? -32.238 -13.447 73.425 1.00 47.47 343 THR A O 1
ATOM 2556 N N . MET A 1 344 ? -32.517 -11.218 73.537 1.00 51.28 344 MET A N 1
ATOM 2557 C CA . MET A 1 344 ? -31.581 -10.975 74.628 1.00 51.28 344 MET A CA 1
ATOM 2558 C C . MET A 1 344 ? -32.170 -11.556 75.916 1.00 51.28 344 MET A C 1
ATOM 2560 O O . MET A 1 344 ? -32.908 -10.888 76.639 1.00 51.28 344 MET A O 1
ATOM 2564 N N . ALA A 1 345 ? -31.859 -12.817 76.204 1.00 45.94 345 ALA A N 1
ATOM 2565 C CA . ALA A 1 345 ? -31.969 -13.342 77.552 1.00 45.94 345 ALA A CA 1
ATOM 2566 C C . ALA A 1 345 ? -30.769 -12.817 78.349 1.00 45.94 345 ALA A C 1
ATOM 2568 O O . ALA A 1 345 ? -29.626 -13.202 78.112 1.00 45.94 345 ALA A O 1
ATOM 2569 N N . SER A 1 346 ? -31.038 -11.904 79.281 1.00 46.97 346 SER A N 1
ATOM 2570 C CA . SER A 1 346 ? -30.078 -11.464 80.288 1.00 46.97 346 SER A CA 1
ATOM 2571 C C . SER A 1 346 ? -29.593 -12.665 81.098 1.00 46.97 346 SER A C 1
ATOM 2573 O O . SER A 1 346 ? -30.360 -13.237 81.870 1.00 46.97 346 SER A O 1
ATOM 2575 N N . THR A 1 347 ? -28.314 -13.014 80.982 1.00 37.50 347 THR A N 1
ATOM 2576 C CA . THR A 1 347 ? -27.649 -13.895 81.947 1.00 37.50 347 THR A CA 1
ATOM 2577 C C . THR A 1 347 ? -26.340 -13.281 82.412 1.00 37.50 347 THR A C 1
ATOM 2579 O O . THR A 1 347 ? -25.495 -12.854 81.631 1.00 37.50 347 THR A O 1
ATOM 2582 N N . THR A 1 348 ? -26.247 -13.229 83.732 1.00 40.72 348 THR A N 1
ATOM 2583 C CA . THR A 1 348 ? -25.181 -12.742 84.599 1.00 40.72 348 THR A CA 1
ATOM 2584 C C . THR A 1 348 ? -23.770 -13.176 84.212 1.00 40.72 348 THR A C 1
ATOM 2586 O O . THR A 1 348 ? -23.509 -14.337 83.908 1.00 40.72 348 THR A O 1
ATOM 2589 N N . THR A 1 349 ? -22.861 -12.214 84.353 1.00 44.41 349 THR A N 1
ATOM 2590 C CA . THR A 1 349 ? -21.402 -12.313 84.348 1.00 44.41 349 THR A CA 1
ATOM 2591 C C . THR A 1 349 ? -20.885 -13.504 85.160 1.00 44.41 349 THR A C 1
ATOM 2593 O O . THR A 1 349 ? -21.076 -13.559 86.374 1.00 44.41 349 THR A O 1
ATOM 2596 N N . VAL A 1 350 ? -20.147 -14.406 84.510 1.00 43.31 350 VAL A N 1
ATOM 2597 C CA . VAL A 1 350 ? -19.225 -15.333 85.179 1.00 43.31 350 VAL A CA 1
ATOM 2598 C C . VAL A 1 350 ? -17.836 -15.110 84.581 1.00 43.31 350 VAL A C 1
ATOM 2600 O O . VAL A 1 350 ? -17.675 -15.048 83.364 1.00 43.31 350 VAL A O 1
ATOM 2603 N N . ALA A 1 351 ? -16.857 -14.897 85.459 1.00 45.28 351 ALA A N 1
ATOM 2604 C CA . ALA A 1 351 ? -15.478 -14.536 85.140 1.00 45.28 351 ALA A CA 1
ATOM 2605 C C . ALA A 1 351 ? -14.751 -15.602 84.286 1.00 45.28 351 ALA A C 1
ATOM 2607 O O . ALA A 1 351 ? -15.050 -16.793 84.414 1.00 45.28 351 ALA A O 1
ATOM 2608 N N . PRO A 1 352 ? -13.761 -15.216 83.455 1.00 45.22 352 PRO A N 1
ATOM 2609 C CA . PRO A 1 352 ? -13.005 -16.174 82.657 1.00 45.22 352 PRO A CA 1
ATOM 2610 C C . PRO A 1 352 ? -12.110 -17.039 83.556 1.00 45.22 352 PRO A C 1
ATOM 2612 O O . PRO A 1 352 ? -11.295 -16.527 84.320 1.00 45.22 352 PRO A O 1
ATOM 2615 N N . THR A 1 353 ? -12.245 -18.362 83.446 1.00 34.59 353 THR A N 1
ATOM 2616 C CA . THR A 1 353 ? -11.302 -19.319 84.041 1.00 34.59 353 THR A CA 1
ATOM 2617 C C . THR A 1 353 ? -10.224 -19.643 83.013 1.00 34.59 353 THR A C 1
ATOM 2619 O O . THR A 1 353 ? -10.500 -20.229 81.967 1.00 34.59 353 THR A O 1
ATOM 2622 N N . THR A 1 354 ? -8.988 -19.251 83.307 1.00 34.19 354 THR A N 1
ATOM 2623 C CA . THR A 1 354 ? -7.801 -19.582 82.515 1.00 34.19 354 THR A CA 1
ATOM 2624 C C . THR A 1 354 ? -7.560 -21.090 82.564 1.00 34.19 354 THR A C 1
ATOM 2626 O O . THR A 1 354 ? -7.261 -21.630 83.625 1.00 34.19 354 THR A O 1
ATOM 2629 N N . THR A 1 355 ? -7.662 -21.772 81.422 1.00 34.62 355 THR A N 1
ATOM 2630 C CA . THR A 1 355 ? -7.214 -23.165 81.284 1.00 34.62 355 THR A CA 1
ATOM 2631 C C . THR A 1 355 ? -5.957 -23.180 80.424 1.00 34.62 355 THR A C 1
ATOM 2633 O O . THR A 1 355 ? -6.013 -22.971 79.215 1.00 34.62 355 THR A O 1
ATOM 2636 N N . THR A 1 356 ? -4.803 -23.382 81.053 1.00 35.06 356 THR A N 1
ATOM 2637 C CA . THR A 1 356 ? -3.525 -23.629 80.381 1.00 35.06 356 THR A CA 1
ATOM 2638 C C . THR A 1 356 ? -3.495 -25.061 79.852 1.00 35.06 356 THR A C 1
ATOM 2640 O O . THR A 1 356 ? -3.414 -26.016 80.621 1.00 35.06 356 THR A O 1
ATOM 2643 N N . VAL A 1 357 ? -3.536 -25.222 78.528 1.00 36.28 357 VAL A N 1
ATOM 2644 C CA . VAL A 1 357 ? -3.227 -26.495 77.862 1.00 36.28 357 VAL A CA 1
ATOM 2645 C C . VAL A 1 357 ? -1.715 -26.556 77.638 1.00 36.28 357 VAL A C 1
ATOM 2647 O O . VAL A 1 357 ? -1.165 -25.762 76.877 1.00 36.28 357 VAL A O 1
ATOM 2650 N N . VAL A 1 358 ? -1.035 -27.484 78.314 1.00 38.44 358 VAL A N 1
ATOM 2651 C CA . VAL A 1 358 ? 0.376 -27.817 78.059 1.00 38.44 358 VAL A CA 1
ATOM 2652 C C . VAL A 1 358 ? 0.421 -28.879 76.958 1.00 38.44 358 VAL A C 1
ATOM 2654 O O . VAL A 1 358 ? -0.038 -30.000 77.163 1.00 38.44 358 VAL A O 1
ATOM 2657 N N . LEU A 1 359 ? 0.964 -28.530 75.791 1.00 40.41 359 LEU A N 1
ATOM 2658 C CA . LEU A 1 359 ? 1.308 -29.484 74.730 1.00 40.41 359 LEU A CA 1
ATOM 2659 C C . LEU A 1 359 ? 2.665 -30.147 75.044 1.00 40.41 359 LEU A C 1
ATOM 2661 O O . LEU A 1 359 ? 3.575 -29.450 75.504 1.00 40.41 359 LEU A O 1
ATOM 2665 N N . PRO A 1 360 ? 2.846 -31.460 74.799 1.00 37.03 360 PRO A N 1
ATOM 2666 C CA . PRO A 1 360 ? 4.141 -32.107 74.970 1.00 37.03 360 PRO A CA 1
ATOM 2667 C C . PRO A 1 360 ? 5.154 -31.579 73.946 1.00 37.03 360 PRO A C 1
ATOM 2669 O O . PRO A 1 360 ? 4.870 -31.453 72.756 1.00 37.03 360 PRO A O 1
ATOM 2672 N N . ALA A 1 361 ? 6.353 -31.274 74.435 1.00 39.75 361 ALA A N 1
ATOM 2673 C CA . ALA A 1 361 ? 7.477 -30.826 73.632 1.00 39.75 361 ALA A CA 1
ATOM 2674 C C . ALA A 1 361 ? 8.117 -31.997 72.875 1.00 39.75 361 ALA A C 1
ATOM 2676 O O . ALA A 1 361 ? 8.667 -32.898 73.502 1.00 39.75 361 ALA A O 1
ATOM 2677 N N . THR A 1 362 ? 8.162 -31.917 71.544 1.00 41.72 362 THR A N 1
ATOM 2678 C CA . THR A 1 362 ? 9.226 -32.535 70.739 1.00 41.72 362 THR A CA 1
ATOM 2679 C C . THR A 1 362 ? 9.559 -31.653 69.538 1.00 41.72 362 THR A C 1
ATOM 2681 O O . THR A 1 362 ? 8.841 -31.638 68.548 1.00 41.72 362 THR A O 1
ATOM 2684 N N . GLY A 1 363 ? 10.656 -30.907 69.679 1.00 37.06 363 GLY A N 1
ATOM 2685 C CA . GLY A 1 363 ? 11.746 -30.836 68.705 1.00 37.06 363 GLY A CA 1
ATOM 2686 C C . GLY A 1 363 ? 11.464 -30.398 67.264 1.00 37.06 363 GLY A C 1
ATOM 2687 O O . GLY A 1 363 ? 11.028 -31.192 66.445 1.00 37.06 363 GLY A O 1
ATOM 2688 N N . SER A 1 364 ? 11.993 -29.210 66.958 1.00 36.75 364 SER A N 1
ATOM 2689 C CA . SER A 1 364 ? 12.674 -28.838 65.704 1.00 36.75 364 SER A CA 1
ATOM 2690 C C . SER A 1 364 ? 11.952 -27.869 64.762 1.00 36.75 364 SER A C 1
ATOM 2692 O O . SER A 1 364 ? 11.103 -28.238 63.961 1.00 36.75 364 SER A O 1
ATOM 2694 N N . SER A 1 365 ? 12.459 -26.633 64.832 1.00 35.47 365 SER A N 1
ATOM 2695 C CA . SER A 1 365 ? 12.695 -25.665 63.752 1.00 35.47 365 SER A CA 1
ATOM 2696 C C . SER A 1 365 ? 11.514 -25.161 62.911 1.00 35.47 365 SER A C 1
ATOM 2698 O O . SER A 1 365 ? 11.231 -25.665 61.834 1.00 35.47 365 SER A O 1
ATOM 2700 N N . ASP A 1 366 ? 10.974 -24.044 63.398 1.00 34.16 366 ASP A N 1
ATOM 2701 C CA . ASP A 1 366 ? 11.059 -22.728 62.748 1.00 34.16 366 ASP A CA 1
ATOM 2702 C C . ASP A 1 366 ? 10.204 -22.457 61.482 1.00 34.16 366 ASP A C 1
ATOM 2704 O O . ASP A 1 366 ? 10.470 -22.944 60.388 1.00 34.16 366 ASP A O 1
ATOM 2708 N N . ARG A 1 367 ? 9.295 -21.485 61.679 1.00 35.00 367 ARG A N 1
ATOM 2709 C CA . ARG A 1 367 ? 8.806 -20.434 60.757 1.00 35.00 367 ARG A CA 1
ATOM 2710 C C . ARG A 1 367 ? 7.406 -20.532 60.123 1.00 35.00 367 ARG A C 1
ATOM 2712 O O . ARG A 1 367 ? 7.223 -20.957 58.994 1.00 35.00 367 ARG A O 1
ATOM 2719 N N . THR A 1 368 ? 6.471 -19.943 60.878 1.00 29.50 368 THR A N 1
ATOM 2720 C CA . THR A 1 368 ? 5.563 -18.834 60.497 1.00 29.50 368 THR A CA 1
ATOM 2721 C C . THR A 1 368 ? 4.573 -19.016 59.340 1.00 29.50 368 THR A C 1
ATOM 2723 O O . THR A 1 368 ? 4.969 -18.918 58.190 1.00 29.50 368 THR A O 1
ATOM 2726 N N . VAL A 1 369 ? 3.268 -18.995 59.658 1.00 26.94 369 VAL A N 1
ATOM 2727 C CA . VAL A 1 369 ? 2.291 -18.095 59.004 1.00 26.94 369 VAL A CA 1
ATOM 2728 C C . VAL A 1 369 ? 1.224 -17.684 60.032 1.00 26.94 369 VAL A C 1
ATOM 2730 O O . VAL A 1 369 ? 0.343 -18.469 60.364 1.00 26.94 369 VAL A O 1
ATOM 2733 N N . SER A 1 370 ? 1.285 -16.443 60.520 1.00 27.86 370 SER A N 1
ATOM 2734 C CA . SER A 1 370 ? 0.108 -15.737 61.044 1.00 27.86 370 SER A CA 1
ATOM 2735 C C . SER A 1 370 ? -0.133 -14.548 60.130 1.00 27.86 370 SER A C 1
ATOM 2737 O O . SER A 1 370 ? 0.642 -13.593 60.142 1.00 27.86 370 SER A O 1
ATOM 2739 N N . LEU A 1 371 ? -1.193 -14.623 59.327 1.00 26.62 371 LEU A N 1
ATOM 2740 C CA . LEU A 1 371 ? -1.737 -13.480 58.608 1.00 26.62 371 LEU A CA 1
ATOM 2741 C C . LEU A 1 371 ? -2.864 -12.910 59.474 1.00 26.62 371 LEU A C 1
ATOM 2743 O O . LEU A 1 371 ? -3.946 -13.485 59.551 1.00 26.62 371 LEU A O 1
ATOM 2747 N N . VAL A 1 372 ? -2.605 -11.796 60.152 1.00 27.45 372 VAL A N 1
ATOM 2748 C CA . VAL A 1 372 ? -3.671 -10.927 60.657 1.00 27.45 372 VAL A CA 1
ATOM 2749 C C . VAL A 1 372 ? -3.372 -9.535 60.130 1.00 27.45 372 VAL A C 1
ATOM 2751 O O . VAL A 1 372 ? -2.479 -8.846 60.617 1.00 27.45 372 VAL A O 1
ATOM 2754 N N . LEU A 1 373 ? -4.111 -9.156 59.087 1.00 26.62 373 LEU A N 1
ATOM 2755 C CA . LEU A 1 373 ? -4.292 -7.763 58.709 1.00 26.62 373 LEU A CA 1
ATOM 2756 C C . LEU A 1 373 ? -5.095 -7.083 59.824 1.00 26.62 373 LEU A C 1
ATOM 2758 O O . LEU A 1 373 ? -6.230 -7.472 60.092 1.00 26.62 373 LEU A O 1
ATOM 2762 N N . LEU A 1 374 ? -4.536 -6.036 60.423 1.00 26.27 374 LEU A N 1
ATOM 2763 C CA . LEU A 1 374 ? -5.324 -5.003 61.084 1.00 26.27 374 LEU A CA 1
ATOM 2764 C C . LEU A 1 374 ? -4.852 -3.643 60.568 1.00 26.27 374 LEU A C 1
ATOM 2766 O O . LEU A 1 374 ? -3.724 -3.223 60.818 1.00 26.27 374 LEU A O 1
ATOM 2770 N N . VAL A 1 375 ? -5.739 -2.978 59.833 1.00 30.75 375 VAL A N 1
ATOM 2771 C CA . VAL A 1 375 ? -5.619 -1.579 59.421 1.00 30.75 375 VAL A CA 1
ATOM 2772 C C . VAL A 1 375 ? -6.296 -0.716 60.478 1.00 30.75 375 VAL A C 1
ATOM 2774 O O . VAL A 1 375 ? -7.512 -0.764 60.589 1.00 30.75 375 VAL A O 1
ATOM 2777 N N . LEU A 1 376 ? -5.514 0.082 61.202 1.00 31.59 376 LEU A N 1
ATOM 2778 C CA . LEU A 1 376 ? -5.837 1.378 61.823 1.00 31.59 376 LEU A CA 1
ATOM 2779 C C . LEU A 1 376 ? -4.448 2.007 62.055 1.00 31.59 376 LEU A C 1
ATOM 2781 O O . LEU A 1 376 ? -3.597 1.367 62.655 1.00 31.59 376 LEU A O 1
ATOM 2785 N N . GLY A 1 377 ? -4.041 3.163 61.548 1.00 27.70 377 GLY A N 1
ATOM 2786 C CA . GLY A 1 377 ? -4.731 4.424 61.350 1.00 27.70 377 GLY A CA 1
ATOM 2787 C C . GLY A 1 377 ? -3.817 5.496 61.965 1.00 27.70 377 GLY A C 1
ATOM 2788 O O . GLY A 1 377 ? -3.441 5.375 63.124 1.00 27.70 377 GLY A O 1
ATOM 2789 N N . VAL A 1 378 ? -3.509 6.540 61.189 1.00 32.81 378 VAL A N 1
ATOM 2790 C CA . VAL A 1 378 ? -2.899 7.824 61.602 1.00 32.81 378 VAL A CA 1
ATOM 2791 C C . VAL A 1 378 ? -1.362 7.877 61.764 1.00 32.81 378 VAL A C 1
ATOM 2793 O O . VAL A 1 378 ? -0.799 7.494 62.778 1.00 32.81 378 VAL A O 1
ATOM 2796 N N . GLY A 1 379 ? -0.718 8.488 60.758 1.00 30.11 379 GLY A N 1
ATOM 2797 C CA . GLY A 1 379 ? 0.302 9.543 60.895 1.00 30.11 379 GLY A CA 1
ATOM 2798 C C . GLY A 1 379 ? 1.613 9.253 61.638 1.00 30.11 379 GLY A C 1
ATOM 2799 O O . GLY A 1 379 ? 1.656 9.272 62.862 1.00 30.11 379 GLY A O 1
ATOM 2800 N N . GLY A 1 380 ? 2.727 9.186 60.901 1.00 30.62 380 GLY A N 1
ATOM 2801 C CA . GLY A 1 380 ? 4.057 9.401 61.483 1.00 30.62 380 GLY A CA 1
ATOM 2802 C C . GLY A 1 380 ? 5.201 8.768 60.699 1.00 30.62 380 GLY A C 1
ATOM 2803 O O . GLY A 1 380 ? 5.440 7.570 60.796 1.00 30.62 380 GLY A O 1
ATOM 2804 N N . LEU A 1 381 ? 5.943 9.594 59.962 1.00 29.70 381 LEU A N 1
ATOM 2805 C CA . LEU A 1 381 ? 7.277 9.288 59.446 1.00 29.70 381 LEU A CA 1
ATOM 2806 C C . LEU A 1 381 ? 8.200 8.892 60.613 1.00 29.70 381 LEU A C 1
ATOM 2808 O O . LEU A 1 381 ? 8.406 9.696 61.521 1.00 29.70 381 LEU A O 1
ATOM 2812 N N . LEU A 1 382 ? 8.787 7.693 60.583 1.00 29.78 382 LEU A N 1
ATOM 2813 C CA . LEU A 1 382 ? 9.806 7.293 61.555 1.00 29.78 382 LEU A CA 1
ATOM 2814 C C . LEU A 1 382 ? 10.970 6.586 60.855 1.00 29.78 382 LEU A C 1
ATOM 2816 O O . LEU A 1 382 ? 10.951 5.393 60.565 1.00 29.78 382 LEU A O 1
ATOM 2820 N N . VAL A 1 383 ? 11.997 7.388 60.576 1.00 31.42 383 VAL A N 1
ATOM 2821 C CA . VAL A 1 383 ? 13.339 6.952 60.192 1.00 31.42 383 VAL A CA 1
ATOM 2822 C C . VAL A 1 383 ? 14.005 6.361 61.435 1.00 31.42 383 VAL A C 1
ATOM 2824 O O . VAL A 1 383 ? 14.250 7.074 62.406 1.00 31.42 383 VAL A O 1
ATOM 2827 N N . LEU A 1 384 ? 14.319 5.066 61.411 1.00 31.41 384 LEU A N 1
ATOM 2828 C CA . LEU A 1 384 ? 15.069 4.394 62.473 1.00 31.41 384 LEU A CA 1
ATOM 2829 C C . LEU A 1 384 ? 16.484 4.069 61.990 1.00 31.41 384 LEU A C 1
ATOM 2831 O O . LEU A 1 384 ? 16.744 3.040 61.372 1.00 31.41 384 LEU A O 1
ATOM 2835 N N . PHE A 1 385 ? 17.419 4.959 62.325 1.00 29.78 385 PHE A N 1
ATOM 2836 C CA . PHE A 1 385 ? 18.829 4.610 62.446 1.00 29.78 385 PHE A CA 1
ATOM 2837 C C . PHE A 1 385 ? 19.062 3.973 63.818 1.00 29.78 385 PHE A C 1
ATOM 2839 O O . PHE A 1 385 ? 18.898 4.628 64.845 1.00 29.78 385 PHE A O 1
ATOM 2846 N N . ALA A 1 386 ? 19.541 2.731 63.841 1.00 33.22 386 ALA A N 1
ATOM 2847 C CA . ALA A 1 386 ? 20.183 2.152 65.014 1.00 33.22 386 ALA A CA 1
ATOM 2848 C C . ALA A 1 386 ? 21.515 1.509 64.604 1.00 33.22 386 ALA A C 1
ATOM 2850 O O . ALA A 1 386 ? 21.568 0.461 63.967 1.00 33.22 386 ALA A O 1
ATOM 2851 N N . ARG A 1 387 ? 22.611 2.182 64.976 1.00 34.72 387 ARG A N 1
ATOM 2852 C CA . ARG A 1 387 ? 23.988 1.674 64.913 1.00 34.72 387 ARG A CA 1
ATOM 2853 C C . ARG A 1 387 ? 24.213 0.621 66.004 1.00 34.72 387 ARG A C 1
ATOM 2855 O O . ARG A 1 387 ? 23.888 0.873 67.164 1.00 34.72 387 ARG A O 1
ATOM 2862 N N . ARG A 1 388 ? 24.966 -0.441 65.698 1.00 33.34 388 ARG A N 1
ATOM 2863 C CA . ARG A 1 388 ? 25.895 -1.044 66.672 1.00 33.34 388 ARG A CA 1
ATOM 2864 C C . ARG A 1 388 ? 27.172 -1.562 66.003 1.00 33.34 388 ARG A C 1
ATOM 2866 O O . ARG A 1 388 ? 27.204 -1.823 64.811 1.00 33.34 388 ARG A O 1
ATOM 2873 N N . ARG A 1 389 ? 28.236 -1.529 66.806 1.00 34.94 389 ARG A N 1
ATOM 2874 C CA . ARG A 1 389 ? 29.649 -1.291 66.480 1.00 34.94 389 ARG A CA 1
ATOM 2875 C C . ARG A 1 389 ? 30.434 -2.522 66.000 1.00 34.94 389 ARG A C 1
ATOM 2877 O O . ARG A 1 389 ? 30.255 -3.600 66.546 1.00 34.94 389 ARG A O 1
ATOM 2884 N N . LEU A 1 390 ? 31.368 -2.226 65.086 1.00 34.38 390 LEU A N 1
ATOM 2885 C CA . LEU A 1 390 ? 32.778 -2.645 64.956 1.00 34.38 390 LEU A CA 1
ATOM 2886 C C . LEU A 1 390 ? 33.192 -4.061 65.382 1.00 34.38 390 LEU A C 1
ATOM 2888 O O . LEU A 1 390 ? 33.192 -4.378 66.566 1.00 34.38 390 LEU A O 1
ATOM 2892 N N . ASN A 1 391 ? 33.799 -4.771 64.428 1.00 33.69 391 ASN A N 1
ATOM 2893 C CA . ASN A 1 391 ? 35.021 -5.538 64.667 1.00 33.69 391 ASN A CA 1
ATOM 2894 C C . ASN A 1 391 ? 36.086 -5.100 63.649 1.00 33.69 391 ASN A C 1
ATOM 2896 O O . ASN A 1 391 ? 35.880 -5.218 62.445 1.00 33.69 391 ASN A O 1
ATOM 2900 N N . ILE A 1 392 ? 37.205 -4.580 64.157 1.00 40.62 392 ILE A N 1
ATOM 2901 C CA . ILE A 1 392 ? 38.484 -4.449 63.448 1.00 40.62 392 ILE A CA 1
ATOM 2902 C C . ILE A 1 392 ? 39.375 -5.568 63.982 1.00 40.62 392 ILE A C 1
ATOM 2904 O O . ILE A 1 392 ? 39.488 -5.691 65.203 1.00 40.62 392 ILE A O 1
ATOM 2908 N N . ARG A 1 393 ? 40.051 -6.305 63.098 1.00 43.62 393 ARG A N 1
ATOM 2909 C CA . ARG A 1 393 ? 41.422 -6.779 63.326 1.00 43.62 393 ARG A CA 1
ATOM 2910 C C . ARG A 1 393 ? 42.178 -6.806 61.995 1.00 43.62 393 ARG A C 1
ATOM 2912 O O . ARG A 1 393 ? 41.687 -7.418 61.055 1.00 43.62 393 ARG A O 1
ATOM 2919 N N . GLU A 1 394 ? 43.282 -6.057 62.037 1.00 52.72 394 GLU A N 1
ATOM 2920 C CA . GLU A 1 394 ? 44.534 -6.013 61.250 1.00 52.72 394 GLU A CA 1
ATOM 2921 C C . GLU A 1 394 ? 44.558 -6.501 59.800 1.00 52.72 394 GLU A C 1
ATOM 2923 O O . GLU A 1 394 ? 44.312 -7.700 59.551 1.00 52.72 394 GLU A O 1
#

Sequence (394 aa):
MLSRKGLVALAAMSVAAGGTMTASASTSTVQVGSDIVGEASGAMTASASITGVTLEGPSQNQSGTIAAIGGSWGWISLNEQLSAGQRLVMDKDFFDDLFAAFPNRSNISIGIKDPSTWSNSSLVSGAFINDQYLLIVKYQTGNTIARHYTDTSETGLDAVILTTDDYEAFFELTADGNNIRFGQQHSNTNQNPTWLHDLSTTQYTDWDVDNKVETGDQGYEYTAVDVVMKMVSNQNSSPWDTADVDWTGLTIRSIPTPLNITYDSQGGSAVSDGDVTTIAGGTIDALPSDPTRGGYTFAGWHTAASGGTEITTGVAHNQTADFTLYAQWIANPTTTTTEVPTTMASTTTVAPTTTTVVLPATGSSDRTVSLVLLVLGVGGLLVLFARRRLNIRE

Secondary structure (DSSP, 8-state):
---------PPP--------------------------------S--EE---EEE-S-TTT-BTTEEE-TT-EEEEEESS-EETTEEEEE-HHHHHHHHHHSPSSEEEEEEEB-TTT---SS--TTTBGGG-EEEEEE-SS-EEEEEEEE-SS-EEEEEEEETTSEEEEEEEE-TTSS-EEEEEEEE-TTS-GGGPPPTTTS-GGGS-GGGEEE--------SEE-EEEEEE--TTS--EEGGGS-GGGEEEEE---EEPEEEE-TTSS--------EETT-B-S-PPPPP--TTEEEEEEESSSSSSPBP-TTSB----S-EEEEEEEEEPP-------------------------PPP---------------------------------

Foldseek 3Di:
DDDDDDDDDDDDDDDDDDDDDDDDDDDDDDPPDDPPPPPVPPPDLPKDFQPFKDWDADPVQADDQQQGAAAGKTKIWTPDWFFAQKKKKQFLVQVVLVLVQFKAFKKKWKAWADPVQDDNDPDLPSGHDQSWTWMWGHHPPWIWIWIWHDDPPDTDTHDTDTPVWRKIKMWHQHNQRFKIKIFIDTDDPPDDCVLDDDSAADAPVPHDPSGMDMPPGRVRRGRITIIMMMIGHRNPIHGRGRVSGDSRSIIMGGHWDWAAEAEAALQFDDWPRDPQTGTAQGFGQDDTDRTGDPQWDWDAWAQDQPDHDGHDGPHGPNHHHHGYIHIDIDGHDDPPPPPPPPPDDDDDDDDDDDDDDDDDDDDDDDDDDDDDDDDDDDDDDDDDDDDDDDDDDD